Protein AF-0000000069118557 (afdb_homodimer)

Radius of gyration: 42.72 Å; Cα contacts (8 Å, |Δi|>4): 757; chains: 2; bounding box: 110×175×117 Å

pLDDT: mean 75.46, std 29.81, range [17.36, 98.81]

InterPro domains:
  IPR008984 SMAD/FHA domain superfamily [SSF49879] (25-133)
  IPR033621 TRAF-interacting protein with FHA domain-containing protein [PTHR31266] (2-199)

Secondary structure (DSSP, 8-state):
------------PPEEEEEEEE-TTHHHH-TTTTS--STT---EEEETTS-EEEES-TTT-SEE---TTS-SS-EEEEEEEETTEEEEEEEEEE--SS--EEETTEEE-TTBEEEE-SEEEEEETTEEEEEEEE--S-SSEEEEEEEE-SS-HHHHHHHTS-------------------------------------------/------------PPEEEEEEEE-TTHHHH-TTTTS--STTSTTPEEETTS-EEEES-TTT-SEE---TTS-SS-EEEEEEEETTEEEEEEEEEE--SS--EEETTEEE-TTBEEEE-SEEEEEETTEEEEEEEE--S-SSEEEEEEEE-SS-HHHHHHHTS-------------------------------------------

Foldseek 3Di:
DPPPPPVPPPDWDFKEKEKEKEFPCCVPQVQQVQPLDDDPSWWDWDFQQDKQWEFQAVVVHVGYTVDPVTHNTAKIKHWDDDPVDQWIWIKIFGCDQPWWKAKQRDIHHHGDMDTDPQWIWIDTDRMIMIIGIDIINDNRTHTYHYDYDPDHPVVVVVVVVPPPPPPPPVPVPPPPPPDDPDDDDDDPDPDDDDDDDDDPDDDD/DPPPPPVPPPDWDFKEKEKEKEFQCCVPQVQQVQPLDDDPSFWDWDFQQDKQWEFQAVVVHVGYTVDPVTHNTAKIKHWDDDPVDQWIWIKIFGCDQPWWKAKQRDIHHHGDMDTDPQWIWIDTDRMIMIIGIDIINDNRTHTYHYDYDPDHPVVVVVVVVPPPPPPPPVPVPPPPPPDDDPDDDDDPDPDDDDDDDDDDDDDD

Sequence (408 aa):
MDVSQTLETEEDQLTCLHISLYHPQQGAKGMFRLLPLGPGAGHHAHPADEPLRFGRDQQACIFALADPRVSRKQLSVQAFRTPRSPHLQFSVQSLSQRGRVSVDGVSLVYLERLDVGSTALVKFGDYEMLIRVERGEAVASFEVLFDVREARPSRAGQAEAGPSIAPVMETGWSERPADLRSHEQGPMERQGPMESDETLLYLSMDVSQTLETEEDQLTCLHISLYHPQQGAKGMFRLLPLGPGAGHHAHPADEPLRFGRDQQACIFALADPRVSRKQLSVQAFRTPRSPHLQFSVQSLSQRGRVSVDGVSLVYLERLDVGSTALVKFGDYEMLIRVERGEAVASFEVLFDVREARPSRAGQAEAGPSIAPVMETGWSERPADLRSHEQGPMERQGPMESDETLLYLS

Solvent-accessible surface area (backbone atoms only — not comparable to full-atom values): 24129 Å² total; per-residue (Å²): 133,82,74,71,73,70,75,69,76,73,70,59,48,53,23,35,38,40,37,37,34,26,45,92,55,44,88,79,65,46,34,60,71,68,40,63,60,58,90,78,48,56,65,50,71,36,57,31,92,51,67,50,25,32,15,38,30,63,88,79,8,89,41,24,37,62,41,92,86,46,38,56,44,33,32,33,41,34,57,35,28,40,94,89,40,94,46,76,40,43,31,43,29,20,50,14,85,84,50,56,31,29,50,71,82,45,75,25,43,58,39,13,50,47,77,50,71,55,58,42,46,35,35,41,92,74,38,37,36,38,40,35,53,45,83,30,70,32,69,68,33,30,27,52,40,61,47,77,45,96,56,61,65,79,53,58,65,52,61,68,53,52,79,71,71,66,76,74,71,76,71,72,73,70,76,69,76,81,70,75,87,70,86,79,84,84,77,86,79,81,80,89,78,91,74,90,86,96,81,88,78,86,86,134,133,83,76,70,71,70,73,69,76,74,71,60,49,54,22,35,38,40,36,39,35,27,44,92,55,45,88,78,64,47,34,60,70,68,38,65,63,56,90,79,48,56,63,53,72,38,58,32,93,51,68,48,26,33,15,38,29,65,88,80,9,88,39,24,37,62,42,89,88,46,38,55,46,32,33,33,42,33,56,32,26,41,95,90,40,95,46,74,40,42,31,43,29,21,50,15,86,85,50,58,34,28,49,71,82,43,76,24,43,57,41,15,51,47,79,50,70,55,59,41,47,35,37,40,92,74,36,36,37,38,40,36,53,45,86,30,70,32,70,67,35,28,26,52,40,61,47,77,46,94,56,61,67,80,53,59,65,52,59,69,54,51,78,72,71,66,76,74,73,76,72,73,74,67,78,68,77,77,75,77,88,74,82,74,83,82,73,83,71,79,81,75,91,91,83,90,83,92,74,87,86,82,88,129

Nearest PDB structures (foldseek):
  6l9u-assembly1_A-2  TM=9.662E-01  e=6.411E-18  Mus musculus
  4zgi-assembly1_A-2  TM=9.695E-01  e=1.395E-16  Homo sapiens
  6l9v-assembly1_A  TM=9.640E-01  e=1.179E-16  Mus musculus
  8wwy-assembly2_D  TM=9.466E-01  e=3.349E-13  Mus musculus
  5yyz-assembly1_A  TM=7.781E-01  e=2.146E-05  Saccharomyces cerevisiae S288C

Structure (mmCIF, N/CA/C/O backbone):
data_AF-0000000069118557-model_v1
#
loop_
_entity.id
_entity.type
_entity.pdbx_description
1 polymer 'TRAF interacting protein with forkhead associated domain'
#
loop_
_atom_site.group_PDB
_atom_site.id
_atom_site.type_symbol
_atom_site.label_atom_id
_atom_site.label_alt_id
_atom_site.label_comp_id
_atom_site.label_asym_id
_atom_site.label_entity_id
_atom_site.label_seq_id
_atom_site.pdbx_PDB_ins_code
_atom_site.Cartn_x
_atom_site.Cartn_y
_atom_site.Cartn_z
_atom_site.occupancy
_atom_site.B_iso_or_equiv
_atom_site.auth_seq_id
_atom_site.auth_comp_id
_atom_site.auth_asym_id
_atom_site.auth_atom_id
_atom_site.pdbx_PDB_model_num
ATOM 1 N N . MET A 1 1 ? 53.156 5.559 -0.73 1 30.16 1 MET A N 1
ATOM 2 C CA . MET A 1 1 ? 51.906 6.18 -0.312 1 30.16 1 MET A CA 1
ATOM 3 C C . MET A 1 1 ? 50.719 5.625 -1.11 1 30.16 1 MET A C 1
ATOM 5 O O . MET A 1 1 ? 50.625 5.871 -2.312 1 30.16 1 MET A O 1
ATOM 9 N N . ASP A 1 2 ? 50.312 4.352 -0.951 1 38.38 2 ASP A N 1
ATOM 10 C CA . ASP A 1 2 ? 49.156 3.637 -1.493 1 38.38 2 ASP A CA 1
ATOM 11 C C . ASP A 1 2 ? 47.875 4.43 -1.279 1 38.38 2 ASP A C 1
ATOM 13 O O . ASP A 1 2 ? 47.562 4.785 -0.147 1 38.38 2 ASP A O 1
ATOM 17 N N . VAL A 1 3 ? 47.594 5.414 -2.135 1 37.12 3 VAL A N 1
ATOM 18 C CA . VAL A 1 3 ? 46.281 6.082 -2.182 1 37.12 3 VAL A CA 1
ATOM 19 C C . VAL A 1 3 ? 45.188 5.043 -2.072 1 37.12 3 VAL A C 1
ATOM 21 O O . VAL A 1 3 ? 45.031 4.188 -2.949 1 37.12 3 VAL A O 1
ATOM 24 N N . SER A 1 4 ? 44.969 4.41 -0.979 1 40.66 4 SER A N 1
ATOM 25 C CA . SER A 1 4 ? 43.719 3.746 -0.729 1 40.66 4 SER A CA 1
ATOM 26 C C . SER A 1 4 ? 42.531 4.551 -1.298 1 40.66 4 SER A C 1
ATOM 28 O O . SER A 1 4 ? 42.219 5.641 -0.808 1 40.66 4 SER A O 1
ATOM 30 N N . GLN A 1 5 ? 42.5 4.711 -2.611 1 40.88 5 GLN A N 1
ATOM 31 C CA . GLN A 1 5 ? 41.219 5.184 -3.162 1 40.88 5 GLN A CA 1
ATOM 32 C C . GLN A 1 5 ? 40.062 4.59 -2.406 1 40.88 5 GLN A C 1
ATOM 34 O O . GLN A 1 5 ? 39.812 3.377 -2.445 1 40.88 5 GLN A O 1
ATOM 39 N N . THR A 1 6 ? 39.844 4.852 -1.146 1 42.41 6 THR A N 1
ATOM 40 C CA . THR A 1 6 ? 38.531 4.605 -0.526 1 42.41 6 THR A CA 1
ATOM 41 C C . THR A 1 6 ? 37.406 4.773 -1.542 1 42.41 6 THR A C 1
ATOM 43 O O . THR A 1 6 ? 37.188 5.867 -2.068 1 42.41 6 THR A O 1
ATOM 46 N N . LEU A 1 7 ? 37.219 3.979 -2.551 1 43.06 7 LEU A N 1
ATOM 47 C CA . LEU A 1 7 ? 36 3.961 -3.311 1 43.06 7 LEU A CA 1
ATOM 48 C C . LEU A 1 7 ? 34.812 4.375 -2.436 1 43.06 7 LEU A C 1
ATOM 50 O O . LEU A 1 7 ? 34.469 3.672 -1.485 1 43.06 7 LEU A O 1
ATOM 54 N N . GLU A 1 8 ? 34.656 5.508 -1.898 1 44.78 8 GLU A N 1
ATOM 55 C CA . GLU A 1 8 ? 33.469 6.043 -1.237 1 44.78 8 GLU A CA 1
ATOM 56 C C . GLU A 1 8 ? 32.188 5.48 -1.859 1 44.78 8 GLU A C 1
ATOM 58 O O . GLU A 1 8 ? 31.938 5.688 -3.047 1 44.78 8 GLU A O 1
ATOM 63 N N . THR A 1 9 ? 31.844 4.238 -1.725 1 52.38 9 THR A N 1
ATOM 64 C CA . THR A 1 9 ? 30.531 3.764 -2.143 1 52.38 9 THR A CA 1
ATOM 65 C C . THR A 1 9 ? 29.484 4.867 -1.994 1 52.38 9 THR A C 1
ATOM 67 O O . THR A 1 9 ? 29.219 5.344 -0.886 1 52.38 9 THR A O 1
ATOM 70 N N . GLU A 1 10 ? 29.531 5.875 -2.791 1 56.62 10 GLU A N 1
ATOM 71 C CA . GLU A 1 10 ? 28.531 6.949 -2.797 1 56.62 10 GLU A CA 1
ATOM 72 C C . GLU A 1 10 ? 27.141 6.41 -2.5 1 56.62 10 GLU A C 1
ATOM 74 O O . GLU A 1 10 ? 26.594 5.625 -3.275 1 56.62 10 GLU A O 1
ATOM 79 N N . GLU A 1 11 ? 26.828 6.238 -1.248 1 72.56 11 GLU A N 1
ATOM 80 C CA . GLU A 1 11 ? 25.453 5.883 -0.894 1 72.56 11 GLU A CA 1
ATOM 81 C C . GLU A 1 11 ? 24.438 6.773 -1.619 1 72.56 11 GLU A C 1
ATOM 83 O O . GLU A 1 11 ? 24.609 7.996 -1.655 1 72.56 11 GLU A O 1
ATOM 88 N N . ASP A 1 12 ? 23.672 6.18 -2.494 1 83.19 12 ASP A N 1
ATOM 89 C CA . ASP A 1 12 ? 22.656 6.926 -3.221 1 83.19 12 ASP A CA 1
ATOM 90 C C . ASP A 1 12 ? 21.875 7.84 -2.283 1 83.19 12 ASP A C 1
ATOM 92 O O . ASP A 1 12 ? 21.531 7.449 -1.165 1 83.19 12 ASP A O 1
ATOM 96 N N . GLN A 1 13 ? 21.828 9.062 -2.631 1 92.06 13 GLN A N 1
ATOM 97 C CA . GLN A 1 13 ? 21.016 10.023 -1.889 1 92.06 13 GLN A CA 1
ATOM 98 C C . GLN A 1 13 ? 19.578 9.531 -1.742 1 92.06 13 GLN A C 1
ATOM 100 O O . GLN A 1 13 ? 18.984 9.055 -2.707 1 92.06 13 GLN A O 1
ATOM 105 N N . LEU A 1 14 ? 19.094 9.664 -0.593 1 9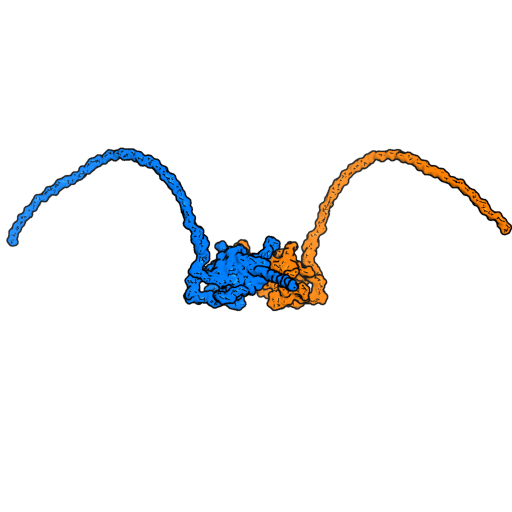4.44 14 LEU A N 1
ATOM 106 C CA . LEU A 1 14 ? 17.719 9.25 -0.315 1 94.44 14 LEU A CA 1
ATOM 107 C C . LEU A 1 14 ? 16.719 10.312 -0.779 1 94.44 14 LEU A C 1
ATOM 109 O O . LEU A 1 14 ? 16.984 11.508 -0.638 1 94.44 14 LEU A O 1
ATOM 113 N N . THR A 1 15 ? 15.641 9.898 -1.39 1 95.75 15 THR A N 1
ATOM 114 C CA . THR A 1 15 ? 14.492 10.789 -1.55 1 95.75 15 THR A CA 1
ATOM 115 C C . THR A 1 15 ? 14.008 11.289 -0.193 1 95.75 15 THR A C 1
ATOM 117 O O . THR A 1 15 ? 13.984 10.531 0.782 1 95.75 15 THR A O 1
ATOM 120 N N . CYS A 1 16 ? 13.672 12.578 -0.117 1 94.69 16 CYS A N 1
ATOM 121 C CA . CYS A 1 16 ? 13.195 13.148 1.14 1 94.69 16 CYS A CA 1
ATOM 122 C C . CYS A 1 16 ? 11.781 13.695 0.992 1 94.69 16 CYS A C 1
ATOM 124 O O . CYS A 1 16 ? 11.516 14.508 0.108 1 94.69 16 CYS A O 1
ATOM 126 N N . LEU A 1 17 ? 10.852 13.258 1.856 1 95.56 17 LEU A N 1
ATOM 127 C CA . LEU A 1 17 ? 9.523 13.852 1.999 1 95.56 17 LEU A CA 1
ATOM 128 C C . LEU A 1 17 ? 9.508 14.891 3.113 1 95.56 17 LEU A C 1
ATOM 130 O O . LEU A 1 17 ? 9.641 14.547 4.289 1 95.56 17 LEU A O 1
ATOM 134 N N . HIS A 1 18 ? 9.367 16.078 2.725 1 94.25 18 HIS A N 1
ATOM 135 C CA . HIS A 1 18 ? 9.141 17.156 3.686 1 94.25 18 HIS A CA 1
ATOM 136 C C . HIS A 1 18 ? 7.648 17.375 3.926 1 94.25 18 HIS A C 1
ATOM 138 O O . HIS A 1 18 ? 6.918 17.766 3.012 1 94.25 18 HIS A O 1
ATOM 144 N N . ILE A 1 19 ? 7.215 17.109 5.105 1 95.69 19 ILE A N 1
ATOM 145 C CA . ILE A 1 19 ? 5.797 17.234 5.43 1 95.69 19 ILE A CA 1
ATOM 146 C C . ILE A 1 19 ? 5.59 18.391 6.422 1 95.69 19 ILE A C 1
ATOM 148 O O . ILE A 1 19 ? 6.062 18.328 7.559 1 95.69 19 ILE A O 1
ATOM 152 N N . SER A 1 20 ? 4.879 19.391 5.969 1 95.88 20 SER A N 1
ATOM 153 C CA . SER A 1 20 ? 4.516 20.531 6.805 1 95.88 20 SER A CA 1
ATOM 154 C C . SER A 1 20 ? 3.061 20.453 7.25 1 95.88 20 SER A C 1
ATOM 156 O O . SER A 1 20 ? 2.154 20.328 6.422 1 95.88 20 SER A O 1
ATOM 158 N N . LEU A 1 21 ? 2.832 20.594 8.531 1 97.06 21 LEU A N 1
ATOM 159 C CA . LEU A 1 21 ? 1.502 20.406 9.102 1 97.06 21 LEU A CA 1
ATOM 160 C C . LEU A 1 21 ? 0.976 21.688 9.711 1 97.06 21 LEU A C 1
ATOM 162 O O . LEU A 1 21 ? 1.754 22.516 10.203 1 97.06 21 LEU A O 1
ATOM 166 N N . TYR A 1 22 ? -0.354 21.781 9.625 1 97.19 22 TYR A N 1
ATOM 167 C CA . TYR A 1 22 ? -1.024 22.906 10.258 1 97.19 22 TYR A CA 1
ATOM 168 C C . TYR A 1 22 ? -2.391 22.5 10.797 1 97.19 22 TYR A C 1
ATOM 170 O O . TYR A 1 22 ? -3.115 21.734 10.148 1 97.19 22 TYR A O 1
ATOM 178 N N . HIS A 1 23 ? -2.719 22.953 11.93 1 97.44 23 HIS A N 1
ATOM 179 C CA . HIS A 1 23 ? -4.043 22.906 12.531 1 97.44 23 HIS A CA 1
ATOM 180 C C . HIS A 1 23 ? -4.328 24.188 13.328 1 97.44 23 HIS A C 1
ATOM 182 O O . HIS A 1 23 ? -3.475 24.656 14.078 1 97.44 23 HIS A O 1
ATOM 188 N N . PRO A 1 24 ? -5.496 24.766 13.203 1 95.25 24 PRO A N 1
ATOM 189 C CA . PRO A 1 24 ? -5.793 26.031 13.867 1 95.25 24 PRO A CA 1
ATOM 190 C C . PRO A 1 24 ? -5.656 25.953 15.383 1 95.25 24 PRO A C 1
ATOM 192 O O . PRO A 1 24 ? -5.352 26.953 16.031 1 95.25 24 PRO A O 1
ATOM 195 N N . GLN A 1 25 ? -5.883 24.781 15.961 1 95.06 25 GLN A N 1
ATOM 196 C CA . GLN A 1 25 ? -5.84 24.641 17.406 1 95.06 25 GLN A CA 1
ATOM 197 C C . GLN A 1 25 ? -4.543 23.969 17.859 1 95.06 25 GLN A C 1
ATOM 199 O O . GLN A 1 25 ? -4.461 23.453 18.969 1 95.06 25 GLN A O 1
ATOM 204 N N . GLN A 1 26 ? -3.537 23.859 17.031 1 92.75 26 GLN A N 1
ATOM 205 C CA . GLN A 1 26 ? -2.299 23.141 17.312 1 92.75 26 GLN A CA 1
ATOM 206 C C . GLN A 1 26 ? -1.604 23.688 18.547 1 92.75 26 GLN A C 1
ATOM 208 O O . GLN A 1 26 ? -0.923 22.953 19.266 1 92.75 26 GLN A O 1
ATOM 213 N N . GLY A 1 27 ? -1.762 24.938 18.891 1 88.75 27 GLY A N 1
ATOM 214 C CA . GLY A 1 27 ? -1.136 25.547 20.047 1 88.75 27 GLY A CA 1
ATOM 215 C C . GLY A 1 27 ? -1.802 25.172 21.359 1 88.75 27 GLY A C 1
ATOM 216 O O . GLY A 1 27 ? -1.145 25.094 22.391 1 88.75 27 GLY A O 1
ATOM 217 N N . ALA A 1 28 ? -3.037 24.781 21.297 1 88.38 28 ALA A N 1
ATOM 218 C CA . ALA A 1 28 ? -3.828 24.562 22.5 1 88.38 28 ALA A CA 1
ATOM 219 C C . ALA A 1 28 ? -3.957 23.078 22.812 1 88.38 28 ALA A C 1
ATOM 221 O O . ALA A 1 28 ? -4.016 22.688 23.984 1 88.38 28 ALA A O 1
ATOM 222 N N . LYS A 1 29 ? -3.996 22.156 21.875 1 88.19 29 LYS A N 1
ATOM 223 C CA . LYS A 1 29 ? -4.441 20.781 22.109 1 88.19 29 LYS A CA 1
ATOM 224 C C . LYS A 1 29 ? -3.309 19.797 21.844 1 88.19 29 LYS A C 1
ATOM 226 O O . LYS A 1 29 ? -3.412 18.625 22.203 1 88.19 29 LYS A O 1
ATOM 231 N N . GLY A 1 30 ? -2.176 20.203 21.328 1 89.12 30 GLY A N 1
ATOM 232 C CA . GLY A 1 30 ? -1.038 19.312 21.109 1 89.12 30 GLY A CA 1
ATOM 233 C C . GLY A 1 30 ? -1.322 18.203 20.125 1 89.12 30 GLY A C 1
ATOM 234 O O . GLY A 1 30 ? -1.016 17.031 20.391 1 89.12 30 GLY A O 1
ATOM 235 N N . MET A 1 31 ? -1.994 18.438 19.125 1 92.44 31 MET A N 1
ATOM 236 C CA . MET A 1 31 ? -2.445 17.453 18.141 1 92.44 31 MET A CA 1
ATOM 237 C C . MET A 1 31 ? -1.262 16.719 17.531 1 92.44 31 MET A C 1
ATOM 239 O O . MET A 1 31 ? -1.399 15.586 17.078 1 92.44 31 MET A O 1
ATOM 243 N N . PHE A 1 32 ? -0.021 17.344 17.547 1 94.94 32 PHE A N 1
ATOM 244 C CA . PHE A 1 32 ? 1.137 16.797 16.844 1 94.94 32 PHE A CA 1
ATOM 245 C C . PHE A 1 32 ? 2.148 16.234 17.844 1 94.94 32 PHE A C 1
ATOM 247 O O . PHE A 1 32 ? 3.289 15.945 17.469 1 94.94 32 PHE A O 1
ATOM 254 N N . ARG A 1 33 ? 1.829 16.047 19.078 1 91.12 33 ARG A N 1
ATOM 255 C CA . ARG A 1 33 ? 2.756 15.664 20.141 1 91.12 33 ARG A CA 1
ATOM 256 C C . ARG A 1 33 ? 3.303 14.258 19.922 1 91.12 33 ARG A C 1
ATOM 258 O O . ARG A 1 33 ? 4.344 13.898 20.469 1 91.12 33 ARG A O 1
ATOM 265 N N . LEU A 1 34 ? 2.584 13.453 19.141 1 91.44 34 LEU A N 1
ATOM 266 C CA . LEU A 1 34 ? 3 12.07 18.938 1 91.44 34 LEU A CA 1
ATOM 267 C C . LEU A 1 34 ? 3.926 11.961 17.719 1 91.44 34 LEU A C 1
ATOM 269 O O . LEU A 1 34 ? 4.465 10.891 17.453 1 91.44 34 LEU A O 1
ATOM 273 N N . LEU A 1 35 ? 4.152 13.039 16.969 1 90.75 35 LEU A N 1
ATOM 274 C CA . LEU A 1 35 ? 4.992 13.031 15.773 1 90.75 35 LEU A CA 1
ATOM 275 C C . LEU A 1 35 ? 6.445 13.336 16.125 1 90.75 35 LEU A C 1
ATOM 277 O O . LEU A 1 35 ? 6.715 14.016 17.125 1 90.75 35 LEU A O 1
ATOM 281 N N . PRO A 1 36 ? 7.305 12.734 15.391 1 86.81 36 PRO A N 1
ATOM 282 C CA . PRO A 1 36 ? 8.719 13.016 15.625 1 86.81 36 PRO A CA 1
ATOM 283 C C . PRO A 1 36 ? 9.133 14.406 15.148 1 86.81 36 PRO A C 1
ATOM 285 O O . PRO A 1 36 ? 9.758 14.539 14.094 1 86.81 36 PRO A O 1
ATOM 288 N N . LEU A 1 37 ? 8.633 15.312 16.094 1 80.31 37 LEU A N 1
ATOM 289 C CA . LEU A 1 37 ? 8.969 16.703 15.797 1 80.31 37 LEU A CA 1
ATOM 290 C C . LEU A 1 37 ? 10.297 17.094 16.422 1 80.31 37 LEU A C 1
ATOM 292 O O . LEU A 1 37 ? 10.719 16.484 17.422 1 80.31 37 LEU A O 1
ATOM 296 N N . GLY A 1 38 ? 11.008 17.859 15.953 1 68 38 GLY A N 1
ATOM 297 C CA . GLY A 1 38 ? 12.156 18.438 16.625 1 68 38 GLY A CA 1
ATOM 298 C C . GLY A 1 38 ? 13.484 17.984 16.047 1 68 38 GLY A C 1
ATOM 299 O O . GLY A 1 38 ? 13.523 17.156 15.141 1 68 38 GLY A O 1
ATOM 300 N N . PRO A 1 39 ? 14.367 18.578 16.859 1 60.44 39 PRO A N 1
ATOM 301 C CA . PRO A 1 39 ? 15.727 18.281 16.406 1 60.44 39 PRO A CA 1
ATOM 302 C C . PRO A 1 39 ? 16.109 16.828 16.625 1 60.44 39 PRO A C 1
ATOM 304 O O . PRO A 1 39 ? 15.758 16.234 17.641 1 60.44 39 PRO A O 1
ATOM 307 N N . GLY A 1 40 ? 16.594 16.078 15.719 1 59.69 40 GLY A N 1
ATOM 308 C CA . GLY A 1 40 ? 17.031 14.695 15.82 1 59.69 40 GLY A CA 1
ATOM 309 C C . GLY A 1 40 ? 16.016 13.703 15.297 1 59.69 40 GLY A C 1
ATOM 310 O O . GLY A 1 40 ? 16.312 12.508 15.172 1 59.69 40 GLY A O 1
ATOM 311 N N . ALA A 1 41 ? 14.688 14.047 15.516 1 61.91 41 ALA A N 1
ATOM 312 C CA . ALA A 1 41 ? 13.625 13.203 14.984 1 61.91 41 ALA A CA 1
ATOM 313 C C . ALA A 1 41 ? 13.852 12.891 13.508 1 61.91 41 ALA A C 1
ATOM 315 O O . ALA A 1 41 ? 13.297 11.93 12.977 1 61.91 41 ALA A O 1
ATOM 316 N N . GLY A 1 42 ? 14.828 13.633 12.945 1 53.97 42 GLY A N 1
ATOM 317 C CA . GLY A 1 42 ? 15.219 13.898 11.562 1 53.97 42 GLY A CA 1
ATOM 318 C C . GLY A 1 42 ? 15.867 12.711 10.891 1 53.97 42 GLY A C 1
ATOM 319 O O . GLY A 1 42 ? 16.234 11.742 11.555 1 53.97 42 GLY A O 1
ATOM 320 N N . HIS A 1 43 ? 15.641 11.859 10.109 1 62.12 43 HIS A N 1
ATOM 321 C CA . HIS A 1 43 ? 16.188 11.188 8.938 1 62.12 43 HIS A CA 1
ATOM 322 C C . HIS A 1 43 ? 16.031 9.672 9.055 1 62.12 43 HIS A C 1
ATOM 324 O O . HIS A 1 43 ? 17 8.93 8.852 1 62.12 43 HIS A O 1
ATOM 330 N N . HIS A 1 44 ? 14.867 9.492 9.641 1 68.5 44 HIS A N 1
ATOM 331 C CA . HIS A 1 44 ? 14.75 8.039 9.734 1 68.5 44 HIS A CA 1
ATOM 332 C C . HIS A 1 44 ? 14.414 7.434 8.375 1 68.5 44 HIS A C 1
ATOM 334 O O . HIS A 1 44 ? 13.5 7.902 7.688 1 68.5 44 HIS A O 1
ATOM 340 N N . ALA A 1 45 ? 15.242 6.723 7.875 1 87.5 45 ALA A N 1
ATOM 341 C CA . ALA A 1 45 ? 15.023 5.965 6.648 1 87.5 45 ALA A CA 1
ATOM 342 C C . ALA A 1 45 ? 13.805 5.055 6.77 1 87.5 45 ALA A C 1
ATOM 344 O O . ALA A 1 45 ? 13.648 4.352 7.773 1 87.5 45 ALA A O 1
ATOM 345 N N . HIS A 1 46 ? 12.844 5.309 5.977 1 94 46 HIS A N 1
ATOM 346 C CA . HIS A 1 46 ? 11.633 4.504 5.891 1 94 46 HIS A CA 1
ATOM 347 C C . HIS A 1 46 ? 11.688 3.559 4.691 1 94 46 HIS A C 1
ATOM 349 O O . HIS A 1 46 ? 12.008 3.98 3.578 1 94 46 HIS A O 1
ATOM 355 N N . PRO A 1 47 ? 11.492 2.256 4.965 1 95.94 47 PRO A N 1
ATOM 356 C CA . PRO A 1 47 ? 11.453 1.354 3.812 1 95.94 47 PRO A CA 1
ATOM 357 C C . PRO A 1 47 ? 10.438 1.783 2.76 1 95.94 47 PRO A C 1
ATOM 359 O O . PRO A 1 47 ? 9.297 2.121 3.098 1 95.94 47 PRO A O 1
ATOM 362 N N . ALA A 1 48 ? 10.812 1.728 1.506 1 97.06 48 ALA A N 1
ATOM 363 C CA . ALA A 1 48 ? 9.984 2.273 0.433 1 97.06 48 ALA A CA 1
ATOM 364 C C . ALA A 1 48 ? 8.773 1.385 0.171 1 97.06 48 ALA A C 1
ATOM 366 O O . ALA A 1 48 ? 7.777 1.835 -0.404 1 97.06 48 ALA A O 1
ATOM 367 N N . ASP A 1 49 ? 8.805 0.117 0.539 1 97.25 49 ASP A N 1
ATOM 368 C CA . ASP A 1 49 ? 7.703 -0.794 0.257 1 97.25 49 ASP A CA 1
ATOM 369 C C . ASP A 1 49 ? 6.656 -0.75 1.369 1 97.25 49 ASP A C 1
ATOM 371 O O . ASP A 1 49 ? 5.672 -1.491 1.333 1 97.25 49 ASP A O 1
ATOM 375 N N . GLU A 1 50 ? 6.824 0.146 2.375 1 96.38 50 GLU A N 1
ATOM 376 C CA . GLU A 1 50 ? 5.859 0.325 3.457 1 96.38 50 GLU A CA 1
ATOM 377 C C . GLU A 1 50 ? 5.129 1.657 3.33 1 96.38 50 GLU A C 1
ATOM 379 O O . GLU A 1 50 ? 5.754 2.701 3.143 1 96.38 50 GLU A O 1
ATOM 384 N N . PRO A 1 51 ? 3.83 1.626 3.484 1 97.19 51 PRO A N 1
ATOM 385 C CA . PRO A 1 51 ? 3.094 2.891 3.438 1 97.19 51 PRO A CA 1
ATOM 386 C C . PRO A 1 51 ? 3.318 3.752 4.68 1 97.19 51 PRO A C 1
ATOM 388 O O . PRO A 1 51 ? 3.549 3.221 5.77 1 97.19 51 PRO A O 1
ATOM 391 N N . LEU A 1 52 ? 3.262 5.086 4.488 1 96.94 52 LEU A N 1
ATOM 392 C CA . LEU A 1 52 ? 3.178 6.031 5.598 1 96.94 52 LEU A CA 1
ATOM 393 C C . LEU A 1 52 ? 1.725 6.289 5.984 1 96.94 52 LEU A C 1
ATOM 395 O O . LEU A 1 52 ? 1.028 7.059 5.312 1 96.94 52 LEU A O 1
ATOM 399 N N . ARG A 1 53 ? 1.314 5.695 7.047 1 98.12 53 ARG A N 1
ATOM 400 C CA . ARG A 1 53 ? -0.076 5.859 7.461 1 98.12 53 ARG A CA 1
ATOM 401 C C . ARG A 1 53 ? -0.202 6.918 8.547 1 98.12 53 ARG A C 1
ATOM 403 O O . ARG A 1 53 ? 0.619 6.973 9.469 1 98.12 53 ARG A O 1
ATOM 410 N N . PHE A 1 54 ? -1.154 7.773 8.375 1 98.06 54 PHE A N 1
ATOM 411 C CA . PHE A 1 54 ? -1.528 8.805 9.336 1 98.06 54 PHE A CA 1
ATOM 412 C C . PHE A 1 54 ? -2.904 8.523 9.93 1 98.06 54 PHE A C 1
ATOM 414 O O . PHE A 1 54 ? -3.824 8.125 9.211 1 98.06 54 PHE A O 1
ATOM 421 N N . GLY A 1 55 ? -3.092 8.672 11.188 1 98.31 55 GLY A N 1
ATOM 422 C CA . GLY A 1 55 ? -4.371 8.484 11.859 1 98.31 55 GLY A CA 1
ATOM 423 C C . GLY A 1 55 ? -4.27 8.57 13.367 1 98.31 55 GLY A C 1
ATOM 424 O O . GLY A 1 55 ? -3.266 9.047 13.906 1 98.31 55 GLY A O 1
ATOM 425 N N . ARG A 1 56 ? -5.285 8.18 13.977 1 97.69 56 ARG A N 1
ATOM 426 C CA . ARG A 1 56 ? -5.355 8.258 15.43 1 97.69 56 ARG A CA 1
ATOM 427 C C . ARG A 1 56 ? -4.758 7.012 16.078 1 97.69 56 ARG A C 1
ATOM 429 O O . ARG A 1 56 ? -4.207 7.078 17.172 1 97.69 56 ARG A O 1
ATOM 436 N N . ASP A 1 57 ? -4.82 5.91 15.414 1 97.62 57 ASP A N 1
ATOM 437 C CA . ASP A 1 57 ? -4.402 4.625 15.961 1 97.62 57 ASP A CA 1
ATOM 438 C C . ASP A 1 57 ? -2.887 4.453 15.867 1 97.62 57 ASP A C 1
ATOM 440 O O . ASP A 1 57 ? -2.348 4.227 14.781 1 97.62 57 ASP A O 1
ATOM 444 N N . GLN A 1 58 ? -2.209 4.383 16.938 1 96.12 58 GLN A N 1
ATOM 445 C CA . GLN A 1 58 ? -0.751 4.348 17 1 96.12 58 GLN A CA 1
ATOM 446 C C . GLN A 1 58 ? -0.22 2.979 16.578 1 96.12 58 GLN A C 1
ATOM 448 O O . GLN A 1 58 ? 0.965 2.836 16.266 1 96.12 58 GLN A O 1
ATOM 453 N N . GLN A 1 59 ? -1.037 2.004 16.656 1 95.56 59 GLN A N 1
ATOM 454 C CA . GLN A 1 59 ? -0.615 0.668 16.25 1 95.56 59 GLN A CA 1
ATOM 455 C C . GLN A 1 59 ? -0.695 0.503 14.742 1 95.56 59 GLN A C 1
ATOM 457 O O . GLN A 1 59 ? 0.123 -0.199 14.148 1 95.56 59 GLN A O 1
ATOM 462 N N . ALA A 1 60 ? -1.638 1.157 14.18 1 96.56 60 ALA A N 1
ATOM 463 C CA . ALA A 1 60 ? -1.893 0.988 12.75 1 96.56 60 ALA A CA 1
ATOM 464 C C . ALA A 1 60 ? -1.175 2.059 11.938 1 96.56 60 ALA A C 1
ATOM 466 O O . ALA A 1 60 ? -1.021 1.923 10.719 1 96.56 60 ALA A O 1
ATOM 467 N N . CYS A 1 61 ? -0.799 3.166 12.594 1 96.88 61 CYS A N 1
ATOM 468 C CA . CYS A 1 61 ? -0.228 4.316 11.898 1 96.88 61 CYS A CA 1
ATOM 469 C C . CYS A 1 61 ? 1.158 4.648 12.445 1 96.88 61 CYS A C 1
ATOM 471 O O . CYS A 1 61 ? 1.324 4.852 13.648 1 96.88 61 CYS A O 1
ATOM 473 N N . ILE A 1 62 ? 2.113 4.715 11.578 1 94.56 62 ILE A N 1
ATOM 474 C CA . ILE A 1 62 ? 3.469 5.07 11.984 1 94.56 62 ILE A CA 1
ATOM 475 C C . ILE A 1 62 ? 3.498 6.516 12.477 1 94.56 62 ILE A C 1
ATOM 477 O O . ILE A 1 62 ? 4.32 6.875 13.32 1 94.56 62 ILE A O 1
ATOM 481 N N . PHE A 1 63 ? 2.604 7.359 11.953 1 95.25 63 PHE A N 1
ATOM 482 C CA . PHE A 1 63 ? 2.455 8.742 12.383 1 95.25 63 PHE A CA 1
ATOM 483 C C . PHE A 1 63 ? 1.054 8.992 12.93 1 95.25 63 PHE A C 1
ATOM 485 O O . PHE A 1 63 ? 0.098 9.125 12.156 1 95.25 63 PHE A O 1
ATOM 492 N N . ALA A 1 64 ? 0.975 9.164 14.172 1 96.94 64 ALA A N 1
ATOM 493 C CA . ALA A 1 64 ? -0.321 9.289 14.836 1 96.94 64 ALA A CA 1
ATOM 494 C C . ALA A 1 64 ? -0.615 10.742 15.188 1 96.94 64 ALA A C 1
ATOM 496 O O . ALA A 1 64 ? 0.293 11.5 15.547 1 96.94 64 ALA A O 1
ATOM 497 N N . LEU A 1 65 ? -1.831 11.109 15.086 1 96.88 65 LEU A N 1
ATOM 498 C CA . LEU A 1 65 ? -2.33 12.422 15.477 1 96.88 65 LEU A CA 1
ATOM 499 C C . LEU A 1 65 ? -3.186 12.312 16.734 1 96.88 65 LEU A C 1
ATOM 501 O O . LEU A 1 65 ? -4.098 11.492 16.812 1 96.88 65 LEU A O 1
ATOM 505 N N . ALA A 1 66 ? -2.91 13.094 17.75 1 96.69 66 ALA A N 1
ATOM 506 C CA . ALA A 1 66 ? -3.619 13.055 19.031 1 96.69 66 ALA A CA 1
ATOM 507 C C . ALA A 1 66 ? -4.922 13.844 18.969 1 96.69 66 ALA A C 1
ATOM 509 O O . ALA A 1 66 ? -5.098 14.836 19.672 1 96.69 66 ALA A O 1
ATOM 510 N N . ASP A 1 67 ? -5.828 13.461 18.156 1 96.69 67 ASP A N 1
ATOM 511 C CA . ASP A 1 67 ? -7.121 14.102 17.922 1 96.69 67 ASP A CA 1
ATOM 512 C C . ASP A 1 67 ? -8.227 13.07 17.734 1 96.69 67 ASP A C 1
ATOM 514 O O . ASP A 1 67 ? -8.219 12.336 16.734 1 96.69 67 ASP A O 1
ATOM 518 N N . PRO A 1 68 ? -9.195 13 18.625 1 95.69 68 PRO A N 1
ATOM 519 C CA . PRO A 1 68 ? -10.25 11.984 18.547 1 95.69 68 PRO A CA 1
ATOM 520 C C . PRO A 1 68 ? -11.133 12.156 17.312 1 95.69 68 PRO A C 1
ATOM 522 O O . PRO A 1 68 ? -11.906 11.258 16.969 1 95.69 68 PRO A O 1
ATOM 525 N N . ARG A 1 69 ? -11.07 13.289 16.672 1 96.06 69 ARG A N 1
ATOM 526 C CA . ARG A 1 69 ? -11.891 13.539 15.492 1 96.06 69 ARG A CA 1
ATOM 527 C C . ARG A 1 69 ? -11.266 12.914 14.25 1 96.06 69 ARG A C 1
ATOM 529 O O . ARG A 1 69 ? -11.914 12.805 13.211 1 96.06 69 ARG A O 1
ATOM 536 N N . VAL A 1 70 ? -10.031 12.547 14.336 1 97.62 70 VAL A N 1
ATOM 537 C CA . VAL A 1 70 ? -9.32 11.922 13.219 1 97.62 70 VAL A CA 1
ATOM 538 C C . VAL A 1 70 ? -9.648 10.43 13.172 1 97.62 70 VAL A C 1
ATOM 540 O O . VAL A 1 70 ? -9.766 9.773 14.211 1 97.62 70 VAL A O 1
ATOM 543 N N . SER A 1 71 ? -9.789 9.852 11.945 1 98.12 71 SER A N 1
ATOM 544 C CA . SER A 1 71 ? -10.055 8.43 11.797 1 98.12 71 SER A CA 1
ATOM 545 C C . SER A 1 71 ? -8.898 7.598 12.344 1 98.12 71 SER A C 1
ATOM 547 O O . SER A 1 71 ? -7.746 8.031 12.32 1 98.12 71 SER A O 1
ATOM 549 N N . ARG A 1 72 ? -9.234 6.34 12.914 1 98 72 ARG A N 1
ATOM 550 C CA . ARG A 1 72 ? -8.172 5.441 13.359 1 98 72 ARG A CA 1
ATOM 551 C C . ARG A 1 72 ? -7.082 5.312 12.297 1 98 72 ARG A C 1
ATOM 553 O O . ARG A 1 72 ? -5.895 5.328 12.617 1 98 72 ARG A O 1
ATOM 560 N N . LYS A 1 73 ? -7.496 5.168 11.117 1 98.62 73 LYS A N 1
ATOM 561 C CA . LYS A 1 73 ? -6.676 5.262 9.914 1 98.62 73 LYS A CA 1
ATOM 562 C C . LYS A 1 73 ? -7.188 6.359 8.984 1 98.62 73 LYS A C 1
ATOM 564 O O . LYS A 1 73 ? -8.25 6.227 8.383 1 98.62 73 LYS A O 1
ATOM 569 N N . GLN A 1 74 ? -6.414 7.453 8.789 1 98.75 74 GLN A N 1
ATOM 570 C CA . GLN A 1 74 ? -6.93 8.625 8.086 1 98.75 74 GLN A CA 1
ATOM 571 C C . GLN A 1 74 ? -6.492 8.625 6.625 1 98.75 74 GLN A C 1
ATOM 573 O O . GLN A 1 74 ? -7.324 8.75 5.727 1 98.75 74 GLN A O 1
ATOM 578 N N . LEU A 1 75 ? -5.199 8.477 6.391 1 98.81 75 LEU A N 1
ATOM 579 C CA . LEU A 1 75 ? -4.664 8.461 5.031 1 98.81 75 LEU A CA 1
ATOM 580 C C . LEU A 1 75 ? -3.322 7.738 4.984 1 98.81 75 LEU A C 1
ATOM 582 O O . LEU A 1 75 ? -2.719 7.473 6.027 1 98.81 75 LEU A O 1
ATOM 586 N N . SER A 1 76 ? -2.947 7.387 3.791 1 98.75 76 SER A N 1
ATOM 587 C CA . SER A 1 76 ? -1.641 6.77 3.572 1 98.75 76 SER A CA 1
ATOM 588 C C . SER A 1 76 ? -0.904 7.438 2.414 1 98.75 76 SER A C 1
ATOM 590 O O . SER A 1 76 ? -1.529 7.895 1.456 1 98.75 76 SER A O 1
ATOM 592 N N . VAL A 1 77 ? 0.37 7.59 2.547 1 98.5 77 VAL A N 1
ATOM 593 C CA . VAL A 1 77 ? 1.276 7.98 1.472 1 98.5 77 VAL A CA 1
ATOM 594 C C . VAL A 1 77 ? 2.143 6.789 1.067 1 98.5 77 VAL A C 1
ATOM 596 O O . VAL A 1 77 ? 2.83 6.203 1.906 1 98.5 77 VAL A O 1
ATOM 599 N N . GLN A 1 78 ? 2.121 6.438 -0.185 1 98.38 78 GLN A N 1
ATOM 600 C CA . GLN A 1 78 ? 2.77 5.211 -0.641 1 98.38 78 GLN A CA 1
ATOM 601 C C . GLN A 1 78 ? 3.738 5.496 -1.786 1 98.38 78 GLN A C 1
ATOM 603 O O . GLN A 1 78 ? 3.41 6.238 -2.713 1 98.38 78 GLN A O 1
ATOM 608 N N . ALA A 1 79 ? 4.887 4.922 -1.727 1 98.19 79 ALA A N 1
ATOM 609 C CA . ALA A 1 79 ? 5.875 5.035 -2.799 1 98.19 79 ALA A CA 1
ATOM 610 C C . ALA A 1 79 ? 5.633 3.988 -3.881 1 98.19 79 ALA A C 1
ATOM 612 O O . ALA A 1 79 ? 5.164 2.883 -3.59 1 98.19 79 ALA A O 1
ATOM 613 N N . PHE A 1 80 ? 5.922 4.34 -5.07 1 98 80 PHE A N 1
ATOM 614 C CA . PHE A 1 80 ? 5.879 3.418 -6.199 1 98 80 PHE A CA 1
ATOM 615 C C . PHE A 1 80 ? 6.789 3.898 -7.324 1 98 80 PHE A C 1
ATOM 617 O O . PHE A 1 80 ? 7.352 4.992 -7.25 1 98 80 PHE A O 1
ATOM 624 N N . ARG A 1 81 ? 6.988 3.033 -8.273 1 97.5 81 ARG A N 1
ATOM 625 C CA . ARG A 1 81 ? 7.676 3.361 -9.516 1 97.5 81 ARG A CA 1
ATOM 626 C C . ARG A 1 81 ? 6.875 2.887 -10.727 1 97.5 81 ARG A C 1
ATOM 628 O O . ARG A 1 81 ? 5.867 2.191 -10.57 1 97.5 81 ARG A O 1
ATOM 635 N N . THR A 1 82 ? 7.168 3.396 -11.836 1 94.38 82 THR A N 1
ATOM 636 C CA . THR A 1 82 ? 6.656 2.939 -13.125 1 94.38 82 THR A CA 1
ATOM 637 C C . THR A 1 82 ? 7.801 2.613 -14.078 1 94.38 82 THR A C 1
ATOM 639 O O . THR A 1 82 ? 8.914 3.115 -13.914 1 94.38 82 THR A O 1
ATOM 642 N N . PRO A 1 83 ? 7.535 1.78 -15.016 1 88.62 83 PRO A N 1
ATOM 643 C CA . PRO A 1 83 ? 8.586 1.474 -15.984 1 88.62 83 PRO A CA 1
ATOM 644 C C . PRO A 1 83 ? 9.109 2.717 -16.703 1 88.62 83 PRO A C 1
ATOM 646 O O . PRO A 1 83 ? 10.242 2.725 -17.188 1 88.62 83 PRO A O 1
ATOM 649 N N . ARG A 1 84 ? 8.406 3.789 -16.688 1 86.38 84 ARG A N 1
ATOM 650 C CA . ARG A 1 84 ? 8.773 4.988 -17.422 1 86.38 84 ARG A CA 1
ATOM 651 C C . ARG A 1 84 ? 9.586 5.945 -16.562 1 86.38 84 ARG A C 1
ATOM 653 O O . ARG A 1 84 ? 10.156 6.914 -17.062 1 86.38 84 ARG A O 1
ATOM 660 N N . SER A 1 85 ? 9.633 5.699 -15.203 1 83.38 85 SER A N 1
ATOM 661 C CA . SER A 1 85 ? 10.312 6.625 -14.312 1 83.38 85 SER A CA 1
ATOM 662 C C . SER A 1 85 ? 11.242 5.887 -13.352 1 83.38 85 SER A C 1
ATOM 664 O O . SER A 1 85 ? 10.805 4.996 -12.617 1 83.38 85 SER A O 1
ATOM 666 N N . PRO A 1 86 ? 12.477 6.316 -13.336 1 83.25 86 PRO A N 1
ATOM 667 C CA . PRO A 1 86 ? 13.43 5.645 -12.445 1 83.25 86 PRO A CA 1
ATOM 668 C C . PRO A 1 86 ? 13.312 6.117 -10.992 1 83.25 86 PRO A C 1
ATOM 670 O O . PRO A 1 86 ? 13.891 5.504 -10.094 1 83.25 86 PRO A O 1
ATOM 673 N N . HIS A 1 87 ? 12.562 7.184 -10.773 1 92.44 87 HIS A N 1
ATOM 674 C CA . HIS A 1 87 ? 12.531 7.766 -9.438 1 92.44 87 HIS A CA 1
ATOM 675 C C . HIS A 1 87 ? 11.305 7.312 -8.664 1 92.44 87 HIS A C 1
ATOM 677 O O . HIS A 1 87 ? 10.297 6.922 -9.258 1 92.44 87 HIS A O 1
ATOM 683 N N . LEU A 1 88 ? 11.453 7.379 -7.371 1 97.06 88 LEU A N 1
ATOM 684 C CA . LEU A 1 88 ? 10.305 7.121 -6.516 1 97.06 88 LEU A CA 1
ATOM 685 C C . LEU A 1 88 ? 9.203 8.148 -6.762 1 97.06 88 LEU A C 1
ATOM 687 O O . LEU A 1 88 ? 9.477 9.344 -6.855 1 97.06 88 LEU A O 1
ATOM 691 N N . GLN A 1 89 ? 8.039 7.684 -6.949 1 97.5 89 GLN A N 1
ATOM 692 C CA . GLN A 1 89 ? 6.816 8.469 -6.992 1 97.5 89 GLN A CA 1
ATOM 693 C C . GLN A 1 89 ? 5.922 8.164 -5.797 1 97.5 89 GLN A C 1
ATOM 695 O O . GLN A 1 89 ? 6.152 7.188 -5.074 1 97.5 89 GLN A O 1
ATOM 700 N N . PHE A 1 90 ? 4.918 9.078 -5.594 1 98.06 90 PHE A N 1
ATOM 701 C CA . PHE A 1 90 ? 4.105 8.875 -4.398 1 98.06 90 PHE A CA 1
ATOM 702 C C . PHE A 1 90 ? 2.625 9.023 -4.719 1 98.06 90 PHE A C 1
ATOM 704 O O . PHE A 1 90 ? 2.248 9.797 -5.602 1 98.06 90 PHE A O 1
ATOM 711 N N . SER A 1 91 ? 1.818 8.258 -4.027 1 98.31 91 SER A N 1
ATOM 712 C CA . SER A 1 91 ? 0.364 8.367 -4.062 1 98.31 91 SER A CA 1
ATOM 713 C C . SER A 1 91 ? -0.205 8.625 -2.67 1 98.31 91 SER A C 1
ATOM 715 O O . SER A 1 91 ? 0.372 8.188 -1.67 1 98.31 91 SER A O 1
ATOM 717 N N . VAL A 1 92 ? -1.264 9.359 -2.629 1 98.75 92 VAL A N 1
ATOM 718 C CA . VAL A 1 92 ? -2.023 9.547 -1.396 1 98.75 92 VAL A CA 1
ATOM 719 C C . VAL A 1 92 ? -3.346 8.789 -1.486 1 98.75 92 VAL A C 1
ATOM 721 O O . VAL A 1 92 ? -4.055 8.883 -2.492 1 98.75 92 VAL A O 1
ATOM 724 N N . GLN A 1 93 ? -3.635 8.031 -0.536 1 98.69 93 GLN A N 1
ATOM 725 C CA . GLN A 1 93 ? -4.875 7.262 -0.487 1 98.69 93 GLN A CA 1
ATOM 726 C C . GLN A 1 93 ? -5.668 7.574 0.777 1 98.69 93 GLN A C 1
ATOM 728 O O . GLN A 1 93 ? -5.113 7.594 1.878 1 98.69 93 GLN A O 1
ATOM 733 N N . SER A 1 94 ? -6.969 7.836 0.641 1 98.69 94 SER A N 1
ATOM 734 C CA . SER A 1 94 ? -7.828 8.031 1.804 1 98.69 94 SER A CA 1
ATOM 735 C C . SER A 1 94 ? -8.141 6.707 2.488 1 98.69 94 SER A C 1
ATOM 737 O O . SER A 1 94 ? -8.539 5.742 1.832 1 98.69 94 SER A O 1
ATOM 739 N N . LEU A 1 95 ? -7.969 6.676 3.787 1 98.62 95 LEU A N 1
ATOM 740 C CA . LEU A 1 95 ? -8.281 5.469 4.547 1 98.62 95 LEU A CA 1
ATOM 741 C C . LEU A 1 95 ? -9.438 5.715 5.512 1 98.62 95 LEU A C 1
ATOM 743 O O . LEU A 1 95 ? -9.82 4.816 6.262 1 98.62 95 LEU A O 1
ATOM 747 N N . SER A 1 96 ? -9.961 6.91 5.457 1 98.19 96 SER A N 1
ATOM 748 C CA . SER A 1 96 ? -11.094 7.23 6.32 1 98.19 96 SER A CA 1
ATOM 749 C C . SER A 1 96 ? -12.391 6.664 5.762 1 98.19 96 SER A C 1
ATOM 751 O O . SER A 1 96 ? -12.758 6.953 4.621 1 98.19 96 SER A O 1
ATOM 753 N N . GLN A 1 97 ? -13.078 5.898 6.512 1 95.31 97 GLN A N 1
ATOM 754 C CA . GLN A 1 97 ? -14.344 5.324 6.059 1 95.31 97 GLN A CA 1
ATOM 755 C C . GLN A 1 97 ? -15.477 6.34 6.168 1 95.31 97 GLN A C 1
ATOM 757 O O . GLN A 1 97 ? -16.5 6.207 5.492 1 95.31 97 GLN A O 1
ATOM 762 N N . ARG A 1 98 ? -15.258 7.34 6.965 1 92.44 98 ARG A N 1
ATOM 763 C CA . ARG A 1 98 ? -16.344 8.273 7.242 1 92.44 98 ARG A CA 1
ATOM 764 C C . ARG A 1 98 ? -16.031 9.656 6.68 1 92.44 98 ARG A C 1
ATOM 766 O O . ARG A 1 98 ? -16.953 10.438 6.406 1 92.44 98 ARG A O 1
ATOM 773 N N . GLY A 1 99 ? -14.797 9.953 6.551 1 96 99 GLY A N 1
ATOM 774 C CA . GLY A 1 99 ? -14.398 11.289 6.141 1 96 99 GLY A CA 1
ATOM 775 C C . GLY A 1 99 ? -13.836 11.344 4.734 1 96 99 GLY A C 1
ATOM 776 O O . GLY A 1 99 ? -13.719 10.312 4.066 1 96 99 GLY A O 1
ATOM 777 N N . ARG A 1 100 ? -13.57 12.586 4.344 1 97.25 100 ARG A N 1
ATOM 778 C CA . ARG A 1 100 ? -12.93 12.836 3.057 1 97.25 100 ARG A CA 1
ATOM 779 C C . ARG A 1 100 ? -11.539 13.438 3.24 1 97.25 100 ARG A C 1
ATOM 781 O O . ARG A 1 100 ? -11.258 14.055 4.266 1 97.25 100 ARG A O 1
ATOM 788 N N . VAL A 1 101 ? -10.742 13.164 2.262 1 98.5 101 VAL A N 1
ATOM 789 C CA . VAL A 1 101 ? -9.414 13.758 2.162 1 98.5 101 VAL A CA 1
ATOM 790 C C . VAL A 1 101 ? -9.281 14.516 0.844 1 98.5 101 VAL A C 1
ATOM 792 O O . VAL A 1 101 ? -9.562 13.969 -0.224 1 98.5 101 VAL A O 1
ATOM 795 N N . SER A 1 102 ? -8.906 15.742 0.924 1 98.56 102 SER A N 1
ATOM 796 C CA . SER A 1 102 ? -8.656 16.516 -0.291 1 98.56 102 SER A CA 1
ATOM 797 C C . SER A 1 102 ? -7.172 16.516 -0.646 1 98.56 102 SER A C 1
ATOM 799 O O . SER A 1 102 ? -6.328 16.797 0.207 1 98.56 102 SER A O 1
ATOM 801 N N . VAL A 1 103 ? -6.867 16.156 -1.837 1 98.44 103 VAL A N 1
ATOM 802 C CA . VAL A 1 103 ? -5.504 16.203 -2.354 1 98.44 103 VAL A CA 1
ATOM 803 C C . VAL A 1 103 ? -5.449 17.094 -3.598 1 98.44 103 VAL A C 1
ATOM 805 O O . VAL A 1 103 ? -6.039 16.75 -4.629 1 98.44 103 VAL A O 1
ATOM 808 N N . ASP A 1 104 ? -4.766 18.219 -3.42 1 97.19 104 ASP A N 1
ATOM 809 C CA . ASP A 1 104 ? -4.664 19.188 -4.508 1 97.19 104 ASP A CA 1
ATOM 810 C C . ASP A 1 104 ? -6.047 19.547 -5.051 1 97.19 104 ASP A C 1
ATOM 812 O O . ASP A 1 104 ? -6.246 19.594 -6.266 1 97.19 104 ASP A O 1
ATOM 816 N N . GLY A 1 105 ? -6.957 19.578 -4.199 1 96.31 105 GLY A N 1
ATOM 817 C CA . GLY A 1 105 ? -8.289 20.047 -4.566 1 96.31 105 GLY A CA 1
ATOM 818 C C . GLY A 1 105 ? -9.219 18.906 -4.957 1 96.31 105 GLY A C 1
ATOM 819 O O . GLY A 1 105 ? -10.414 19.125 -5.156 1 96.31 105 GLY A O 1
ATOM 820 N N . VAL A 1 106 ? -8.742 17.703 -5.113 1 97.31 106 VAL A N 1
ATOM 821 C CA . VAL A 1 106 ? -9.57 16.547 -5.441 1 97.31 106 VAL A CA 1
ATOM 822 C C . VAL A 1 106 ? -10.023 15.859 -4.156 1 97.31 106 VAL A C 1
ATOM 824 O O . VAL A 1 106 ? -9.203 15.477 -3.326 1 97.31 106 VAL A O 1
ATOM 827 N N . SER A 1 107 ? -11.281 15.719 -3.99 1 97.81 107 SER A N 1
ATOM 828 C CA . SER A 1 107 ? -11.844 15.07 -2.807 1 97.81 107 SER A CA 1
ATOM 829 C C . SER A 1 107 ? -11.812 13.555 -2.943 1 97.81 107 SER A C 1
ATOM 831 O O . SER A 1 107 ? -12.328 13 -3.92 1 97.81 107 SER A O 1
ATOM 833 N N . LEU A 1 108 ? -11.258 12.844 -2.01 1 98 108 LEU A N 1
ATOM 834 C CA . LEU A 1 108 ? -11.125 11.391 -1.989 1 98 108 LEU A CA 1
ATOM 835 C C . LEU A 1 108 ? -11.938 10.789 -0.851 1 98 108 LEU A C 1
ATOM 837 O O . LEU A 1 108 ? -11.906 11.289 0.276 1 98 108 LEU A O 1
ATOM 841 N N . VAL A 1 109 ? -12.672 9.766 -1.193 1 97.31 109 VAL A N 1
ATOM 842 C CA . VAL A 1 109 ? -13.352 8.984 -0.166 1 97.31 109 VAL A CA 1
ATOM 843 C C . VAL A 1 109 ? -12.586 7.691 0.089 1 97.31 109 VAL A C 1
ATOM 845 O O . VAL A 1 109 ? -11.492 7.488 -0.453 1 97.31 109 VAL A O 1
ATOM 848 N N . TYR A 1 110 ? -13.18 6.855 0.876 1 97.94 110 TYR A N 1
ATOM 849 C CA . TYR A 1 110 ? -12.492 5.668 1.369 1 97.94 110 TYR A CA 1
ATOM 850 C C . TYR A 1 110 ? -11.852 4.891 0.224 1 97.94 110 TYR A C 1
ATOM 852 O O . TYR A 1 110 ? -12.523 4.535 -0.744 1 97.94 110 TYR A O 1
ATOM 860 N N . LEU A 1 111 ? -10.57 4.66 0.23 1 98.06 111 LEU A N 1
ATOM 861 C CA . LEU A 1 111 ? -9.688 3.828 -0.577 1 98.06 111 LEU A CA 1
ATOM 862 C C . LEU A 1 111 ? -9.391 4.492 -1.917 1 98.06 111 LEU A C 1
ATOM 864 O O . LEU A 1 111 ? -8.664 3.936 -2.742 1 98.06 111 LEU A O 1
ATOM 868 N N . GLU A 1 112 ? -9.945 5.625 -2.088 1 97.75 112 GLU A N 1
ATOM 869 C CA . GLU A 1 112 ? -9.562 6.34 -3.301 1 97.75 112 GLU A CA 1
ATOM 870 C C . GLU A 1 112 ? -8.148 6.895 -3.193 1 97.75 112 GLU A C 1
ATOM 872 O O . GLU A 1 112 ? -7.738 7.367 -2.131 1 97.75 112 GLU A O 1
ATOM 877 N N . ARG A 1 113 ? -7.387 6.785 -4.254 1 97.62 113 ARG A N 1
ATOM 878 C CA . ARG A 1 113 ? -5.988 7.199 -4.27 1 97.62 113 ARG A CA 1
ATOM 879 C C . ARG A 1 113 ? -5.719 8.18 -5.41 1 97.62 113 ARG A C 1
ATOM 881 O O . ARG A 1 113 ? -6.426 8.172 -6.418 1 97.62 113 ARG A O 1
ATOM 888 N N . LEU A 1 114 ? -4.773 9.016 -5.281 1 97.25 114 LEU A N 1
ATOM 889 C CA . LEU A 1 114 ? -4.309 9.977 -6.273 1 97.25 114 LEU A CA 1
ATOM 890 C C . LEU A 1 114 ? -2.787 10.07 -6.277 1 97.25 114 LEU A C 1
ATOM 892 O O . LEU A 1 114 ? -2.174 10.281 -5.227 1 97.25 114 LEU A O 1
ATOM 896 N N . ASP A 1 115 ? -2.16 9.812 -7.445 1 97 115 ASP A N 1
ATOM 897 C CA . ASP A 1 115 ? -0.724 10.031 -7.59 1 97 115 ASP A CA 1
ATOM 898 C C . ASP A 1 115 ? -0.39 11.523 -7.547 1 97 115 ASP A C 1
ATOM 900 O O . ASP A 1 115 ? -1.104 12.344 -8.125 1 97 115 ASP A O 1
ATOM 904 N N . VAL A 1 116 ? 0.664 11.859 -6.855 1 97.69 116 VAL A N 1
ATOM 905 C CA . VAL A 1 116 ? 0.951 13.273 -6.648 1 97.69 116 VAL A CA 1
ATOM 906 C C . VAL A 1 116 ? 2.303 13.617 -7.27 1 97.69 116 VAL A C 1
ATOM 908 O O . VAL A 1 116 ? 3.113 12.734 -7.543 1 97.69 116 VAL A O 1
ATOM 911 N N . GLY A 1 117 ? 2.525 14.875 -7.539 1 96.12 117 GLY A N 1
ATOM 912 C CA . GLY A 1 117 ? 3.795 15.367 -8.055 1 96.12 117 GLY A CA 1
ATOM 913 C C . GLY A 1 117 ? 4.801 15.68 -6.961 1 96.12 117 GLY A C 1
ATOM 914 O O . GLY A 1 117 ? 4.852 14.992 -5.941 1 96.12 117 GLY A O 1
ATOM 915 N N . SER A 1 118 ? 5.641 16.625 -7.242 1 97.12 118 SER A N 1
ATOM 916 C CA . SER A 1 118 ? 6.703 16.984 -6.309 1 97.12 118 SER A CA 1
ATOM 917 C C . SER A 1 118 ? 6.152 17.734 -5.102 1 97.12 118 SER A C 1
ATOM 919 O O . SER A 1 118 ? 6.824 17.859 -4.078 1 97.12 118 SER A O 1
ATOM 921 N N . THR A 1 119 ? 4.984 18.312 -5.312 1 97.69 119 THR A N 1
ATOM 922 C CA . THR A 1 119 ? 4.301 19 -4.223 1 97.69 119 THR A CA 1
ATOM 923 C C . THR A 1 119 ? 2.824 18.625 -4.184 1 97.69 119 THR A C 1
ATOM 925 O O . THR A 1 119 ? 2.18 18.516 -5.227 1 97.69 119 THR A O 1
ATOM 928 N N . ALA A 1 120 ? 2.285 18.438 -2.965 1 98.38 120 ALA A N 1
ATOM 929 C CA . ALA A 1 120 ? 0.871 18.109 -2.812 1 98.38 120 ALA A CA 1
ATOM 930 C C . ALA A 1 120 ? 0.3 18.703 -1.533 1 98.38 120 ALA A C 1
ATOM 932 O O . ALA A 1 120 ? 0.904 18.594 -0.464 1 98.38 120 ALA A O 1
ATOM 933 N N . LEU A 1 121 ? -0.825 19.375 -1.696 1 98.75 121 LEU A N 1
ATOM 934 C CA . LEU A 1 121 ? -1.553 19.891 -0.54 1 98.75 121 LEU A CA 1
ATOM 935 C C . LEU A 1 121 ? -2.68 18.938 -0.144 1 98.75 121 LEU A C 1
ATOM 937 O O . LEU A 1 121 ? -3.588 18.688 -0.938 1 98.75 121 LEU A O 1
ATOM 941 N N . VAL A 1 122 ? -2.641 18.453 1.097 1 98.81 122 VAL A N 1
ATOM 942 C CA . VAL A 1 122 ? -3.625 17.516 1.625 1 98.81 122 VAL A CA 1
ATOM 943 C C . VAL A 1 122 ? -4.434 18.188 2.732 1 98.81 122 VAL A C 1
ATOM 945 O O . VAL A 1 122 ? -3.873 18.859 3.6 1 98.81 122 VAL A O 1
ATOM 948 N N . LYS A 1 123 ? -5.738 18.031 2.691 1 98.69 123 LYS A N 1
ATOM 949 C CA . LYS A 1 123 ? -6.613 18.594 3.717 1 98.69 123 LYS A CA 1
ATOM 950 C C . LYS A 1 123 ? -7.602 17.547 4.234 1 98.69 123 LYS A C 1
ATOM 952 O O . LYS A 1 123 ? -8.125 16.734 3.457 1 98.69 123 LYS A O 1
ATOM 957 N N . PHE A 1 124 ? -7.883 17.547 5.473 1 98.5 124 PHE A N 1
ATOM 958 C CA . PHE A 1 124 ? -8.93 16.766 6.121 1 98.5 124 PHE A CA 1
ATOM 959 C C . PHE A 1 124 ? -9.297 17.359 7.473 1 98.5 124 PHE A C 1
ATOM 961 O O . PHE A 1 124 ? -8.422 17.797 8.227 1 98.5 124 PHE A O 1
ATOM 968 N N . GLY A 1 125 ? -10.625 17.438 7.707 1 97.19 125 GLY A N 1
ATOM 969 C CA . GLY A 1 125 ? -11 18.203 8.891 1 97.19 125 GLY A CA 1
ATOM 970 C C . GLY A 1 125 ? -10.414 19.609 8.906 1 97.19 125 GLY A C 1
ATOM 971 O O . GLY A 1 125 ? -10.586 20.359 7.945 1 97.19 125 GLY A O 1
ATOM 972 N N . ASP A 1 126 ? -9.773 19.906 9.992 1 96.44 126 ASP A N 1
ATOM 973 C CA . ASP A 1 126 ? -9.148 21.219 10.117 1 96.44 126 ASP A CA 1
ATOM 974 C C . ASP A 1 126 ? -7.66 21.156 9.789 1 96.44 126 ASP A C 1
ATOM 976 O O . ASP A 1 126 ? -6.961 22.172 9.867 1 96.44 126 ASP A O 1
ATOM 980 N N . TYR A 1 127 ? -7.25 20.016 9.359 1 98.06 127 TYR A N 1
ATOM 981 C CA . TYR A 1 127 ? -5.832 19.797 9.109 1 98.06 127 TYR A CA 1
ATOM 982 C C . TYR A 1 127 ? -5.457 20.219 7.695 1 98.06 127 TYR A C 1
ATOM 984 O O . TYR A 1 127 ? -6.223 20 6.754 1 98.06 127 TYR A O 1
ATOM 992 N N . GLU A 1 128 ? -4.27 20.781 7.547 1 98.31 128 GLU A N 1
ATOM 993 C CA . GLU A 1 128 ? -3.588 20.938 6.262 1 98.31 128 GLU A CA 1
ATOM 994 C C . GLU A 1 128 ? -2.182 20.344 6.312 1 98.31 128 GLU A C 1
ATOM 996 O O . GLU A 1 128 ? -1.462 20.531 7.297 1 98.31 128 GLU A O 1
ATOM 1001 N N . MET A 1 129 ? -1.878 19.609 5.312 1 98.31 129 MET A N 1
ATOM 1002 C CA . MET A 1 129 ? -0.578 18.969 5.176 1 98.31 129 MET A CA 1
ATOM 1003 C C . MET A 1 129 ? 0.036 19.25 3.812 1 98.31 129 MET A C 1
ATOM 1005 O O . MET A 1 129 ? -0.556 18.938 2.779 1 98.31 129 MET A O 1
ATOM 1009 N N . LEU A 1 130 ? 1.155 19.906 3.809 1 98.25 130 LEU A N 1
ATOM 1010 C CA . LEU A 1 130 ? 1.908 20.125 2.578 1 98.25 130 LEU A CA 1
ATOM 1011 C C . LEU A 1 130 ? 3.051 19.125 2.451 1 98.25 130 LEU A C 1
ATOM 1013 O O . LEU A 1 130 ? 3.92 19.062 3.324 1 98.25 130 LEU A O 1
ATOM 1017 N N . ILE A 1 131 ? 3.016 18.359 1.404 1 98 131 ILE A N 1
ATOM 1018 C CA . ILE A 1 131 ? 4.059 17.375 1.145 1 98 131 ILE A CA 1
ATOM 1019 C C . ILE A 1 131 ? 4.957 17.875 0.011 1 98 131 ILE A C 1
ATOM 1021 O O . ILE A 1 131 ? 4.477 18.172 -1.082 1 98 131 ILE A O 1
ATOM 1025 N N . ARG A 1 132 ? 6.211 17.953 0.257 1 97.88 132 ARG A N 1
ATOM 1026 C CA . ARG A 1 132 ? 7.203 18.266 -0.763 1 97.88 132 ARG A CA 1
ATOM 1027 C C . ARG A 1 132 ? 8.195 17.125 -0.945 1 97.88 132 ARG A C 1
ATOM 1029 O O . ARG A 1 132 ? 8.773 16.641 0.027 1 97.88 132 ARG A O 1
ATOM 1036 N N . VAL A 1 133 ? 8.367 16.75 -2.189 1 97.19 133 VAL A N 1
ATOM 1037 C CA . VAL A 1 133 ? 9.234 15.617 -2.516 1 97.19 133 VAL A CA 1
ATOM 1038 C C . VAL A 1 133 ? 10.562 16.125 -3.059 1 97.19 133 VAL A C 1
ATOM 1040 O O . VAL A 1 133 ? 10.602 16.812 -4.082 1 97.19 133 VAL A O 1
ATOM 1043 N N . GLU A 1 134 ? 11.594 15.906 -2.395 1 95.81 134 GLU A N 1
ATOM 1044 C CA . GLU A 1 134 ? 12.953 16.109 -2.896 1 95.81 134 GLU A CA 1
ATOM 1045 C C . GLU A 1 134 ? 13.555 14.797 -3.385 1 95.81 134 GLU A C 1
ATOM 1047 O O . GLU A 1 134 ? 13.977 13.961 -2.58 1 95.81 134 GLU A O 1
ATOM 1052 N N . ARG A 1 135 ? 13.719 14.672 -4.633 1 94.44 135 ARG A N 1
ATOM 1053 C CA . ARG A 1 135 ? 14.055 13.398 -5.27 1 94.44 135 ARG A CA 1
ATOM 1054 C C . ARG A 1 135 ? 15.492 13.008 -4.977 1 94.44 135 ARG A C 1
ATOM 1056 O O . ARG A 1 135 ? 16.391 13.852 -4.98 1 94.44 135 ARG A O 1
ATOM 1063 N N . GLY A 1 136 ? 15.609 11.711 -4.699 1 94.75 136 GLY A N 1
ATOM 1064 C CA . GLY A 1 136 ? 16.906 11.062 -4.602 1 94.75 136 GLY A CA 1
ATOM 1065 C C . GLY A 1 136 ? 17.047 9.867 -5.527 1 94.75 136 GLY A C 1
ATOM 1066 O O . GLY A 1 136 ? 16.125 9.547 -6.285 1 94.75 136 GLY A O 1
ATOM 1067 N N . GLU A 1 137 ? 18.203 9.195 -5.434 1 92.44 137 GLU A N 1
ATOM 1068 C CA . GLU A 1 137 ? 18.5 8.086 -6.34 1 92.44 137 GLU A CA 1
ATOM 1069 C C . GLU A 1 137 ? 18.141 6.746 -5.707 1 92.44 137 GLU A C 1
ATOM 1071 O O . GLU A 1 137 ? 17.906 5.762 -6.41 1 92.44 137 GLU A O 1
ATOM 1076 N N . ALA A 1 138 ? 18.172 6.723 -4.41 1 92.75 138 ALA A N 1
ATOM 1077 C CA . ALA A 1 138 ? 17.875 5.477 -3.711 1 92.75 138 ALA A CA 1
ATOM 1078 C C . ALA A 1 138 ? 16.422 5.066 -3.906 1 92.75 138 ALA A C 1
ATOM 1080 O O . ALA A 1 138 ? 15.523 5.914 -3.9 1 92.75 138 ALA A O 1
ATOM 1081 N N . VAL A 1 139 ? 16.234 3.803 -4.035 1 93.56 139 VAL A N 1
ATOM 1082 C CA . VAL A 1 139 ? 14.859 3.373 -4.297 1 93.56 139 VAL A CA 1
ATOM 1083 C C . VAL A 1 139 ? 14.383 2.455 -3.176 1 93.56 139 VAL A C 1
ATOM 1085 O O . VAL A 1 139 ? 13.188 2.186 -3.055 1 93.56 139 VAL A O 1
ATOM 1088 N N . ALA A 1 140 ? 15.242 2 -2.314 1 93.94 140 ALA A N 1
ATOM 1089 C CA . ALA A 1 140 ? 14.867 1.023 -1.293 1 93.94 140 ALA A CA 1
ATOM 1090 C C . ALA A 1 140 ? 14.289 1.711 -0.06 1 93.94 140 ALA A C 1
ATOM 1092 O O . ALA A 1 140 ? 13.609 1.078 0.749 1 93.94 140 ALA A O 1
ATOM 1093 N N . SER A 1 141 ? 14.656 2.996 0.089 1 95.88 141 SER A N 1
ATOM 1094 C CA . SER A 1 141 ? 14.195 3.734 1.261 1 95.88 141 SER A CA 1
ATOM 1095 C C . SER A 1 141 ? 14.094 5.227 0.967 1 95.88 141 SER A C 1
ATOM 1097 O O . SER A 1 141 ? 14.609 5.703 -0.047 1 95.88 141 SER A O 1
ATOM 1099 N N . PHE A 1 142 ? 13.406 5.914 1.771 1 95.56 142 PHE A N 1
ATOM 1100 C CA . PHE A 1 142 ? 13.328 7.367 1.724 1 95.56 142 PHE A CA 1
ATOM 1101 C C . PHE A 1 142 ? 13.234 7.953 3.127 1 95.56 142 PHE A C 1
ATOM 1103 O O . PHE A 1 142 ? 13.039 7.219 4.098 1 95.56 142 PHE A O 1
ATOM 1110 N N . GLU A 1 143 ? 13.406 9.242 3.213 1 94.12 143 GLU A N 1
ATOM 1111 C CA . GLU A 1 143 ? 13.375 9.922 4.508 1 94.12 143 GLU A CA 1
ATOM 1112 C C . GLU A 1 143 ? 12.148 10.82 4.629 1 94.12 143 GLU A C 1
ATOM 1114 O O . GLU A 1 143 ? 11.648 11.328 3.627 1 94.12 143 GLU A O 1
ATOM 1119 N N . VAL A 1 144 ? 11.664 11.008 5.867 1 94.31 144 VAL A N 1
ATOM 1120 C CA . VAL A 1 144 ? 10.531 11.883 6.152 1 94.31 144 VAL A CA 1
ATOM 1121 C C . VAL A 1 144 ? 10.938 12.945 7.172 1 94.31 144 VAL A C 1
ATOM 1123 O O . VAL A 1 144 ? 11.516 12.625 8.211 1 94.31 144 VAL A O 1
ATOM 1126 N N . LEU A 1 145 ? 10.711 14.148 6.906 1 92.81 145 LEU A N 1
ATOM 1127 C CA . LEU A 1 145 ? 10.945 15.273 7.809 1 92.81 145 LEU A CA 1
ATOM 1128 C C . LEU A 1 145 ? 9.648 16.031 8.078 1 92.81 145 LEU A C 1
ATOM 1130 O O . LEU A 1 145 ? 8.898 16.344 7.145 1 92.81 145 LEU A O 1
ATOM 1134 N N . PHE A 1 146 ? 9.43 16.375 9.344 1 93.38 146 PHE A N 1
ATOM 1135 C CA . PHE A 1 146 ? 8.203 17.078 9.719 1 93.38 146 PHE A CA 1
ATOM 1136 C C . PHE A 1 146 ? 8.516 18.484 10.203 1 93.38 146 PHE A C 1
ATOM 1138 O O . PHE A 1 146 ? 9.531 18.719 10.852 1 93.38 146 PHE A O 1
ATOM 1145 N N . ASP A 1 147 ? 7.613 19.312 9.938 1 92.12 147 ASP A N 1
ATOM 1146 C CA . ASP A 1 147 ? 7.551 20.594 10.641 1 92.12 147 ASP A CA 1
ATOM 1147 C C . ASP A 1 147 ? 6.109 21.062 10.805 1 92.12 147 ASP A C 1
ATOM 1149 O O . ASP A 1 147 ? 5.211 20.578 10.109 1 92.12 147 ASP A O 1
ATOM 1153 N N . VAL A 1 148 ? 5.902 21.891 11.766 1 94.44 148 VAL A N 1
ATOM 1154 C CA . VAL A 1 148 ? 4.586 22.469 12.023 1 94.44 148 VAL A CA 1
ATOM 1155 C C . VAL A 1 148 ? 4.59 23.953 11.648 1 94.44 148 VAL A C 1
ATOM 1157 O O . VAL A 1 148 ? 5.449 24.703 12.109 1 94.44 148 VAL A O 1
ATOM 1160 N N . ARG A 1 149 ? 3.59 24.297 10.836 1 94.25 149 ARG A N 1
ATOM 1161 C CA . ARG A 1 149 ? 3.525 25.688 10.383 1 94.25 149 ARG A CA 1
ATOM 1162 C C . ARG A 1 149 ? 2.576 26.5 11.25 1 94.25 149 ARG A C 1
ATOM 1164 O O . ARG A 1 149 ? 1.567 25.984 11.734 1 94.25 149 ARG A O 1
ATOM 1171 N N . GLU A 1 150 ? 2.883 27.781 11.289 1 93 150 GLU A N 1
ATOM 1172 C CA . GLU A 1 150 ? 2.055 28.703 12.078 1 93 150 GLU A CA 1
ATOM 1173 C C . GLU A 1 150 ? 0.833 29.156 11.289 1 93 150 GLU A C 1
ATOM 1175 O O . GLU A 1 150 ? -0.141 29.641 11.867 1 93 150 GLU A O 1
ATOM 1180 N N . ALA A 1 151 ? 0.956 29.031 9.922 1 94.12 151 ALA A N 1
ATOM 1181 C CA . ALA A 1 151 ? -0.147 29.422 9.047 1 94.12 151 ALA A CA 1
ATOM 1182 C C . ALA A 1 151 ? -0.489 28.312 8.055 1 94.12 151 ALA A C 1
ATOM 1184 O O . ALA A 1 151 ? 0.341 27.438 7.781 1 94.12 151 ALA A O 1
ATOM 1185 N N . ARG A 1 152 ? -1.7 28.469 7.582 1 93.94 152 ARG A N 1
ATOM 1186 C CA . ARG A 1 152 ? -2.168 27.469 6.629 1 93.94 152 ARG A CA 1
ATOM 1187 C C . ARG A 1 152 ? -1.273 27.438 5.395 1 93.94 152 ARG A C 1
ATOM 1189 O O . ARG A 1 152 ? -1.041 28.453 4.754 1 93.94 152 ARG A O 1
ATOM 1196 N N . PRO A 1 153 ? -0.809 26.297 4.973 1 92.12 153 PRO A N 1
ATOM 1197 C CA . PRO A 1 153 ? -0.017 26.156 3.748 1 92.12 153 PRO A CA 1
ATOM 1198 C C . PRO A 1 153 ? -0.787 26.578 2.498 1 92.12 153 PRO A C 1
ATOM 1200 O O . PRO A 1 153 ? -0.184 27.016 1.516 1 92.12 153 PRO A O 1
ATOM 1203 N N . SER A 1 154 ? -2.023 26.359 2.447 1 89.19 154 SER A N 1
ATOM 1204 C CA . SER A 1 154 ? -2.84 26.703 1.286 1 89.19 154 SER A CA 1
ATOM 1205 C C . SER A 1 154 ? -2.805 28.203 1.002 1 89.19 154 SER A C 1
ATOM 1207 O O . SER A 1 154 ? -3.051 28.625 -0.128 1 89.19 154 SER A O 1
ATOM 1209 N N . ARG A 1 155 ? -2.572 29 1.993 1 81.88 155 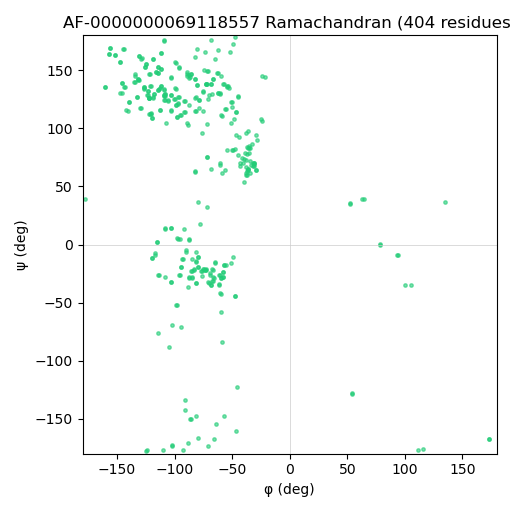ARG A N 1
ATOM 1210 C CA . ARG A 1 155 ? -2.553 30.453 1.854 1 81.88 155 ARG A CA 1
ATOM 1211 C C . ARG A 1 155 ? -1.187 30.953 1.38 1 81.88 155 ARG A C 1
ATOM 1213 O O . ARG A 1 155 ? -1.066 32.062 0.84 1 81.88 155 ARG A O 1
ATOM 1220 N N . ALA A 1 156 ? -0.188 30.172 1.742 1 66 156 ALA A N 1
ATOM 1221 C CA . ALA A 1 156 ? 1.161 30.578 1.366 1 66 156 ALA A CA 1
ATOM 1222 C C . ALA A 1 156 ? 1.301 30.688 -0.15 1 66 156 ALA A C 1
ATOM 1224 O O . ALA A 1 156 ? 2.023 31.547 -0.654 1 66 156 ALA A O 1
ATOM 1225 N N . GLY A 1 157 ? 0.817 29.844 -0.95 1 58.56 157 GLY A N 1
ATOM 1226 C CA . GLY A 1 157 ? 0.885 29.969 -2.396 1 58.56 157 GLY A CA 1
ATOM 1227 C C . GLY A 1 157 ? -0.006 31.078 -2.938 1 58.56 157 GLY A C 1
ATOM 1228 O O . GLY A 1 157 ? 0.162 31.516 -4.078 1 58.56 157 GLY A O 1
ATOM 1229 N N . GLN A 1 158 ? -1.112 31.297 -2.266 1 49.66 158 GLN A N 1
ATOM 1230 C CA . GLN A 1 158 ? -2.012 32.344 -2.73 1 49.66 158 GLN A CA 1
ATOM 1231 C C . GLN A 1 158 ? -1.376 33.719 -2.572 1 49.66 158 GLN A C 1
ATOM 1233 O O . GLN A 1 158 ? -1.719 34.656 -3.301 1 49.66 158 GLN A O 1
ATOM 1238 N N . ALA A 1 159 ? -0.598 33.812 -1.596 1 45.84 159 ALA A N 1
ATOM 1239 C CA . ALA A 1 159 ? -0.025 35.156 -1.378 1 45.84 159 ALA A CA 1
ATOM 1240 C C . ALA A 1 159 ? 0.94 35.531 -2.5 1 45.84 159 ALA A C 1
ATOM 1242 O O . ALA A 1 159 ? 1.251 36.688 -2.695 1 45.84 159 ALA A O 1
ATOM 1243 N N . GLU A 1 160 ? 1.626 34.438 -2.947 1 44.5 160 GLU A N 1
ATOM 1244 C CA . GLU A 1 160 ? 2.516 34.906 -4.008 1 44.5 160 GLU A CA 1
ATOM 1245 C C . GLU A 1 160 ? 1.729 35.312 -5.25 1 44.5 160 GLU A C 1
ATOM 1247 O O . GLU A 1 160 ? 2.316 35.688 -6.262 1 44.5 160 GLU A O 1
ATOM 1252 N N . ALA A 1 161 ? 0.53 34.719 -5.438 1 42.94 161 ALA A N 1
ATOM 1253 C CA . ALA A 1 161 ? -0.222 35.344 -6.52 1 42.94 161 ALA A CA 1
ATOM 1254 C C . ALA A 1 161 ? -0.483 36.812 -6.219 1 42.94 161 ALA A C 1
ATOM 1256 O O . ALA A 1 161 ? -1.185 37.156 -5.262 1 42.94 161 ALA A O 1
ATOM 1257 N N . GLY A 1 162 ? 0.522 37.594 -6.254 1 38.75 162 GLY A N 1
ATOM 1258 C CA . GLY A 1 162 ? 0.345 39.031 -6.203 1 38.75 162 GLY A CA 1
ATOM 1259 C C . GLY A 1 162 ? -1.023 39.469 -6.68 1 38.75 162 GLY A C 1
ATOM 1260 O O . GLY A 1 162 ? -1.755 38.688 -7.301 1 38.75 162 GLY A O 1
ATOM 1261 N N . PRO A 1 163 ? -1.547 40.469 -6.094 1 37.81 163 PRO A N 1
ATOM 1262 C CA . PRO A 1 163 ? -2.811 41.031 -6.566 1 37.81 163 PRO A CA 1
ATOM 1263 C C . PRO A 1 163 ? -2.957 40.969 -8.086 1 37.81 163 PRO A C 1
ATOM 1265 O O . PRO A 1 163 ? -2.008 41.281 -8.812 1 37.81 163 PRO A O 1
ATOM 1268 N N . SER A 1 164 ? -3.438 39.781 -8.586 1 39.44 164 SER A N 1
ATOM 1269 C CA . SER A 1 164 ? -3.787 39.906 -9.992 1 39.44 164 SER A CA 1
ATOM 1270 C C . SER A 1 164 ? -4.215 41.344 -10.328 1 39.44 164 SER A C 1
ATOM 1272 O O . SER A 1 164 ? -5.066 41.906 -9.648 1 39.44 164 SER A O 1
ATOM 1274 N N . ILE A 1 165 ? -3.324 42.125 -10.773 1 39.66 165 ILE A N 1
ATOM 1275 C CA . ILE A 1 165 ? -3.662 43.438 -11.305 1 39.66 165 ILE A CA 1
ATOM 1276 C C . ILE A 1 165 ? -4.961 43.344 -12.109 1 39.66 165 ILE A C 1
ATOM 1278 O O . ILE A 1 165 ? -5.066 42.562 -13.047 1 39.66 165 ILE A O 1
ATOM 1282 N N . ALA A 1 166 ? -6.137 43.312 -11.391 1 38.09 166 ALA A N 1
ATOM 1283 C CA . ALA A 1 166 ? -7.391 43.469 -12.125 1 38.09 166 ALA A CA 1
ATOM 1284 C C . ALA A 1 166 ? -7.172 44.219 -13.43 1 38.09 166 ALA A C 1
ATOM 1286 O O . ALA A 1 166 ? -6.387 45.156 -13.484 1 38.09 166 ALA A O 1
ATOM 1287 N N . PRO A 1 167 ? -7.227 43.5 -14.578 1 37.97 167 PRO A N 1
ATOM 1288 C CA . PRO A 1 167 ? -7.047 44.25 -15.82 1 37.97 167 PRO A CA 1
ATOM 1289 C C . PRO A 1 167 ? -7.688 45.656 -15.766 1 37.97 167 PRO A C 1
ATOM 1291 O O . PRO A 1 167 ? -8.789 45.812 -15.227 1 37.97 167 PRO A O 1
ATOM 1294 N N . VAL A 1 168 ? -6.98 46.656 -15.5 1 34.41 168 VAL A N 1
ATOM 1295 C CA . VAL A 1 168 ? -7.484 48.031 -15.594 1 34.41 168 VAL A CA 1
ATOM 1296 C C . VAL A 1 168 ? -8.406 48.156 -16.812 1 34.41 168 VAL A C 1
ATOM 1298 O O . VAL A 1 168 ? -7.973 47.938 -17.938 1 34.41 168 VAL A O 1
ATOM 1301 N N . MET A 1 169 ? -9.664 47.562 -16.75 1 31.41 169 MET A N 1
ATOM 1302 C CA . MET A 1 169 ? -10.547 47.938 -17.859 1 31.41 169 MET A CA 1
ATOM 1303 C C . MET A 1 169 ? -10.305 49.344 -18.328 1 31.41 169 MET A C 1
ATOM 1305 O O . MET A 1 169 ? -10.297 50.281 -17.5 1 31.41 169 MET A O 1
ATOM 1309 N N . GLU A 1 170 ? -9.375 49.562 -19.219 1 33.62 170 GLU A N 1
ATOM 1310 C CA . GLU A 1 170 ? -9.242 50.875 -19.891 1 33.62 170 GLU A CA 1
ATOM 1311 C C . GLU A 1 170 ? -10.609 51.469 -20.156 1 33.62 170 GLU A C 1
ATOM 1313 O O . GLU A 1 170 ? -11.375 50.969 -20.969 1 33.62 170 GLU A O 1
ATOM 1318 N N . THR A 1 171 ? -11.398 51.688 -19.078 1 32.06 171 THR A N 1
ATOM 1319 C CA . THR A 1 171 ? -12.609 52.469 -19.328 1 32.06 171 THR A CA 1
ATOM 1320 C C . THR A 1 171 ? -12.336 53.625 -20.297 1 32.06 171 THR A C 1
ATOM 1322 O O . THR A 1 171 ? -11.555 54.531 -20 1 32.06 171 THR A O 1
ATOM 1325 N N . GLY A 1 172 ? -12.164 53.312 -21.531 1 30.22 172 GLY A N 1
ATOM 1326 C CA . GLY A 1 172 ? -12.172 54.281 -22.609 1 30.22 172 GLY A CA 1
ATOM 1327 C C . GLY A 1 172 ? -13.141 55.406 -22.375 1 30.22 172 GLY A C 1
ATOM 1328 O O . GLY A 1 172 ? -14.359 55.219 -22.344 1 30.22 172 GLY A O 1
ATOM 1329 N N . TRP A 1 173 ? -12.82 56.344 -21.406 1 28.56 173 TRP A N 1
ATOM 1330 C CA . TRP A 1 173 ? -13.508 57.594 -21.109 1 28.56 173 TRP A CA 1
ATOM 1331 C C . TRP A 1 173 ? -13.977 58.25 -22.406 1 28.56 173 TRP A C 1
ATOM 1333 O O . TRP A 1 173 ? -13.156 58.688 -23.219 1 28.56 173 TRP A O 1
ATOM 1343 N N . SER A 1 174 ? -14.82 57.469 -23.078 1 28.39 174 SER A N 1
ATOM 1344 C CA . SER A 1 174 ? -15.406 58.219 -24.188 1 28.39 174 SER A CA 1
ATOM 1345 C C . SER A 1 174 ? -15.844 59.625 -23.766 1 28.39 174 SER A C 1
ATOM 1347 O O . SER A 1 174 ? -16.516 59.781 -22.734 1 28.39 174 SER A O 1
ATOM 1349 N N . GLU A 1 175 ? -14.969 60.594 -23.938 1 29.64 175 GLU A N 1
ATOM 1350 C CA . GLU A 1 175 ? -15.195 62.031 -23.812 1 29.64 175 GLU A CA 1
ATOM 1351 C C . GLU A 1 175 ? -16.547 62.438 -24.391 1 29.64 175 GLU A C 1
ATOM 1353 O O . GLU A 1 175 ? -16.719 62.469 -25.609 1 29.64 175 GLU A O 1
ATOM 1358 N N . ARG A 1 176 ? -17.562 61.719 -23.859 1 25.81 176 ARG A N 1
ATOM 1359 C CA . ARG A 1 176 ? -18.766 62.25 -24.5 1 25.81 176 ARG A CA 1
ATOM 1360 C C . ARG A 1 176 ? -18.812 63.781 -24.422 1 25.81 176 ARG A C 1
ATOM 1362 O O . ARG A 1 176 ? -18.578 64.375 -23.359 1 25.81 176 ARG A O 1
ATOM 1369 N N . PRO A 1 177 ? -18.812 64.5 -25.516 1 26.44 177 PRO A N 1
ATOM 1370 C CA . PRO A 1 177 ? -18.938 65.938 -25.672 1 26.44 177 PRO A CA 1
ATOM 1371 C C . PRO A 1 177 ? -20.188 66.5 -25 1 26.44 177 PRO A C 1
ATOM 1373 O O . PRO A 1 177 ? -21.297 66.062 -25.219 1 26.44 177 PRO A O 1
ATOM 1376 N N . ALA A 1 178 ? -20.047 66.688 -23.672 1 24.31 178 ALA A N 1
ATOM 1377 C CA . ALA A 1 178 ? -21.109 67.312 -22.906 1 24.31 178 ALA A CA 1
ATOM 1378 C C . ALA A 1 178 ? -21.719 68.5 -23.688 1 24.31 178 ALA A C 1
ATOM 1380 O O . ALA A 1 178 ? -21.094 69.562 -23.828 1 24.31 178 ALA A O 1
ATOM 1381 N N . ASP A 1 179 ? -22.469 68.312 -24.656 1 21.33 179 ASP A N 1
ATOM 1382 C CA . ASP A 1 179 ? -23.219 69.312 -25.359 1 21.33 179 ASP A CA 1
ATOM 1383 C C . ASP A 1 179 ? -24 70.188 -24.391 1 21.33 179 ASP A C 1
ATOM 1385 O O . ASP A 1 179 ? -24.25 69.812 -23.25 1 21.33 179 ASP A O 1
ATOM 1389 N N . LEU A 1 180 ? -24.594 71.25 -25 1 21.59 180 LEU A N 1
ATOM 1390 C CA . LEU A 1 180 ? -25.094 72.625 -24.938 1 21.59 180 LEU A CA 1
ATOM 1391 C C . LEU A 1 180 ? -26.469 72.625 -24.266 1 21.59 180 LEU A C 1
ATOM 1393 O O . LEU A 1 180 ? -27.219 73.625 -24.453 1 21.59 180 LEU A O 1
ATOM 1397 N N . ARG A 1 181 ? -26.734 71.812 -23.281 1 19.14 181 ARG A N 1
ATOM 1398 C CA . ARG A 1 181 ? -28.125 72.062 -22.938 1 19.14 181 ARG A CA 1
ATOM 1399 C C . ARG A 1 181 ? -28.344 73.5 -22.531 1 19.14 181 ARG A C 1
ATOM 1401 O O . ARG A 1 181 ? -27.672 74.062 -21.641 1 19.14 181 ARG A O 1
ATOM 1408 N N . SER A 1 182 ? -29.062 74.25 -23.359 1 19.92 182 SER A N 1
ATOM 1409 C CA . SER A 1 182 ? -29.594 75.625 -23.391 1 19.92 182 SER A CA 1
ATOM 1410 C C . SER A 1 182 ? -30.531 75.875 -22.219 1 19.92 182 SER A C 1
ATOM 1412 O O . SER A 1 182 ? -30.484 77 -21.609 1 19.92 182 SER A O 1
ATOM 1414 N N . HIS A 1 183 ? -31.625 75.062 -22.078 1 18.55 183 HIS A N 1
ATOM 1415 C CA . HIS A 1 183 ? -32.812 75.875 -22.109 1 18.55 183 HIS A CA 1
ATOM 1416 C C . HIS A 1 183 ? -33.031 76.688 -20.812 1 18.55 183 HIS A C 1
ATOM 1418 O O . HIS A 1 183 ? -32.5 76.25 -19.766 1 18.55 183 HIS A O 1
ATOM 1424 N N . GLU A 1 184 ? -33.938 77.688 -20.875 1 19.8 184 GLU A N 1
ATOM 1425 C CA . GLU A 1 184 ? -34.344 79.062 -20.422 1 19.8 184 GLU A CA 1
ATOM 1426 C C . GLU A 1 184 ? -35.156 78.938 -19.141 1 19.8 184 GLU A C 1
ATOM 1428 O O . GLU A 1 184 ? -35 79.812 -18.25 1 19.8 184 GLU A O 1
ATOM 1433 N N . GLN A 1 185 ? -36.062 77.875 -18.922 1 18.77 185 GLN A N 1
ATOM 1434 C CA . GLN A 1 185 ? -37.312 78.562 -18.625 1 18.77 185 GLN A CA 1
ATOM 1435 C C . GLN A 1 185 ? -37.281 79.25 -17.25 1 18.77 185 GLN A C 1
ATOM 1437 O O . GLN A 1 185 ? -36.469 78.875 -16.406 1 18.77 185 GLN A O 1
ATOM 1442 N N . GLY A 1 186 ? -38.562 79.812 -16.859 1 19.16 186 GLY A N 1
ATOM 1443 C CA . GLY A 1 186 ? -39.188 81 -16.391 1 19.16 186 GLY A CA 1
ATOM 1444 C C . GLY A 1 186 ? -39.188 81.125 -14.875 1 19.16 186 GLY A C 1
ATOM 1445 O O . GLY A 1 186 ? -38.875 80.188 -14.172 1 19.16 186 GLY A O 1
ATOM 1446 N N . PRO A 1 187 ? -39.938 82.125 -14.391 1 21.09 187 PRO A N 1
ATOM 1447 C CA . PRO A 1 187 ? -39.875 83.188 -13.367 1 21.09 187 PRO A CA 1
ATOM 1448 C C . PRO A 1 187 ? -40.438 82.75 -12.031 1 21.09 187 PRO A C 1
ATOM 1450 O O . PRO A 1 187 ? -40.406 83.5 -11.055 1 21.09 187 PRO A O 1
ATOM 1453 N N . MET A 1 188 ? -40.719 81.438 -11.68 1 20.47 188 MET A N 1
ATOM 1454 C CA . MET A 1 188 ? -41.969 81.5 -10.883 1 20.47 188 MET A CA 1
ATOM 1455 C C . MET A 1 188 ? -41.75 82.375 -9.648 1 20.47 188 MET A C 1
ATOM 1457 O O . MET A 1 188 ? -40.688 82.375 -9.047 1 20.47 188 MET A O 1
ATOM 1461 N N . GLU A 1 189 ? -42.906 83.125 -9.273 1 20.89 189 GLU A N 1
ATOM 1462 C CA . GLU A 1 189 ? -43.344 84.312 -8.5 1 20.89 189 GLU A CA 1
ATOM 1463 C C . GLU A 1 189 ? -43.312 84 -7 1 20.89 189 GLU A C 1
ATOM 1465 O O . GLU A 1 189 ? -43.875 83 -6.543 1 20.89 189 GLU A O 1
ATOM 1470 N N . ARG A 1 190 ? -42.344 84.312 -6.312 1 20.2 190 ARG A N 1
ATOM 1471 C CA . ARG A 1 190 ? -42.219 84.438 -4.863 1 20.2 190 ARG A CA 1
ATOM 1472 C C . ARG A 1 190 ? -43.375 85.188 -4.246 1 20.2 190 ARG A C 1
ATOM 1474 O O . ARG A 1 190 ? -43.5 86.375 -4.473 1 20.2 190 ARG A O 1
ATOM 1481 N N . GLN A 1 191 ? -44.5 84.562 -4.094 1 19.36 191 GLN A N 1
ATOM 1482 C CA . GLN A 1 191 ? -45.625 85.25 -3.523 1 19.36 191 GLN A CA 1
ATOM 1483 C C . GLN A 1 191 ? -45.219 86 -2.258 1 19.36 191 GLN A C 1
ATOM 1485 O O . GLN A 1 191 ? -44.219 85.688 -1.621 1 19.36 191 GLN A O 1
ATOM 1490 N N . GLY A 1 192 ? -46.312 86.75 -1.628 1 18.69 192 GLY A N 1
ATOM 1491 C CA . GLY A 1 192 ? -46.719 88.062 -1.107 1 18.69 192 GLY A CA 1
ATOM 1492 C C . GLY A 1 192 ? -46.469 88.25 0.375 1 18.69 192 GLY A C 1
ATOM 1493 O O . GLY A 1 192 ? -46.094 87.25 1.057 1 18.69 192 GLY A O 1
ATOM 1494 N N . PRO A 1 193 ? -46.875 89.438 0.981 1 24.14 193 PRO A N 1
ATOM 1495 C CA . PRO A 1 193 ? -46.531 90.5 1.938 1 24.14 193 PRO A CA 1
ATOM 1496 C C . PRO A 1 193 ? -47.125 90.25 3.322 1 24.14 193 PRO A C 1
ATOM 1498 O O . PRO A 1 193 ? -46.781 90.938 4.285 1 24.14 193 PRO A O 1
ATOM 1501 N N . MET A 1 194 ? -47.844 89.125 3.783 1 19.39 194 MET A N 1
ATOM 1502 C CA . MET A 1 194 ? -49 89.625 4.555 1 19.39 194 MET A CA 1
ATOM 1503 C C . MET A 1 194 ? -48.531 90.312 5.84 1 19.39 194 MET A C 1
ATOM 1505 O O . MET A 1 194 ? -47.688 89.75 6.562 1 19.39 194 MET A O 1
ATOM 1509 N N . GLU A 1 195 ? -48.938 91.625 6.285 1 22.91 195 GLU A N 1
ATOM 1510 C CA . GLU A 1 195 ? -48.812 92.75 7.184 1 22.91 195 GLU A CA 1
ATOM 1511 C C . GLU A 1 195 ? -49.438 92.438 8.539 1 22.91 195 GLU A C 1
ATOM 1513 O O . GLU A 1 195 ? -49.125 93.125 9.531 1 22.91 195 GLU A O 1
ATOM 1518 N N . SER A 1 196 ? -50.406 91.625 8.867 1 21.81 196 SER A N 1
ATOM 1519 C CA . SER A 1 196 ? -51.469 92.312 9.594 1 21.81 196 SER A CA 1
ATOM 1520 C C . SER A 1 196 ? -51 92.75 10.969 1 21.81 196 SER A C 1
ATOM 1522 O O . SER A 1 196 ? -50.031 92.25 11.508 1 21.81 196 SER A O 1
ATOM 1524 N N . ASP A 1 197 ? -51.906 93.625 11.992 1 21.39 197 ASP A N 1
ATOM 1525 C CA . ASP A 1 197 ? -52.25 94.812 12.789 1 21.39 197 ASP A CA 1
ATOM 1526 C C . ASP A 1 197 ? -52.188 94.5 14.281 1 21.39 197 ASP A C 1
ATOM 1528 O O . ASP A 1 197 ? -51.594 95.25 15.055 1 21.39 197 ASP A O 1
ATOM 1532 N N . GLU A 1 198 ? -53.156 93.75 15.117 1 24.53 198 GLU A N 1
ATOM 1533 C CA . GLU A 1 198 ? -54.031 94.375 16.078 1 24.53 198 GLU A CA 1
ATOM 1534 C C . GLU A 1 198 ? -53.312 94.688 17.391 1 24.53 198 GLU A C 1
ATOM 1536 O O . GLU A 1 198 ? -52.219 94.125 17.641 1 24.53 198 GLU A O 1
ATOM 1541 N N . THR A 1 199 ? -54.219 95.062 18.625 1 25.08 199 THR A N 1
ATOM 1542 C CA . THR A 1 199 ? -54.781 95.812 19.734 1 25.08 199 THR A CA 1
ATOM 1543 C C . THR A 1 199 ? -54.344 95.188 21.062 1 25.08 199 THR A C 1
ATOM 1545 O O . THR A 1 199 ? -54.594 94.062 21.359 1 25.08 199 THR A O 1
ATOM 1548 N N . LEU A 1 200 ? -53.375 95.875 21.719 1 27.55 200 LEU A N 1
ATOM 1549 C CA . LEU A 1 200 ? -52.938 95.625 23.094 1 27.55 200 LEU A CA 1
ATOM 1550 C C . LEU A 1 200 ? -54.031 96 24.094 1 27.55 200 LEU A C 1
ATOM 1552 O O . LEU A 1 200 ? -54.375 97.188 24.25 1 27.55 200 LEU A O 1
ATOM 1556 N N . LEU A 1 201 ? -55.094 95.438 24.172 1 21.45 201 LEU A N 1
ATOM 1557 C CA . LEU A 1 201 ? -56.188 95.75 25.094 1 21.45 201 LEU A CA 1
ATOM 1558 C C . LEU A 1 201 ? -55.656 95.938 26.516 1 21.45 201 LEU A C 1
ATOM 1560 O O . LEU A 1 201 ? -54.562 95.438 26.828 1 21.45 201 LEU A O 1
ATOM 1564 N N . TYR A 1 202 ? -56.625 95.812 27.469 1 22.78 202 TYR A N 1
ATOM 1565 C CA . TYR A 1 202 ? -57.438 96.375 28.531 1 22.78 202 TYR A CA 1
ATOM 1566 C C . TYR A 1 202 ? -56.75 96.188 29.891 1 22.78 202 TYR A C 1
ATOM 1568 O O . TYR A 1 202 ? -55.906 95.312 30.062 1 22.78 202 TYR A O 1
ATOM 1576 N N . LEU A 1 203 ? -57.719 95.875 31.016 1 23.66 203 LEU A N 1
ATOM 1577 C CA . LEU A 1 203 ? -58.312 96.375 32.25 1 23.66 203 LEU A CA 1
ATOM 1578 C C . LEU A 1 203 ? -57.469 95.938 33.469 1 23.66 203 LEU A C 1
ATOM 1580 O O . LEU A 1 203 ? -56.656 95.062 33.375 1 23.66 203 LEU A O 1
ATOM 1584 N N . SER A 1 204 ? -58.406 95.375 34.594 1 24.67 204 SER A N 1
ATOM 1585 C CA . SER A 1 204 ? -58.5 95.375 36.062 1 24.67 204 SER A CA 1
ATOM 1586 C C . SER A 1 204 ? -57.406 94.5 36.656 1 24.67 204 SER A C 1
ATOM 1588 O O . SER A 1 204 ? -57.031 93.5 36.062 1 24.67 204 SER A O 1
ATOM 1590 N N . MET B 1 1 ? -50.688 -11.5 12.672 1 30.2 1 MET B N 1
ATOM 1591 C CA . MET B 1 1 ? -49.438 -12.039 12.086 1 30.2 1 MET B CA 1
ATOM 1592 C C . MET B 1 1 ? -48.5 -10.914 11.656 1 30.2 1 MET B C 1
ATOM 1594 O O . MET B 1 1 ? -48.812 -10.164 10.727 1 30.2 1 MET B O 1
ATOM 1598 N N . ASP B 1 2 ? -47.875 -10.148 12.555 1 38.34 2 ASP B N 1
ATOM 1599 C CA . ASP B 1 2 ? -46.875 -9.102 12.406 1 38.34 2 ASP B CA 1
ATOM 1600 C C . ASP B 1 2 ? -45.719 -9.586 11.531 1 38.34 2 ASP B C 1
ATOM 1602 O O . ASP B 1 2 ? -45.062 -10.594 11.836 1 38.34 2 ASP B O 1
ATOM 1606 N N . VAL B 1 3 ? -45.844 -9.562 10.188 1 37.25 3 VAL B N 1
ATOM 1607 C CA . VAL B 1 3 ? -44.75 -9.766 9.258 1 37.25 3 VAL B CA 1
ATOM 1608 C C . VAL B 1 3 ? -43.531 -8.992 9.727 1 37.25 3 VAL B C 1
ATOM 1610 O O . VAL B 1 3 ? -43.531 -7.758 9.766 1 37.25 3 VAL B O 1
ATOM 1613 N N . SER B 1 4 ? -42.906 -9.328 10.812 1 40.16 4 SER B N 1
ATOM 1614 C CA . SER B 1 4 ? -41.531 -8.875 11.039 1 40.16 4 SER B CA 1
ATOM 1615 C C . SER B 1 4 ? -40.75 -8.844 9.734 1 40.16 4 SER B C 1
ATOM 1617 O O . SER B 1 4 ? -40.438 -9.891 9.164 1 40.16 4 SER B O 1
ATOM 1619 N N . GLN B 1 5 ? -41.125 -7.984 8.797 1 41.19 5 GLN B N 1
ATOM 1620 C CA . GLN B 1 5 ? -40.188 -7.719 7.715 1 41.19 5 GLN B CA 1
ATOM 1621 C C . GLN B 1 5 ? -38.75 -7.719 8.227 1 41.19 5 GLN B C 1
ATOM 1623 O O . GLN B 1 5 ? -38.344 -6.855 9.016 1 41.19 5 GLN B O 1
ATOM 1628 N N . THR B 1 6 ? -38.156 -8.789 8.711 1 42.44 6 THR B N 1
ATOM 1629 C CA . THR B 1 6 ? -36.719 -8.898 8.852 1 42.44 6 THR B CA 1
ATOM 1630 C C . THR B 1 6 ? -36 -8.109 7.758 1 42.44 6 THR B C 1
ATOM 1632 O O . THR B 1 6 ? -36.125 -8.422 6.574 1 42.44 6 THR B O 1
ATOM 1635 N N . LEU B 1 7 ? -36.031 -6.812 7.676 1 43.19 7 LEU B N 1
ATOM 1636 C CA . LEU B 1 7 ? -35.125 -6.059 6.832 1 43.19 7 LEU B CA 1
ATOM 1637 C C . LEU B 1 7 ? -33.781 -6.797 6.672 1 43.19 7 LEU B C 1
ATOM 1639 O O . LEU B 1 7 ? -33.062 -6.969 7.641 1 43.19 7 LEU B O 1
ATOM 1643 N N . GLU B 1 8 ? -33.625 -7.926 6.117 1 44.41 8 GLU B N 1
ATOM 1644 C CA . GLU B 1 8 ? -32.375 -8.594 5.738 1 44.41 8 GLU B CA 1
ATOM 1645 C C . GLU B 1 8 ? -31.312 -7.574 5.355 1 44.41 8 GLU B C 1
ATOM 1647 O O . GLU B 1 8 ? -31.484 -6.809 4.402 1 44.41 8 GLU B O 1
ATOM 1652 N N . THR B 1 9 ? -30.734 -6.777 6.207 1 52.16 9 THR B N 1
ATOM 1653 C CA . THR B 1 9 ? -29.578 -5.957 5.863 1 52.16 9 THR B CA 1
ATOM 1654 C C . THR B 1 9 ? -28.719 -6.652 4.812 1 52.16 9 THR B C 1
ATOM 1656 O O . THR B 1 9 ? -28.188 -7.738 5.055 1 52.16 9 THR B O 1
ATOM 1659 N N . GLU B 1 10 ? -29.156 -6.766 3.613 1 56.59 10 GLU B N 1
ATOM 1660 C CA . GLU B 1 10 ? -28.406 -7.34 2.508 1 56.59 10 GLU B CA 1
ATOM 1661 C C . GLU B 1 10 ? -26.922 -6.988 2.613 1 56.59 10 GLU B C 1
ATOM 1663 O O . GLU B 1 10 ? -26.547 -5.816 2.52 1 56.59 10 GLU B O 1
ATOM 1668 N N . GLU B 1 11 ? -26.156 -7.727 3.383 1 73 11 GLU B N 1
ATOM 1669 C CA . GLU B 1 11 ? -24.719 -7.543 3.4 1 73 11 GLU B CA 1
ATOM 1670 C C . GLU B 1 11 ? -24.156 -7.461 1.984 1 73 11 GLU B C 1
ATOM 1672 O O . GLU B 1 11 ? -24.5 -8.273 1.125 1 73 11 GLU B O 1
ATOM 1677 N N . ASP B 1 12 ? -23.641 -6.309 1.639 1 83 12 ASP B N 1
ATOM 1678 C CA . ASP B 1 12 ? -23.047 -6.121 0.318 1 83 12 ASP B CA 1
ATOM 1679 C C . ASP B 1 12 ? -22.156 -7.297 -0.05 1 83 12 ASP B C 1
ATOM 1681 O O . ASP B 1 12 ? -21.391 -7.797 0.79 1 83 12 ASP B O 1
ATOM 1685 N N . GLN B 1 13 ? -22.391 -7.836 -1.173 1 92 13 GLN B N 1
ATOM 1686 C CA . GLN B 1 13 ? -21.547 -8.898 -1.699 1 92 13 GLN B CA 1
ATOM 1687 C C . GLN B 1 13 ? -20.078 -8.461 -1.729 1 92 13 GLN B C 1
ATOM 1689 O O . GLN B 1 13 ? -19.766 -7.348 -2.154 1 92 13 GLN B O 1
ATOM 1694 N N . LEU B 1 14 ? -19.25 -9.328 -1.301 1 94.5 14 LEU B N 1
ATOM 1695 C CA . LEU B 1 14 ? -17.828 -9.055 -1.287 1 94.5 14 LEU B CA 1
ATOM 1696 C C . LEU B 1 14 ? -17.219 -9.273 -2.668 1 94.5 14 LEU B C 1
ATOM 1698 O O . LEU B 1 14 ? -17.594 -10.211 -3.373 1 94.5 14 LEU B O 1
ATOM 1702 N N . THR B 1 15 ? -16.344 -8.383 -3.088 1 95.88 15 THR B N 1
ATOM 1703 C CA . THR B 1 15 ? -15.469 -8.688 -4.215 1 95.88 15 THR B CA 1
ATOM 1704 C C . THR B 1 15 ? -14.641 -9.93 -3.932 1 95.88 15 THR B C 1
ATOM 1706 O O . THR B 1 15 ? -14.188 -10.141 -2.805 1 95.88 15 THR B O 1
ATOM 1709 N N . CYS B 1 16 ? -14.492 -10.797 -4.934 1 94.75 16 CYS B N 1
ATOM 1710 C CA . CYS B 1 16 ? -13.719 -12.023 -4.754 1 94.75 16 CYS B CA 1
ATOM 1711 C C . CYS B 1 16 ? -12.531 -12.062 -5.707 1 94.75 16 CYS B C 1
ATOM 1713 O O . CYS B 1 16 ? -12.695 -11.922 -6.922 1 94.75 16 CYS B O 1
ATOM 1715 N N . LEU B 1 17 ? -11.328 -12.273 -5.191 1 95.62 17 LEU B N 1
ATOM 1716 C CA . LEU B 1 17 ? -10.133 -12.562 -5.98 1 95.62 17 LEU B CA 1
ATOM 1717 C C . LEU B 1 17 ? -9.906 -14.07 -6.078 1 95.62 17 LEU B C 1
ATOM 1719 O O . LEU B 1 17 ? -9.586 -14.719 -5.082 1 95.62 17 LEU B O 1
ATOM 1723 N N . HIS B 1 18 ? -10.07 -14.562 -7.219 1 94.31 18 HIS B N 1
ATOM 1724 C CA . HIS B 1 18 ? -9.703 -15.945 -7.504 1 94.31 18 HIS B CA 1
ATOM 1725 C C . HIS B 1 18 ? -8.273 -16.047 -8.016 1 94.31 18 HIS B C 1
ATOM 1727 O O . HIS B 1 18 ? -7.953 -15.531 -9.086 1 94.31 18 HIS B O 1
ATOM 1733 N N . ILE B 1 19 ? -7.438 -16.656 -7.281 1 95.69 19 ILE B N 1
ATOM 1734 C CA . ILE B 1 19 ? -6.027 -16.766 -7.645 1 95.69 19 ILE B CA 1
ATOM 1735 C C . ILE B 1 19 ? -5.68 -18.219 -7.957 1 95.69 19 ILE B C 1
ATOM 1737 O O . ILE B 1 19 ? -5.734 -19.078 -7.078 1 95.69 19 ILE B O 1
ATOM 1741 N N . SER B 1 20 ? -5.32 -18.453 -9.195 1 95.94 20 SER B N 1
ATOM 1742 C CA . SER B 1 20 ? -4.879 -19.766 -9.648 1 95.94 20 SER B CA 1
ATOM 1743 C C . SER B 1 20 ? -3.363 -19.812 -9.805 1 95.94 20 SER B C 1
ATOM 1745 O O . SER B 1 20 ? -2.779 -19 -10.523 1 95.94 20 SER B O 1
ATOM 1747 N N . LEU B 1 21 ? -2.752 -20.812 -9.211 1 97 21 LEU B N 1
ATOM 1748 C CA . LEU B 1 21 ? -1.296 -20.891 -9.172 1 97 21 LEU B CA 1
ATOM 1749 C C . LEU B 1 21 ? -0.799 -22.125 -9.93 1 97 21 LEU B C 1
ATOM 1751 O O . LEU B 1 21 ? -1.487 -23.141 -9.977 1 97 21 LEU B O 1
ATOM 1755 N N . TYR B 1 22 ? 0.4 -21.922 -10.492 1 97.19 22 TYR B N 1
ATOM 1756 C CA . TYR B 1 22 ? 1.063 -23.047 -11.156 1 97.19 22 TYR B CA 1
ATOM 1757 C C . TYR B 1 22 ? 2.576 -22.953 -10.984 1 97.19 22 TYR B C 1
ATOM 1759 O O . TYR B 1 22 ? 3.154 -21.875 -11.07 1 97.19 22 TYR B O 1
ATOM 1767 N N . HIS B 1 23 ? 3.17 -24.031 -10.75 1 97.56 23 HIS B N 1
ATOM 1768 C CA . HIS B 1 23 ? 4.613 -24.234 -10.797 1 97.56 23 HIS B CA 1
ATOM 1769 C C . HIS B 1 23 ? 4.945 -25.625 -11.344 1 97.56 23 HIS B C 1
ATOM 1771 O O . HIS B 1 23 ? 4.332 -26.625 -10.953 1 97.56 23 HIS B O 1
ATOM 1777 N N . PRO B 1 24 ? 5.91 -25.734 -12.234 1 95.25 24 PRO B N 1
ATOM 1778 C CA . PRO B 1 24 ? 6.211 -27.031 -12.867 1 95.25 24 PRO B CA 1
ATOM 1779 C C . PRO B 1 24 ? 6.602 -28.109 -11.852 1 95.25 24 PRO B C 1
ATOM 1781 O O . PRO B 1 24 ? 6.387 -29.297 -12.086 1 95.25 24 PRO B O 1
ATOM 1784 N N . GLN B 1 25 ? 7.188 -27.688 -10.719 1 95.12 25 GLN B N 1
ATOM 1785 C CA . GLN B 1 25 ? 7.652 -28.672 -9.734 1 95.12 25 GLN B CA 1
ATOM 1786 C C . GLN B 1 25 ? 6.691 -28.75 -8.555 1 95.12 25 GLN B C 1
ATOM 1788 O O . GLN B 1 25 ? 7.066 -29.234 -7.477 1 95.12 25 GLN B O 1
ATOM 1793 N N . GLN B 1 26 ? 5.492 -28.219 -8.633 1 93 26 GLN B N 1
ATOM 1794 C CA . GLN B 1 26 ? 4.539 -28.125 -7.531 1 93 26 GLN B CA 1
ATOM 1795 C C . GLN B 1 26 ? 4.223 -29.516 -6.961 1 93 26 GLN B C 1
ATOM 1797 O O . GLN B 1 26 ? 3.939 -29.641 -5.77 1 93 26 GLN B O 1
ATOM 1802 N N . GLY B 1 27 ? 4.301 -30.578 -7.719 1 88.88 27 GLY B N 1
ATOM 1803 C CA . GLY B 1 27 ? 4.012 -31.922 -7.266 1 88.88 27 GLY B CA 1
ATOM 1804 C C . GLY B 1 27 ? 5.125 -32.531 -6.43 1 88.88 27 GLY B C 1
ATOM 1805 O O . GLY B 1 27 ? 4.875 -33.344 -5.547 1 88.88 27 GLY B O 1
ATOM 1806 N N . ALA B 1 28 ? 6.301 -32.031 -6.598 1 88.69 28 ALA B N 1
ATOM 1807 C CA . ALA B 1 28 ? 7.477 -32.656 -5.984 1 88.69 28 ALA B CA 1
ATOM 1808 C C . ALA B 1 28 ? 7.93 -31.859 -4.758 1 88.69 28 ALA B C 1
ATOM 1810 O O . ALA B 1 28 ? 8.43 -32.438 -3.793 1 88.69 28 ALA B O 1
ATOM 1811 N N . LYS B 1 29 ? 7.797 -30.562 -4.652 1 88.44 29 LYS B N 1
ATOM 1812 C CA . LYS B 1 29 ? 8.5 -29.75 -3.668 1 88.44 29 LYS B CA 1
ATOM 1813 C C . LYS B 1 29 ? 7.512 -29.078 -2.717 1 88.44 29 LYS B C 1
ATOM 1815 O O . LYS B 1 29 ? 7.914 -28.531 -1.684 1 88.44 29 LYS B O 1
ATOM 1820 N N . GLY B 1 30 ? 6.219 -29.125 -2.941 1 89.25 30 GLY B N 1
ATOM 1821 C CA . GLY B 1 30 ? 5.227 -28.562 -2.041 1 89.25 30 GLY B CA 1
ATOM 1822 C C . GLY B 1 30 ? 5.332 -27.062 -1.909 1 89.25 30 GLY B C 1
ATOM 1823 O O . GLY B 1 30 ? 5.312 -26.516 -0.798 1 89.25 30 GLY B O 1
ATOM 1824 N N . MET B 1 31 ? 5.594 -26.375 -2.914 1 92.56 31 MET B N 1
ATOM 1825 C CA . MET B 1 31 ? 5.84 -24.938 -2.932 1 92.56 31 MET B CA 1
ATOM 1826 C C . MET B 1 31 ? 4.645 -24.172 -2.369 1 92.56 31 MET B C 1
ATOM 1828 O O . MET B 1 31 ? 4.793 -23.062 -1.85 1 92.56 31 MET B O 1
ATOM 1832 N N . PHE B 1 32 ? 3.4 -24.797 -2.404 1 95 32 PHE B N 1
ATOM 1833 C CA . PHE B 1 32 ? 2.172 -24.094 -2.039 1 95 32 PHE B CA 1
ATOM 1834 C C . PHE B 1 32 ? 1.644 -24.594 -0.7 1 95 32 PHE B C 1
ATOM 1836 O O . PHE B 1 32 ? 0.506 -24.297 -0.327 1 95 32 PHE B O 1
ATOM 1843 N N . ARG B 1 33 ? 2.385 -25.312 0.083 1 91.19 33 ARG B N 1
ATOM 1844 C CA . ARG B 1 33 ? 1.931 -25.984 1.298 1 91.19 33 ARG B CA 1
ATOM 1845 C C . ARG B 1 33 ? 1.564 -24.969 2.375 1 91.19 33 ARG B C 1
ATOM 1847 O O . ARG B 1 33 ? 0.841 -25.297 3.32 1 91.19 33 ARG B O 1
ATOM 1854 N N . LEU B 1 34 ? 2.088 -23.766 2.25 1 91.44 34 LEU B N 1
ATOM 1855 C CA . LEU B 1 34 ? 1.842 -22.766 3.271 1 91.44 34 LEU B CA 1
ATOM 1856 C C . LEU B 1 34 ? 0.596 -21.953 2.941 1 91.44 34 LEU B C 1
ATOM 1858 O O . LEU B 1 34 ? 0.166 -21.109 3.74 1 91.44 34 LEU B O 1
ATOM 1862 N N . LEU B 1 35 ? -0.03 -22.125 1.786 1 90.69 35 LEU B N 1
ATOM 1863 C CA . LEU B 1 35 ? -1.208 -21.391 1.356 1 90.69 35 LEU B CA 1
ATOM 1864 C C . LEU B 1 35 ? -2.486 -22.062 1.834 1 90.69 35 LEU B C 1
ATOM 1866 O O . LEU B 1 35 ? -2.512 -23.281 2.021 1 90.69 35 LEU B O 1
ATOM 1870 N N . PRO B 1 36 ? -3.438 -21.25 2.127 1 86.69 36 PRO B N 1
ATOM 1871 C CA . PRO B 1 36 ? -4.719 -21.828 2.533 1 86.69 36 PRO B CA 1
ATOM 1872 C C . PRO B 1 36 ? -5.473 -22.469 1.372 1 86.69 36 PRO B C 1
ATOM 1874 O O . PRO B 1 36 ? -6.426 -21.891 0.85 1 86.69 36 PRO B O 1
ATOM 1877 N N . LEU B 1 37 ? -4.82 -23.688 1.104 1 80.31 37 LEU B N 1
ATOM 1878 C CA . LEU B 1 37 ? -5.438 -24.453 0.029 1 80.31 37 LEU B CA 1
ATOM 1879 C C . LEU B 1 37 ? -6.516 -25.391 0.577 1 80.31 37 LEU B C 1
ATOM 1881 O O . LEU B 1 37 ? -6.477 -25.766 1.75 1 80.31 37 LEU B O 1
ATOM 1885 N N . GLY B 1 38 ? -7.473 -25.641 0.007 1 67.88 38 GLY B N 1
ATOM 1886 C CA . GLY B 1 38 ? -8.398 -26.703 0.385 1 67.88 38 GLY B CA 1
ATOM 1887 C C . GLY B 1 38 ? -9.766 -26.188 0.793 1 67.88 38 GLY B C 1
ATOM 1888 O O . GLY B 1 38 ? -9.984 -24.969 0.861 1 67.88 38 GLY B O 1
ATOM 1889 N N . PRO B 1 39 ? -10.391 -27.297 1.176 1 60.53 39 PRO B N 1
ATOM 1890 C CA . PRO B 1 39 ? -11.766 -26.984 1.574 1 60.53 39 PRO B CA 1
ATOM 1891 C C . PRO B 1 39 ? -11.836 -26.219 2.895 1 60.53 39 PRO B C 1
ATOM 1893 O O . PRO B 1 39 ? -11.062 -26.5 3.814 1 60.53 39 PRO B O 1
ATOM 1896 N N . GLY B 1 40 ? -12.43 -25.094 3.033 1 59.97 40 GLY B N 1
ATOM 1897 C CA . GLY B 1 40 ? -12.594 -24.312 4.246 1 59.97 40 GLY B CA 1
ATOM 1898 C C . GLY B 1 40 ? -11.688 -23.094 4.301 1 59.97 40 GLY B C 1
ATOM 1899 O O . GLY B 1 40 ? -11.82 -22.25 5.191 1 59.97 40 GLY B O 1
ATOM 1900 N N . ALA B 1 41 ? -10.445 -23.266 3.719 1 62.06 41 ALA B N 1
ATOM 1901 C CA . ALA B 1 41 ? -9.508 -22.156 3.67 1 62.06 41 ALA B CA 1
ATOM 1902 C C . ALA B 1 41 ? -10.164 -20.906 3.1 1 62.06 41 ALA B C 1
ATOM 1904 O O . ALA B 1 41 ? -9.695 -19.781 3.33 1 62.06 41 ALA B O 1
ATOM 1905 N N . GLY B 1 42 ? -11.312 -21.297 2.484 1 54.91 42 GLY B N 1
ATOM 1906 C CA . GLY B 1 42 ? -12.055 -20.703 1.378 1 54.91 42 GLY B CA 1
ATOM 1907 C C . GLY B 1 42 ? -12.773 -19.422 1.753 1 54.91 42 GLY B C 1
ATOM 1908 O O . GLY B 1 42 ? -13.148 -19.234 2.91 1 54.91 42 GLY B O 1
ATOM 1909 N N . HIS B 1 43 ? -12.797 -18.25 2.537 1 61.22 43 HIS B N 1
ATOM 1910 C CA . HIS B 1 43 ? -13.586 -17.016 2.416 1 61.22 43 HIS B CA 1
ATOM 1911 C C . HIS B 1 43 ? -13.211 -16.016 3.498 1 61.22 43 HIS B C 1
ATOM 1913 O O . HIS B 1 43 ? -14.078 -15.477 4.184 1 61.22 43 HIS B O 1
ATOM 1919 N N . HIS B 1 44 ? -11.891 -16.094 3.639 1 68.31 44 HIS B N 1
ATOM 1920 C CA . HIS B 1 44 ? -11.609 -15.148 4.715 1 68.31 44 HIS B CA 1
ATOM 1921 C C . HIS B 1 44 ? -11.609 -13.711 4.203 1 68.31 44 HIS B C 1
ATOM 1923 O O . HIS B 1 44 ? -11.016 -13.414 3.166 1 68.31 44 HIS B O 1
ATOM 1929 N N . ALA B 1 45 ? -12.445 -12.953 4.652 1 87.5 45 ALA B N 1
ATOM 1930 C CA . ALA B 1 45 ? -12.523 -11.523 4.379 1 87.5 45 ALA B CA 1
ATOM 1931 C C . ALA B 1 45 ? -11.211 -10.82 4.715 1 87.5 45 ALA B C 1
ATOM 1933 O O . ALA B 1 45 ? -10.625 -11.062 5.773 1 87.5 45 ALA B O 1
ATOM 1934 N N . HIS B 1 46 ? -10.602 -10.273 3.738 1 94.06 46 HIS B N 1
ATOM 1935 C CA . HIS B 1 46 ? -9.383 -9.492 3.867 1 94.06 46 HIS B CA 1
ATOM 1936 C C . HIS B 1 46 ? -9.68 -8 3.857 1 94.06 46 HIS B C 1
ATOM 1938 O O . HIS B 1 46 ? -10.406 -7.512 2.992 1 94.06 46 HIS B O 1
ATOM 1944 N N . PRO B 1 47 ? -9.211 -7.297 4.902 1 96 47 PRO B N 1
ATOM 1945 C CA . PRO B 1 47 ? -9.422 -5.852 4.859 1 96 47 PRO B CA 1
ATOM 1946 C C . PRO B 1 47 ? -8.891 -5.211 3.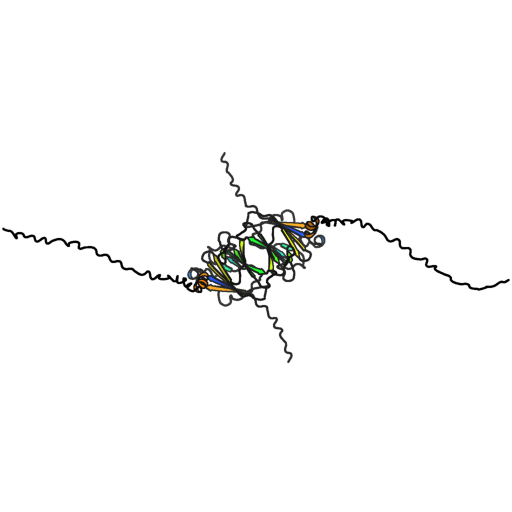58 1 96 47 PRO B C 1
ATOM 1948 O O . PRO B 1 47 ? -7.77 -5.508 3.156 1 96 47 PRO B O 1
ATOM 1951 N N . ALA B 1 48 ? -9.648 -4.312 2.998 1 97.06 48 ALA B N 1
ATOM 1952 C CA . ALA B 1 48 ? -9.32 -3.77 1.684 1 97.06 48 ALA B CA 1
ATOM 1953 C C . ALA B 1 48 ? -8.141 -2.805 1.771 1 97.06 48 ALA B C 1
ATOM 1955 O O . ALA B 1 48 ? -7.473 -2.535 0.769 1 97.06 48 ALA B O 1
ATOM 1956 N N . ASP B 1 49 ? -7.855 -2.23 2.938 1 97.25 49 ASP B N 1
ATOM 1957 C CA . ASP B 1 49 ? -6.781 -1.25 3.066 1 97.25 49 ASP B CA 1
ATOM 1958 C C . ASP B 1 49 ? -5.445 -1.933 3.354 1 97.25 49 ASP B C 1
ATOM 1960 O O . ASP B 1 49 ? -4.43 -1.263 3.551 1 97.25 49 ASP B O 1
ATOM 1964 N N . GLU B 1 50 ? -5.41 -3.297 3.35 1 96.38 50 GLU B N 1
ATOM 1965 C CA . GLU B 1 50 ? -4.184 -4.059 3.549 1 96.38 50 GLU B CA 1
ATOM 1966 C C . GLU B 1 50 ? -3.74 -4.742 2.258 1 96.38 50 GLU B C 1
ATOM 1968 O O . GLU B 1 50 ? -4.543 -5.402 1.595 1 96.38 50 GLU B O 1
ATOM 1973 N N . PRO B 1 51 ? -2.479 -4.617 1.938 1 97.19 51 PRO B N 1
ATOM 1974 C CA . PRO B 1 51 ? -1.997 -5.312 0.744 1 97.19 51 PRO B CA 1
ATOM 1975 C C . PRO B 1 51 ? -1.925 -6.828 0.932 1 97.19 51 PRO B C 1
ATOM 1977 O O . PRO B 1 51 ? -1.695 -7.305 2.047 1 97.19 51 PRO B O 1
ATOM 1980 N N . LEU B 1 52 ? -2.133 -7.562 -0.177 1 96.88 52 LEU B N 1
ATOM 1981 C CA . LEU B 1 52 ? -1.83 -8.992 -0.235 1 96.88 52 LEU B CA 1
ATOM 1982 C C . LEU B 1 52 ? -0.39 -9.219 -0.678 1 96.88 52 LEU B C 1
ATOM 1984 O O . LEU B 1 52 ? -0.077 -9.117 -1.866 1 96.88 52 LEU B O 1
ATOM 1988 N N . ARG B 1 53 ? 0.434 -9.562 0.25 1 98.06 53 ARG B N 1
ATOM 1989 C CA . ARG B 1 53 ? 1.841 -9.758 -0.084 1 98.06 53 ARG B CA 1
ATOM 1990 C C . ARG B 1 53 ? 2.162 -11.242 -0.247 1 98.06 53 ARG B C 1
ATOM 1992 O O . ARG B 1 53 ? 1.692 -12.07 0.532 1 98.06 53 ARG B O 1
ATOM 1999 N N . PHE B 1 54 ? 2.865 -11.539 -1.282 1 98 54 PHE B N 1
ATOM 2000 C CA . PHE B 1 54 ? 3.379 -12.867 -1.587 1 98 54 PHE B CA 1
ATOM 2001 C C . PHE B 1 54 ? 4.898 -12.898 -1.481 1 98 54 PHE B C 1
ATOM 2003 O O . PHE B 1 54 ? 5.574 -11.969 -1.927 1 98 54 PHE B O 1
ATOM 2010 N N . GLY B 1 55 ? 5.469 -13.898 -0.896 1 98.25 55 GLY B N 1
ATOM 2011 C CA . GLY B 1 55 ? 6.906 -14.07 -0.788 1 98.25 55 GLY B CA 1
ATOM 2012 C C . GLY B 1 55 ? 7.305 -15.242 0.086 1 98.25 55 GLY B C 1
ATOM 2013 O O . GLY B 1 55 ? 6.477 -16.094 0.402 1 98.25 55 GLY B O 1
ATOM 2014 N N . ARG B 1 56 ? 8.516 -15.273 0.406 1 97.69 56 ARG B N 1
ATOM 2015 C CA . ARG B 1 56 ? 9.055 -16.375 1.198 1 97.69 56 ARG B CA 1
ATOM 2016 C C . ARG B 1 56 ? 8.906 -16.094 2.691 1 97.69 56 ARG B C 1
ATOM 2018 O O . ARG B 1 56 ? 8.75 -17.031 3.484 1 97.69 56 ARG B O 1
ATOM 2025 N N . ASP B 1 57 ? 8.898 -14.875 3.064 1 97.56 57 ASP B N 1
ATOM 2026 C CA . ASP B 1 57 ? 8.891 -14.477 4.469 1 97.56 57 ASP B CA 1
ATOM 2027 C C . ASP B 1 57 ? 7.473 -14.531 5.039 1 97.56 57 ASP B C 1
ATOM 2029 O O . ASP B 1 57 ? 6.645 -13.672 4.734 1 97.56 57 ASP B O 1
ATOM 2033 N N . GLN B 1 58 ? 7.203 -15.367 5.961 1 96.06 58 GLN B N 1
ATOM 2034 C CA . GLN B 1 58 ? 5.871 -15.609 6.504 1 96.06 58 GLN B CA 1
ATOM 2035 C C . GLN B 1 58 ? 5.445 -14.469 7.43 1 96.06 58 GLN B C 1
ATOM 2037 O O . GLN B 1 58 ? 4.262 -14.336 7.75 1 96.06 58 GLN B O 1
ATOM 2042 N N . GLN B 1 59 ? 6.383 -13.75 7.914 1 95.44 59 GLN B N 1
ATOM 2043 C CA . GLN B 1 59 ? 6.055 -12.625 8.789 1 95.44 59 GLN B CA 1
ATOM 2044 C C . GLN B 1 59 ? 5.645 -11.398 7.977 1 95.44 59 GLN B C 1
ATOM 2046 O O . GLN B 1 59 ? 4.781 -10.625 8.406 1 95.44 59 GLN B O 1
ATOM 2051 N N . ALA B 1 60 ? 6.238 -11.273 6.848 1 96.44 60 ALA B N 1
ATOM 2052 C CA . ALA B 1 60 ? 6.02 -10.086 6.035 1 96.44 60 ALA B CA 1
ATOM 2053 C C . ALA B 1 60 ? 4.918 -10.312 5.004 1 96.44 60 ALA B C 1
ATOM 2055 O O . ALA B 1 60 ? 4.387 -9.359 4.434 1 96.44 60 ALA B O 1
ATOM 2056 N N . CYS B 1 61 ? 4.629 -11.594 4.727 1 96.81 61 CYS B N 1
ATOM 2057 C CA . CYS B 1 61 ? 3.693 -11.945 3.662 1 96.81 61 CYS B CA 1
ATOM 2058 C C . CYS B 1 61 ? 2.535 -12.773 4.207 1 96.81 61 CYS B C 1
ATOM 2060 O O . CYS B 1 61 ? 2.748 -13.812 4.828 1 96.81 61 CYS B O 1
ATOM 2062 N N . ILE B 1 62 ? 1.338 -12.336 3.953 1 94.44 62 ILE B N 1
ATOM 2063 C CA . ILE B 1 62 ? 0.157 -13.078 4.387 1 94.44 62 ILE B CA 1
ATOM 2064 C C . ILE B 1 62 ? 0.071 -14.398 3.629 1 94.44 62 ILE B C 1
ATOM 2066 O O . ILE B 1 62 ? -0.471 -15.383 4.145 1 94.44 62 ILE B O 1
ATOM 2070 N N . PHE B 1 63 ? 0.613 -14.438 2.42 1 95.12 63 PHE B N 1
ATOM 2071 C CA . PHE B 1 63 ? 0.686 -15.648 1.615 1 95.12 63 PHE B CA 1
ATOM 2072 C C . PHE B 1 63 ? 2.133 -16 1.295 1 95.12 63 PHE B C 1
ATOM 2074 O O . PHE B 1 63 ? 2.752 -15.383 0.428 1 95.12 63 PHE B O 1
ATOM 2081 N N . ALA B 1 64 ? 2.6 -17.016 1.889 1 96.94 64 ALA B N 1
ATOM 2082 C CA . ALA B 1 64 ? 4.008 -17.391 1.762 1 96.94 64 ALA B CA 1
ATOM 2083 C C . ALA B 1 64 ? 4.176 -18.578 0.815 1 96.94 64 ALA B C 1
ATOM 2085 O O . ALA B 1 64 ? 3.334 -19.484 0.78 1 96.94 64 ALA B O 1
ATOM 2086 N N . LEU B 1 65 ? 5.211 -18.562 0.073 1 96.88 65 LEU B N 1
ATOM 2087 C CA . LEU B 1 65 ? 5.609 -19.656 -0.812 1 96.88 65 LEU B CA 1
ATOM 2088 C C . LEU B 1 65 ? 6.84 -20.375 -0.271 1 96.88 65 LEU B C 1
ATOM 2090 O O . LEU B 1 65 ? 7.836 -19.734 0.072 1 96.88 65 LEU B O 1
ATOM 2094 N N . ALA B 1 66 ? 6.805 -21.672 -0.143 1 96.62 66 ALA B N 1
ATOM 2095 C CA . ALA B 1 66 ? 7.895 -22.469 0.416 1 96.62 66 ALA B CA 1
ATOM 2096 C C . ALA B 1 66 ? 8.969 -22.75 -0.635 1 96.62 66 ALA B C 1
ATOM 2098 O O . ALA B 1 66 ? 9.219 -23.906 -0.985 1 96.62 66 ALA B O 1
ATOM 2099 N N . ASP B 1 67 ? 9.609 -21.75 -1.138 1 96.62 67 ASP B N 1
ATOM 2100 C CA . ASP B 1 67 ? 10.633 -21.828 -2.17 1 96.62 67 ASP B CA 1
ATOM 2101 C C . ASP B 1 67 ? 11.75 -20.828 -1.9 1 96.62 67 ASP B C 1
ATOM 2103 O O . ASP B 1 67 ? 11.531 -19.609 -1.96 1 96.62 67 ASP B O 1
ATOM 2107 N N . PRO B 1 68 ? 12.961 -21.281 -1.641 1 95.69 68 PRO B N 1
ATOM 2108 C CA . PRO B 1 68 ? 14.07 -20.391 -1.303 1 95.69 68 PRO B CA 1
ATOM 2109 C C . PRO B 1 68 ? 14.461 -19.469 -2.459 1 95.69 68 PRO B C 1
ATOM 2111 O O . PRO B 1 68 ? 15.195 -18.5 -2.264 1 95.69 68 PRO B O 1
ATOM 2114 N N . ARG B 1 69 ? 14.023 -19.766 -3.645 1 96.06 69 ARG B N 1
ATOM 2115 C CA . ARG B 1 69 ? 14.359 -18.953 -4.805 1 96.06 69 ARG B CA 1
ATOM 2116 C C . ARG B 1 69 ? 13.453 -17.719 -4.887 1 96.06 69 ARG B C 1
ATOM 2118 O O . ARG B 1 69 ? 13.734 -16.781 -5.641 1 96.06 69 ARG B O 1
ATOM 2125 N N . VAL B 1 70 ? 12.383 -17.719 -4.145 1 97.62 70 VAL B N 1
ATOM 2126 C CA . VAL B 1 70 ? 11.453 -16.594 -4.121 1 97.62 70 VAL B CA 1
ATOM 2127 C C . VAL B 1 70 ? 11.969 -15.508 -3.17 1 97.62 70 VAL B C 1
ATOM 2129 O O . VAL B 1 70 ? 12.523 -15.82 -2.111 1 97.62 70 VAL B O 1
ATOM 2132 N N . SER B 1 71 ? 11.789 -14.219 -3.521 1 98.12 71 SER B N 1
ATOM 2133 C CA . SER B 1 71 ? 12.195 -13.117 -2.654 1 98.12 71 SER B CA 1
ATOM 2134 C C . SER B 1 71 ? 11.43 -13.141 -1.335 1 98.12 71 SER B C 1
ATOM 2136 O O . SER B 1 71 ? 10.281 -13.578 -1.285 1 98.12 71 SER B O 1
ATOM 2138 N N . ARG B 1 72 ? 12.109 -12.672 -0.205 1 98 72 ARG B N 1
ATOM 2139 C CA . ARG B 1 72 ? 11.414 -12.555 1.068 1 98 72 ARG B CA 1
ATOM 2140 C C . ARG B 1 72 ? 10.062 -11.859 0.889 1 98 72 ARG B C 1
ATOM 2142 O O . ARG B 1 72 ? 9.062 -12.281 1.464 1 98 72 ARG B O 1
ATOM 2149 N N . LYS B 1 73 ? 10.07 -10.836 0.146 1 98.62 73 LYS B N 1
ATOM 2150 C CA . LYS B 1 73 ? 8.898 -10.148 -0.37 1 98.62 73 LYS B CA 1
ATOM 2151 C C . LYS B 1 73 ? 8.891 -10.125 -1.896 1 98.62 73 LYS B C 1
ATOM 2153 O O . LYS B 1 73 ? 9.703 -9.438 -2.514 1 98.62 73 LYS B O 1
ATOM 2158 N N . GLN B 1 74 ? 7.953 -10.828 -2.541 1 98.69 74 GLN B N 1
ATOM 2159 C CA . GLN B 1 74 ? 8.023 -11.023 -3.986 1 98.69 74 GLN B CA 1
ATOM 2160 C C . GLN B 1 74 ? 7.129 -10.023 -4.715 1 98.69 74 GLN B C 1
ATOM 2162 O O . GLN B 1 74 ? 7.582 -9.32 -5.625 1 98.69 74 GLN B O 1
ATOM 2167 N N . LEU B 1 75 ? 5.855 -9.953 -4.316 1 98.81 75 LEU B N 1
ATOM 2168 C CA . LEU B 1 75 ? 4.91 -9.031 -4.938 1 98.81 75 LEU B CA 1
ATOM 2169 C C . LEU B 1 75 ? 3.756 -8.719 -3.994 1 98.81 75 LEU B C 1
ATOM 2171 O O . LEU B 1 75 ? 3.578 -9.398 -2.979 1 98.81 75 LEU B O 1
ATOM 2175 N N . SER B 1 76 ? 3.061 -7.672 -4.34 1 98.75 76 SER B N 1
ATOM 2176 C CA . SER B 1 76 ? 1.864 -7.305 -3.59 1 98.75 76 SER B CA 1
ATOM 2177 C C . SER B 1 76 ? 0.693 -7.02 -4.523 1 98.75 76 SER B C 1
ATOM 2179 O O . SER B 1 76 ? 0.887 -6.531 -5.641 1 98.75 76 SER B O 1
ATOM 2181 N N . VAL B 1 77 ? -0.471 -7.402 -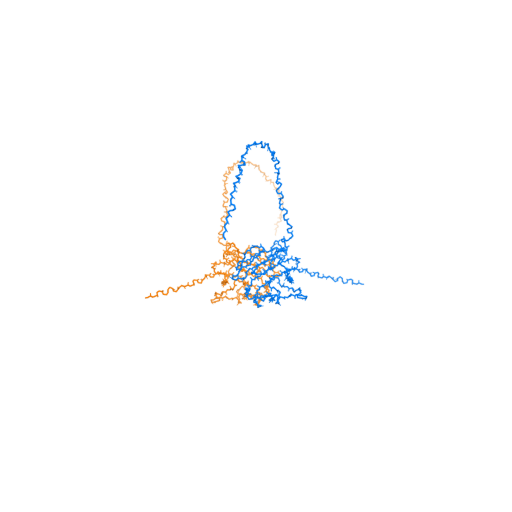4.129 1 98.5 77 VAL B N 1
ATOM 2182 C CA . VAL B 1 77 ? -1.73 -7.016 -4.754 1 98.5 77 VAL B CA 1
ATOM 2183 C C . VAL B 1 77 ? -2.492 -6.059 -3.84 1 98.5 77 VAL B C 1
ATOM 2185 O O . VAL B 1 77 ? -2.76 -6.383 -2.68 1 98.5 77 VAL B O 1
ATOM 218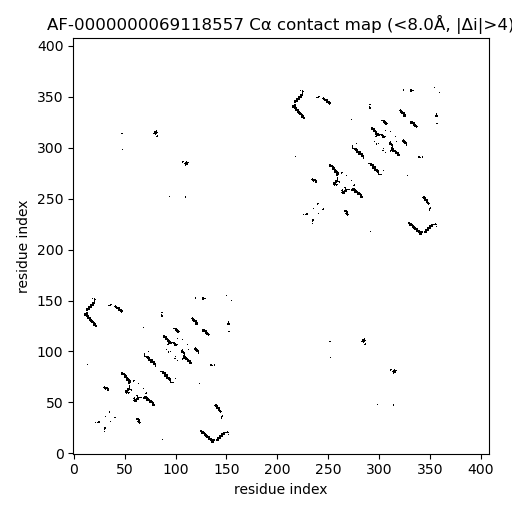8 N N . GLN B 1 78 ? -2.838 -4.91 -4.34 1 98.38 78 GLN B N 1
ATOM 2189 C CA . GLN B 1 78 ? -3.404 -3.855 -3.502 1 98.38 78 GLN B CA 1
ATOM 2190 C C . GLN B 1 78 ? -4.73 -3.357 -4.066 1 98.38 78 GLN B C 1
ATOM 2192 O O . GLN B 1 78 ? -4.852 -3.125 -5.273 1 98.38 78 GLN B O 1
ATOM 2197 N N . ALA B 1 79 ? -5.688 -3.188 -3.232 1 98.19 79 ALA B N 1
ATOM 2198 C CA . ALA B 1 79 ? -6.98 -2.633 -3.625 1 98.19 79 ALA B CA 1
ATOM 2199 C C . ALA B 1 79 ? -6.957 -1.106 -3.584 1 98.19 79 ALA B C 1
ATOM 2201 O O . ALA B 1 79 ? -6.258 -0.513 -2.758 1 98.19 79 ALA B O 1
ATOM 2202 N N . PHE B 1 80 ? -7.676 -0.515 -4.453 1 98 80 PHE B N 1
ATOM 2203 C CA . PHE B 1 80 ? -7.875 0.93 -4.473 1 98 80 PHE B CA 1
ATOM 2204 C C . PHE B 1 80 ? -9.164 1.292 -5.195 1 98 80 PHE B C 1
ATOM 2206 O O . PHE B 1 80 ? -9.828 0.423 -5.762 1 98 80 PHE B O 1
ATOM 2213 N N . ARG B 1 81 ? -9.531 2.529 -5.066 1 97.56 81 ARG B N 1
ATOM 2214 C CA . ARG B 1 81 ? -10.641 3.113 -5.82 1 97.56 81 ARG B CA 1
ATOM 2215 C C . ARG B 1 81 ? -10.227 4.43 -6.465 1 97.56 81 ARG B C 1
ATOM 2217 O O . ARG B 1 81 ? -9.125 4.938 -6.207 1 97.56 81 ARG B O 1
ATOM 2224 N N . THR B 1 82 ? -10.945 4.852 -7.398 1 94.5 82 THR B N 1
ATOM 2225 C CA . THR B 1 82 ? -10.828 6.172 -8.008 1 94.5 82 THR B CA 1
ATOM 2226 C C . THR B 1 82 ? -12.156 6.914 -7.961 1 94.5 82 THR B C 1
ATOM 2228 O O . THR B 1 82 ? -13.219 6.289 -7.859 1 94.5 82 THR B O 1
ATOM 2231 N N . PRO B 1 83 ? -12.094 8.195 -8 1 88.75 83 PRO B N 1
ATOM 2232 C CA . PRO B 1 83 ? -13.352 8.953 -8 1 88.75 83 PRO B CA 1
ATOM 2233 C C . PRO B 1 83 ? -14.266 8.57 -9.164 1 88.75 83 PRO B C 1
ATOM 2235 O O . PRO B 1 83 ? -15.484 8.734 -9.078 1 88.75 83 PRO B O 1
ATOM 2238 N N . ARG B 1 84 ? -13.766 7.941 -10.164 1 86.69 84 ARG B N 1
ATOM 2239 C CA . ARG B 1 84 ? -14.539 7.633 -11.367 1 86.69 84 ARG B CA 1
ATOM 2240 C C . ARG B 1 84 ? -15.156 6.242 -11.273 1 86.69 84 ARG B C 1
ATOM 2242 O O . ARG B 1 84 ? -16 5.879 -12.094 1 86.69 84 ARG B O 1
ATOM 2249 N N . SER B 1 85 ? -14.719 5.414 -10.281 1 83.62 85 SER B N 1
ATOM 2250 C CA . SER B 1 85 ? -15.195 4.039 -10.195 1 83.62 85 SER B CA 1
ATOM 2251 C C . SER B 1 85 ? -15.625 3.691 -8.773 1 83.62 85 SER B C 1
ATOM 2253 O O . SER B 1 85 ? -14.844 3.83 -7.832 1 83.62 85 SER B O 1
ATOM 2255 N N . PRO B 1 86 ? -16.844 3.195 -8.68 1 83.5 86 PRO B N 1
ATOM 2256 C CA . PRO B 1 86 ? -17.328 2.85 -7.344 1 83.5 86 PRO B CA 1
ATOM 2257 C C . PRO B 1 86 ? -16.797 1.497 -6.859 1 83.5 86 PRO B C 1
ATOM 2259 O O . PRO B 1 86 ? -16.953 1.16 -5.684 1 83.5 86 PRO B O 1
ATOM 2262 N N . HIS B 1 87 ? -16.188 0.733 -7.734 1 92.5 87 HIS B N 1
ATOM 2263 C CA . HIS B 1 87 ? -15.805 -0.625 -7.367 1 92.5 87 HIS B CA 1
ATOM 2264 C C . HIS B 1 87 ? -14.328 -0.696 -6.988 1 92.5 87 HIS B C 1
ATOM 2266 O O . HIS B 1 87 ? -13.539 0.159 -7.387 1 92.5 87 HIS B O 1
ATOM 2272 N N . LEU B 1 88 ? -14.055 -1.715 -6.219 1 97.12 88 LEU B N 1
ATOM 2273 C CA . LEU B 1 88 ? -12.656 -1.988 -5.902 1 97.12 88 LEU B CA 1
ATOM 2274 C C . LEU B 1 88 ? -11.867 -2.318 -7.168 1 97.12 88 LEU B C 1
ATOM 2276 O O . LEU B 1 88 ? -12.336 -3.092 -8.008 1 97.12 88 LEU B O 1
ATOM 2280 N N . GLN B 1 89 ? -10.789 -1.688 -7.324 1 97.5 89 GLN B N 1
ATOM 2281 C CA . GLN B 1 89 ? -9.781 -1.993 -8.336 1 97.5 89 GLN B CA 1
ATOM 2282 C C . GLN B 1 89 ? -8.5 -2.529 -7.691 1 97.5 89 GLN B C 1
ATOM 2284 O O . GLN B 1 89 ? -8.328 -2.439 -6.477 1 97.5 89 GLN B O 1
ATOM 2289 N N . PHE B 1 90 ? -7.633 -3.146 -8.562 1 98.12 90 PHE B N 1
ATOM 2290 C CA . PHE B 1 90 ? -6.453 -3.768 -7.977 1 98.12 90 PHE B CA 1
ATOM 2291 C C . PHE B 1 90 ? -5.199 -3.408 -8.766 1 98.12 90 PHE B C 1
ATOM 2293 O O . PHE B 1 90 ? -5.262 -3.223 -9.984 1 98.12 90 PHE B O 1
ATOM 2300 N N . SER B 1 91 ? -4.109 -3.268 -8.07 1 98.31 91 SER B N 1
ATOM 2301 C CA . SER B 1 91 ? -2.783 -3.096 -8.648 1 98.31 91 SER B CA 1
ATOM 2302 C C . SER B 1 91 ? -1.83 -4.191 -8.188 1 98.31 91 SER B C 1
ATOM 2304 O O . SER B 1 91 ? -1.971 -4.723 -7.086 1 98.31 91 SER B O 1
ATOM 2306 N N . VAL B 1 92 ? -0.937 -4.559 -9.047 1 98.75 92 VAL B N 1
ATOM 2307 C CA . VAL B 1 92 ? 0.151 -5.465 -8.695 1 98.75 92 VAL B CA 1
ATOM 2308 C C . VAL B 1 92 ? 1.469 -4.695 -8.641 1 98.75 92 VAL B C 1
ATOM 2310 O O . VAL B 1 92 ? 1.782 -3.922 -9.547 1 98.75 92 VAL B O 1
ATOM 2313 N N . GLN B 1 93 ? 2.164 -4.832 -7.621 1 98.62 93 GLN B N 1
ATOM 2314 C CA . GLN B 1 93 ? 3.449 -4.164 -7.441 1 98.62 93 GLN B CA 1
ATOM 2315 C C . GLN B 1 93 ? 4.562 -5.176 -7.176 1 98.62 93 GLN B C 1
ATOM 2317 O O . GLN B 1 93 ? 4.406 -6.078 -6.348 1 98.62 93 GLN B O 1
ATOM 2322 N N . SER B 1 94 ? 5.684 -5.062 -7.871 1 98.69 94 SER B N 1
ATOM 2323 C CA . SER B 1 94 ? 6.84 -5.91 -7.602 1 98.69 94 SER B CA 1
ATOM 2324 C C . SER B 1 94 ? 7.559 -5.477 -6.328 1 98.69 94 SER B C 1
ATOM 2326 O O . SER B 1 94 ? 7.855 -4.293 -6.148 1 98.69 94 SER B O 1
ATOM 2328 N N . LEU B 1 95 ? 7.844 -6.434 -5.484 1 98.62 95 LEU B N 1
ATOM 2329 C CA . LEU B 1 95 ? 8.562 -6.137 -4.254 1 98.62 95 LEU B CA 1
ATOM 2330 C C . LEU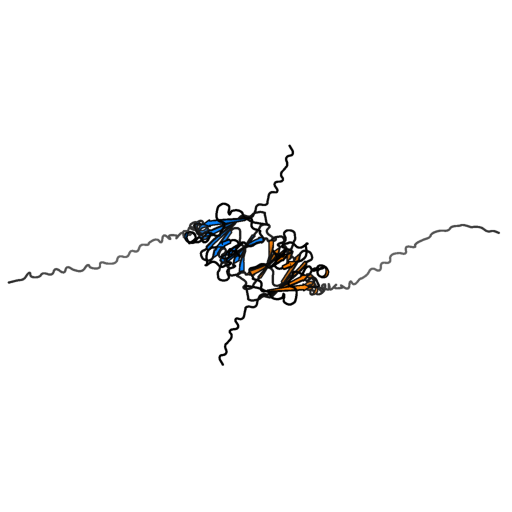 B 1 95 ? 9.93 -6.824 -4.238 1 98.62 95 LEU B C 1
ATOM 2332 O O . LEU B 1 95 ? 10.68 -6.707 -3.27 1 98.62 95 LEU B O 1
ATOM 2336 N N . SER B 1 96 ? 10.219 -7.5 -5.312 1 98.19 96 SER B N 1
ATOM 2337 C CA . SER B 1 96 ? 11.508 -8.172 -5.41 1 98.19 96 SER B CA 1
ATOM 2338 C C . SER B 1 96 ? 12.617 -7.184 -5.766 1 98.19 96 SER B C 1
ATOM 2340 O O . SER B 1 96 ? 12.531 -6.484 -6.777 1 98.19 96 SER B O 1
ATOM 2342 N N . GLN B 1 97 ? 13.625 -7.117 -4.992 1 95.31 97 GLN B N 1
ATOM 2343 C CA . GLN B 1 97 ? 14.734 -6.211 -5.266 1 95.31 97 GLN B CA 1
ATOM 2344 C C . GLN B 1 97 ? 15.672 -6.789 -6.32 1 95.31 97 GLN B C 1
ATOM 2346 O O . GLN B 1 97 ? 16.422 -6.051 -6.969 1 95.31 97 GLN B O 1
ATOM 2351 N N . ARG B 1 98 ? 15.594 -8.062 -6.496 1 92.19 98 ARG B N 1
ATOM 2352 C CA . ARG B 1 98 ? 16.547 -8.719 -7.379 1 92.19 98 ARG B CA 1
ATOM 2353 C C . ARG B 1 98 ? 15.867 -9.281 -8.617 1 92.19 98 ARG B C 1
ATOM 2355 O O . ARG B 1 98 ? 16.5 -9.445 -9.664 1 92.19 98 ARG B O 1
ATOM 2362 N N . GLY B 1 99 ? 14.625 -9.586 -8.492 1 95.94 99 GLY B N 1
ATOM 2363 C CA . GLY B 1 99 ? 13.922 -10.25 -9.586 1 95.94 99 GLY B CA 1
ATOM 2364 C C . GLY B 1 99 ? 12.914 -9.344 -10.273 1 95.94 99 GLY B C 1
ATOM 2365 O O . GLY B 1 99 ? 12.734 -8.195 -9.883 1 95.94 99 GLY B O 1
ATOM 2366 N N . ARG B 1 100 ? 12.352 -9.938 -11.32 1 97.19 100 ARG B N 1
ATOM 2367 C CA . ARG B 1 100 ? 11.297 -9.258 -12.07 1 97.19 100 ARG B CA 1
ATOM 2368 C C . ARG B 1 100 ? 9.969 -10.008 -11.93 1 97.19 100 ARG B C 1
ATOM 2370 O O . ARG B 1 100 ? 9.953 -11.211 -11.672 1 97.19 100 ARG B O 1
ATOM 2377 N N . VAL B 1 101 ? 8.938 -9.219 -12.055 1 98.5 101 VAL B N 1
ATOM 2378 C CA . VAL B 1 101 ? 7.578 -9.742 -12.109 1 98.5 101 VAL B CA 1
ATOM 2379 C C . VAL B 1 101 ? 6.898 -9.305 -13.406 1 98.5 101 VAL B C 1
ATOM 2381 O O . VAL B 1 101 ? 6.895 -8.117 -13.734 1 98.5 101 VAL B O 1
ATOM 2384 N N . SER B 1 102 ? 6.387 -10.242 -14.125 1 98.56 102 SER B N 1
ATOM 2385 C CA . SER B 1 102 ? 5.637 -9.906 -15.328 1 98.56 102 SER B CA 1
ATOM 2386 C C . SER B 1 102 ? 4.137 -9.883 -15.055 1 98.56 102 SER B C 1
ATOM 2388 O O . SER B 1 102 ? 3.59 -10.82 -14.469 1 98.56 102 SER B O 1
ATOM 2390 N N . VAL B 1 103 ? 3.51 -8.828 -15.398 1 98.44 103 VAL B N 1
ATOM 2391 C CA . VAL B 1 103 ? 2.061 -8.688 -15.281 1 98.44 103 VAL B CA 1
ATOM 2392 C C . VAL B 1 103 ? 1.463 -8.375 -16.656 1 98.44 103 VAL B C 1
ATOM 2394 O O . VAL B 1 103 ? 1.716 -7.305 -17.219 1 98.44 103 VAL B O 1
ATOM 2397 N N . ASP B 1 104 ? 0.718 -9.352 -17.141 1 97.12 104 ASP B N 1
ATOM 2398 C CA . ASP B 1 104 ? 0.116 -9.219 -18.469 1 97.12 104 ASP B CA 1
ATOM 2399 C C . ASP B 1 104 ? 1.166 -8.852 -19.516 1 97.12 104 ASP B C 1
ATOM 2401 O O . ASP B 1 104 ? 0.944 -7.961 -20.328 1 97.12 104 ASP B O 1
ATOM 2405 N N . GLY B 1 105 ? 2.287 -9.367 -19.344 1 96.25 105 GLY B N 1
ATOM 2406 C CA . GLY B 1 105 ? 3.336 -9.203 -20.328 1 96.25 105 GLY B CA 1
ATOM 2407 C C . GLY B 1 105 ? 4.242 -8.023 -20.047 1 96.25 105 GLY B C 1
ATOM 2408 O O . GLY B 1 105 ? 5.258 -7.836 -20.734 1 96.25 105 GLY B O 1
ATOM 2409 N N . VAL B 1 106 ? 3.932 -7.176 -19.109 1 97.31 106 VAL B N 1
ATOM 2410 C CA . VAL B 1 106 ? 4.77 -6.043 -18.734 1 97.31 106 VAL B CA 1
ATOM 2411 C C . VAL B 1 106 ? 5.727 -6.449 -17.625 1 97.31 106 VAL B C 1
ATOM 2413 O O . VAL B 1 106 ? 5.293 -6.926 -16.562 1 97.31 106 VAL B O 1
ATOM 2416 N N . SER B 1 107 ? 6.977 -6.285 -17.828 1 97.81 107 SER B N 1
ATOM 2417 C CA . SER B 1 107 ? 7.988 -6.633 -16.844 1 97.81 107 SER B CA 1
ATOM 2418 C C . SER B 1 107 ? 8.148 -5.527 -15.805 1 97.81 107 SER B C 1
ATOM 2420 O O . SER B 1 107 ? 8.391 -4.371 -16.156 1 97.81 107 SER B O 1
ATOM 2422 N N . LEU B 1 108 ? 8.047 -5.824 -14.547 1 98 108 LEU B N 1
ATOM 2423 C CA . LEU B 1 108 ? 8.148 -4.891 -13.43 1 98 108 LEU B CA 1
ATOM 2424 C C . LEU B 1 108 ? 9.375 -5.191 -12.578 1 98 108 LEU B C 1
ATOM 2426 O O . LEU B 1 108 ? 9.641 -6.352 -12.258 1 98 108 LEU B O 1
ATOM 2430 N N . VAL B 1 109 ? 10.094 -4.148 -12.281 1 97.31 109 VAL B N 1
ATOM 2431 C CA . VAL B 1 109 ? 11.188 -4.273 -11.32 1 97.31 109 VAL B CA 1
ATOM 2432 C C . VAL B 1 109 ? 10.758 -3.707 -9.969 1 97.31 109 VAL B C 1
ATOM 2434 O O . VAL B 1 109 ? 9.594 -3.342 -9.789 1 97.31 109 VAL B O 1
ATOM 2437 N N . TYR B 1 110 ? 11.68 -3.641 -9.086 1 97.88 110 TYR B N 1
ATOM 2438 C CA . TYR B 1 110 ? 11.383 -3.312 -7.695 1 97.88 110 TYR B CA 1
ATOM 2439 C C . TYR B 1 110 ? 10.531 -2.055 -7.602 1 97.88 110 TYR B C 1
ATOM 2441 O O . TYR B 1 110 ? 10.891 -1.01 -8.148 1 97.88 110 TYR B O 1
ATOM 2449 N N . LEU B 1 111 ? 9.383 -2.09 -7.008 1 98.06 111 LEU B N 1
ATOM 2450 C CA . LEU B 1 111 ? 8.414 -1.079 -6.59 1 98.06 111 LEU B CA 1
ATOM 2451 C C . LEU B 1 111 ? 7.59 -0.591 -7.777 1 98.06 111 LEU B C 1
ATOM 2453 O O . LEU B 1 111 ? 6.719 0.267 -7.621 1 98.06 111 LEU B O 1
ATOM 2457 N N . GLU B 1 112 ? 7.883 -1.129 -8.891 1 97.75 112 GLU B N 1
ATOM 2458 C CA . GLU B 1 112 ? 7.016 -0.781 -10.008 1 97.75 112 GLU B CA 1
ATOM 2459 C C . GLU B 1 112 ? 5.648 -1.446 -9.875 1 97.75 112 GLU B C 1
ATOM 2461 O O . GLU B 1 112 ? 5.555 -2.6 -9.453 1 97.75 112 GLU B O 1
ATOM 2466 N N . ARG B 1 113 ? 4.602 -0.721 -10.18 1 97.62 113 ARG B N 1
ATOM 2467 C CA . ARG B 1 113 ? 3.232 -1.204 -10.031 1 97.62 113 ARG B CA 1
ATOM 2468 C C . ARG B 1 113 ? 2.457 -1.066 -11.336 1 97.62 113 ARG B C 1
ATOM 2470 O O . ARG B 1 113 ? 2.783 -0.222 -12.172 1 97.62 113 ARG B O 1
ATOM 2477 N N . LEU B 1 114 ? 1.499 -1.862 -11.562 1 97.25 114 LEU B N 1
ATOM 2478 C CA . LEU B 1 114 ? 0.592 -1.849 -12.703 1 97.25 114 LEU B CA 1
ATOM 2479 C C . LEU B 1 114 ? -0.839 -2.141 -12.266 1 97.25 114 LEU B C 1
ATOM 2481 O O . LEU B 1 114 ? -1.094 -3.137 -11.586 1 97.25 114 LEU B O 1
ATOM 2485 N N . ASP B 1 115 ? -1.771 -1.214 -12.57 1 97 115 ASP B N 1
ATOM 2486 C CA . ASP B 1 115 ? -3.189 -1.474 -12.344 1 97 115 ASP B CA 1
ATOM 2487 C C . ASP B 1 115 ? -3.711 -2.553 -13.289 1 97 115 ASP B C 1
ATOM 2489 O O . ASP B 1 115 ? -3.365 -2.566 -14.477 1 97 115 ASP B O 1
ATOM 2493 N N . VAL B 1 116 ? -4.516 -3.432 -12.766 1 97.69 116 VAL B N 1
ATOM 2494 C CA . VAL B 1 116 ? -4.93 -4.57 -13.578 1 97.69 116 VAL B CA 1
ATOM 2495 C C . VAL B 1 116 ? -6.445 -4.559 -13.75 1 97.69 116 VAL B C 1
ATOM 2497 O O . VAL B 1 116 ? -7.16 -3.891 -12.992 1 97.69 116 VAL B O 1
ATOM 2500 N N . GLY B 1 117 ? -6.934 -5.238 -14.766 1 96.12 117 GLY B N 1
ATOM 2501 C CA . GLY B 1 117 ? -8.359 -5.379 -15 1 96.12 117 GLY B CA 1
ATOM 2502 C C . GLY B 1 117 ? -8.984 -6.539 -14.25 1 96.12 117 GLY B C 1
ATOM 2503 O O . GLY B 1 117 ? -8.586 -6.836 -13.117 1 96.12 117 GLY B O 1
ATOM 2504 N N . SER B 1 118 ? -10.008 -7.094 -14.82 1 97.06 118 SER B N 1
ATOM 2505 C CA . SER B 1 118 ? -10.742 -8.18 -14.172 1 97.06 118 SER B CA 1
ATOM 2506 C C . SER B 1 118 ? -9.938 -9.477 -14.188 1 97.06 118 SER B C 1
ATOM 2508 O O . SER B 1 118 ? -10.242 -10.406 -13.438 1 97.06 118 SER B O 1
ATOM 2510 N N . THR B 1 119 ? -9 -9.523 -15.117 1 97.69 119 THR B N 1
ATOM 2511 C CA . THR B 1 119 ? -8.109 -10.672 -15.188 1 97.69 119 THR B CA 1
ATOM 2512 C C . THR B 1 119 ? -6.664 -10.227 -15.383 1 97.69 119 THR B C 1
ATOM 2514 O O . THR B 1 119 ? -6.391 -9.297 -16.141 1 97.69 119 THR B O 1
ATOM 2517 N N . ALA B 1 120 ? -5.73 -10.898 -14.695 1 98.31 120 ALA B N 1
ATOM 2518 C CA . ALA B 1 120 ? -4.312 -10.578 -14.836 1 98.31 120 ALA B CA 1
ATOM 2519 C C . ALA B 1 120 ? -3.451 -11.836 -14.703 1 98.31 120 ALA B C 1
ATOM 2521 O O . ALA B 1 120 ? -3.643 -12.633 -13.789 1 98.31 120 ALA B O 1
ATOM 2522 N N . LEU B 1 121 ? -2.557 -11.992 -15.656 1 98.75 121 LEU B N 1
ATOM 2523 C CA . LEU B 1 121 ? -1.573 -13.062 -15.578 1 98.75 121 LEU B CA 1
ATOM 2524 C C . LEU B 1 121 ? -0.248 -12.547 -15.023 1 98.75 121 LEU B C 1
ATOM 2526 O O . LEU B 1 121 ? 0.376 -11.664 -15.617 1 98.75 121 LEU B O 1
ATOM 2530 N N . VAL B 1 122 ? 0.198 -13.125 -13.914 1 98.81 122 VAL B N 1
ATOM 2531 C CA . VAL B 1 122 ? 1.434 -12.742 -13.242 1 98.81 122 VAL B CA 1
ATOM 2532 C C . VAL B 1 122 ? 2.453 -13.875 -13.336 1 98.81 122 VAL B C 1
ATOM 2534 O O . VAL B 1 122 ? 2.117 -15.039 -13.125 1 98.81 122 VAL B O 1
ATOM 2537 N N . LYS B 1 123 ? 3.684 -13.539 -13.672 1 98.69 123 LYS B N 1
ATOM 2538 C CA . LYS B 1 123 ? 4.754 -14.531 -13.766 1 98.69 123 LYS B CA 1
ATOM 2539 C C . LYS B 1 123 ? 6 -14.062 -13.023 1 98.69 123 LYS B C 1
ATOM 2541 O O . LYS B 1 123 ? 6.352 -12.883 -13.07 1 98.69 123 LYS B O 1
ATOM 2546 N N . PHE B 1 124 ? 6.676 -14.93 -12.383 1 98.5 124 PHE B N 1
ATOM 2547 C CA . PHE B 1 124 ? 7.98 -14.719 -11.773 1 98.5 124 PHE B CA 1
ATOM 2548 C C . PHE B 1 124 ? 8.688 -16.047 -11.531 1 98.5 124 PHE B C 1
ATOM 2550 O O . PHE B 1 124 ? 8.055 -17.016 -11.094 1 98.5 124 PHE B O 1
ATOM 2557 N N . GLY B 1 125 ? 9.984 -16.078 -11.883 1 97.06 125 GLY B N 1
ATOM 2558 C CA . GLY B 1 125 ? 10.609 -17.391 -11.859 1 97.06 125 GLY B CA 1
ATOM 2559 C C . GLY B 1 125 ? 9.859 -18.422 -12.68 1 97.06 125 GLY B C 1
ATOM 2560 O O . GLY B 1 125 ? 9.586 -18.203 -13.859 1 97.06 125 GLY B O 1
ATOM 2561 N N . ASP B 1 126 ? 9.594 -19.516 -12.039 1 96.38 126 ASP B N 1
ATOM 2562 C CA . ASP B 1 126 ? 8.852 -20.578 -12.719 1 96.38 126 ASP B CA 1
ATOM 2563 C C . ASP B 1 126 ? 7.367 -20.516 -12.375 1 96.38 126 ASP B C 1
ATOM 2565 O O . ASP B 1 126 ? 6.586 -21.359 -12.828 1 96.38 126 ASP B O 1
ATOM 2569 N N . TYR B 1 127 ? 7.012 -19.5 -11.641 1 98.06 127 TYR B N 1
ATOM 2570 C CA . TYR B 1 127 ? 5.637 -19.391 -11.164 1 98.06 127 TYR B CA 1
ATOM 2571 C C . TYR B 1 127 ? 4.754 -18.703 -12.195 1 98.06 127 TYR B C 1
ATOM 2573 O O . TYR B 1 127 ? 5.184 -17.75 -12.852 1 98.06 127 TYR B O 1
ATOM 2581 N N . GLU B 1 128 ? 3.512 -19.141 -12.305 1 98.31 128 GLU B N 1
ATOM 2582 C CA . GLU B 1 128 ? 2.43 -18.406 -12.953 1 98.31 128 GLU B CA 1
ATOM 2583 C C . GLU B 1 128 ? 1.227 -18.266 -12.023 1 98.31 128 GLU B C 1
ATOM 2585 O O . GLU B 1 128 ? 0.856 -19.219 -11.328 1 98.31 128 GLU B O 1
ATOM 2590 N N . MET B 1 129 ? 0.714 -17.094 -11.992 1 98.31 129 MET B N 1
ATOM 2591 C CA . MET B 1 129 ? -0.443 -16.766 -11.164 1 98.31 129 MET B CA 1
ATOM 2592 C C . MET B 1 129 ? -1.513 -16.047 -11.992 1 98.31 129 MET B C 1
ATOM 2594 O O . MET B 1 129 ? -1.258 -15 -12.578 1 98.31 129 MET B O 1
ATOM 2598 N N . LEU B 1 130 ? -2.65 -16.656 -12.102 1 98.25 130 LEU B N 1
ATOM 2599 C CA . LEU B 1 130 ? -3.793 -16.016 -12.75 1 98.25 130 LEU B CA 1
ATOM 2600 C C . LEU B 1 130 ? -4.746 -15.43 -11.711 1 98.25 130 LEU B C 1
ATOM 2602 O O . LEU B 1 130 ? -5.25 -16.141 -10.852 1 98.25 130 LEU B O 1
ATOM 2606 N N . ILE B 1 131 ? -4.945 -14.156 -11.789 1 98 131 ILE B N 1
ATOM 2607 C CA . ILE B 1 131 ? -5.852 -13.469 -10.883 1 98 131 ILE B CA 1
ATOM 2608 C C . ILE B 1 131 ? -7.141 -13.102 -11.617 1 98 131 ILE B C 1
ATOM 2610 O O . ILE B 1 131 ? -7.105 -12.438 -12.656 1 98 131 ILE B O 1
ATOM 2614 N N . ARG B 1 132 ? -8.234 -13.523 -11.125 1 97.88 132 ARG B N 1
ATOM 2615 C CA . ARG B 1 132 ? -9.547 -13.141 -11.641 1 97.88 132 ARG B CA 1
ATOM 2616 C C . ARG B 1 132 ? -10.359 -12.398 -10.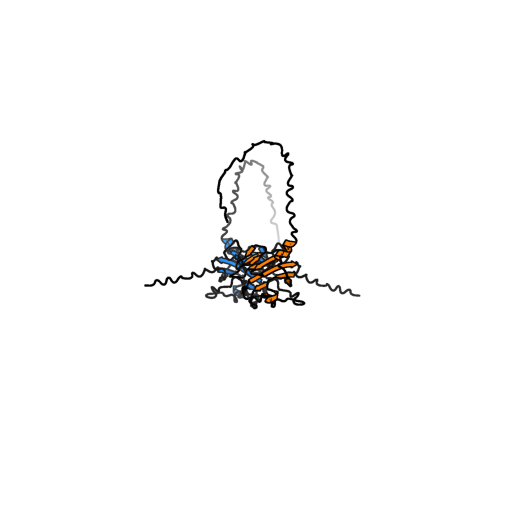586 1 97.88 132 ARG B C 1
ATOM 2618 O O . ARG B 1 132 ? -10.508 -12.867 -9.453 1 97.88 132 ARG B O 1
ATOM 2625 N N . VAL B 1 133 ? -10.875 -11.273 -10.984 1 97.25 133 VAL B N 1
ATOM 2626 C CA . VAL B 1 133 ? -11.617 -10.414 -10.07 1 97.25 133 VAL B CA 1
ATOM 2627 C C . VAL B 1 133 ? -13.117 -10.562 -10.32 1 97.25 133 VAL B C 1
ATOM 2629 O O . VAL B 1 133 ? -13.594 -10.273 -11.422 1 97.25 133 VAL B O 1
ATOM 2632 N N . GLU B 1 134 ? -13.812 -11.039 -9.422 1 95.88 134 GLU B N 1
ATOM 2633 C CA . GLU B 1 134 ? -15.273 -11.008 -9.414 1 95.88 134 GLU B CA 1
ATOM 2634 C C . GLU B 1 134 ? -15.797 -9.867 -8.555 1 95.88 134 GLU B C 1
ATOM 2636 O O . GLU B 1 134 ? -15.789 -9.961 -7.324 1 95.88 134 GLU B O 1
ATOM 2641 N N . ARG B 1 135 ? -16.344 -8.906 -9.164 1 94.44 135 ARG B N 1
ATOM 2642 C CA . ARG B 1 135 ? -16.672 -7.645 -8.508 1 94.44 135 ARG B CA 1
ATOM 2643 C C . ARG B 1 135 ? -17.859 -7.809 -7.566 1 94.44 135 ARG B C 1
ATOM 2645 O O . ARG B 1 135 ? -18.828 -8.508 -7.887 1 94.44 135 ARG B O 1
ATOM 2652 N N . GLY B 1 136 ? -17.688 -7.168 -6.414 1 94.81 136 GLY B N 1
ATOM 2653 C CA . GLY B 1 136 ? -18.766 -7.004 -5.453 1 94.81 136 GLY B CA 1
ATOM 2654 C C . GLY B 1 136 ? -19.016 -5.559 -5.082 1 94.81 136 GLY B C 1
ATOM 2655 O O . GLY B 1 136 ? -18.359 -4.652 -5.598 1 94.81 136 GLY B O 1
ATOM 2656 N N . GLU B 1 137 ? -19.969 -5.355 -4.156 1 92.56 137 GLU B N 1
ATOM 2657 C CA . GLU B 1 137 ? -20.375 -4 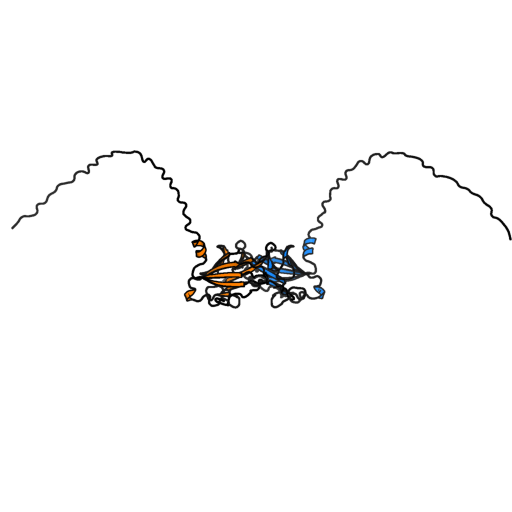-3.795 1 92.56 137 GLU B CA 1
ATOM 2658 C C . GLU B 1 137 ? -19.625 -3.516 -2.553 1 92.56 137 GLU B C 1
ATOM 2660 O O . GLU B 1 137 ? -19.5 -2.311 -2.328 1 92.56 137 GLU B O 1
ATOM 2665 N N . ALA B 1 138 ? -19.219 -4.453 -1.747 1 92.94 138 ALA B N 1
ATOM 2666 C CA . ALA B 1 138 ? -18.531 -4.086 -0.515 1 92.94 138 ALA B CA 1
ATOM 2667 C C . ALA B 1 138 ? -17.172 -3.447 -0.816 1 92.94 138 ALA B C 1
ATOM 2669 O O . ALA B 1 138 ? -16.469 -3.879 -1.731 1 92.94 138 ALA B O 1
ATOM 2670 N N . VAL B 1 139 ? -16.844 -2.482 -0.029 1 93.69 139 VAL B N 1
ATOM 2671 C CA . VAL B 1 139 ? -15.594 -1.795 -0.326 1 93.69 139 VAL B CA 1
ATOM 2672 C C . VAL B 1 139 ? -14.633 -1.93 0.856 1 93.69 139 VAL B C 1
ATOM 2674 O O . VAL B 1 139 ? -13.438 -1.657 0.729 1 93.69 139 VAL B O 1
ATOM 2677 N N . ALA B 1 140 ? -15.086 -2.379 1.985 1 94 140 ALA B N 1
ATOM 2678 C CA . ALA B 1 140 ? -14.25 -2.418 3.186 1 94 140 ALA B CA 1
ATOM 2679 C C . ALA B 1 140 ? -13.406 -3.688 3.229 1 94 140 ALA B C 1
ATOM 2681 O O . ALA B 1 140 ? -12.406 -3.75 3.945 1 94 140 ALA B O 1
ATOM 2682 N N . SER B 1 141 ? -13.898 -4.707 2.506 1 95.88 141 SER B N 1
ATOM 2683 C CA . SER B 1 141 ? -13.195 -5.988 2.514 1 95.88 141 SER B CA 1
ATOM 2684 C C . SER B 1 141 ? -13.422 -6.75 1.213 1 95.88 141 SER B C 1
ATOM 2686 O O . SER B 1 141 ? -14.305 -6.402 0.428 1 95.88 141 SER B O 1
ATOM 2688 N N . PHE B 1 142 ? -12.609 -7.688 0.973 1 95.56 142 PHE B N 1
ATOM 2689 C CA . PHE B 1 142 ? -12.773 -8.609 -0.144 1 95.56 142 PHE B CA 1
ATOM 2690 C C . PHE B 1 142 ? -12.305 -10.008 0.237 1 95.56 142 PHE B C 1
ATOM 2692 O O . PHE B 1 142 ? -11.695 -10.203 1.29 1 95.56 142 PHE B O 1
ATOM 2699 N N . GLU B 1 143 ? -12.633 -10.961 -0.601 1 94.06 143 GLU B N 1
ATOM 2700 C CA . GLU B 1 143 ? -12.281 -12.352 -0.332 1 94.06 143 GLU B CA 1
ATOM 2701 C C . GLU B 1 143 ? -11.234 -12.852 -1.323 1 94.06 143 GLU B C 1
ATOM 2703 O O . GLU B 1 143 ? -11.172 -12.383 -2.461 1 94.06 143 GLU B O 1
ATOM 2708 N N . VAL B 1 144 ? -10.406 -13.812 -0.891 1 94.31 144 VAL B N 1
ATOM 2709 C CA . VAL B 1 144 ? -9.383 -14.43 -1.733 1 94.31 144 VAL B CA 1
ATOM 2710 C C . VAL B 1 144 ? -9.586 -15.945 -1.762 1 94.31 144 VAL B C 1
ATOM 2712 O O . VAL B 1 144 ? -9.719 -16.578 -0.713 1 94.31 144 VAL B O 1
ATOM 2715 N N . LEU B 1 145 ? -9.641 -16.516 -2.869 1 92.81 145 LEU B N 1
ATOM 2716 C CA . LEU B 1 145 ? -9.727 -17.969 -3.07 1 92.81 145 LEU B CA 1
ATOM 2717 C C . LEU B 1 145 ? -8.547 -18.469 -3.898 1 92.81 145 LEU B C 1
ATOM 2719 O O . LEU B 1 145 ? -8.211 -17.875 -4.926 1 92.81 145 LEU B O 1
ATOM 2723 N N . PHE B 1 146 ? -7.977 -19.594 -3.455 1 93.38 146 PHE B N 1
ATOM 2724 C CA . PHE B 1 146 ? -6.82 -20.141 -4.152 1 93.38 146 PHE B CA 1
ATOM 2725 C C . PHE B 1 146 ? -7.164 -21.484 -4.789 1 93.38 146 PHE B C 1
ATOM 2727 O O . PHE B 1 146 ? -7.938 -22.266 -4.23 1 93.38 146 PHE B O 1
ATOM 2734 N N . ASP B 1 147 ? -6.539 -21.703 -5.852 1 92.19 147 ASP B N 1
ATOM 2735 C CA . ASP B 1 147 ? -6.438 -23.062 -6.379 1 92.19 147 ASP B CA 1
ATOM 2736 C C . ASP B 1 147 ? -5.113 -23.281 -7.105 1 92.19 147 ASP B C 1
ATOM 2738 O O . ASP B 1 147 ? -4.434 -22.312 -7.461 1 92.19 147 ASP B O 1
ATOM 2742 N N . VAL B 1 148 ? -4.723 -24.5 -7.203 1 94.56 148 VAL B N 1
ATOM 2743 C CA . VAL B 1 148 ? -3.502 -24.859 -7.91 1 94.56 148 VAL B CA 1
ATOM 2744 C C . VAL B 1 148 ? -3.854 -25.578 -9.211 1 94.56 148 VAL B C 1
ATOM 2746 O O . VAL B 1 148 ? -4.613 -26.562 -9.195 1 94.56 148 VAL B O 1
ATOM 2749 N N . ARG B 1 149 ? -3.254 -25.078 -10.297 1 94.31 149 ARG B N 1
ATOM 2750 C CA . ARG B 1 149 ? -3.559 -25.656 -11.602 1 94.31 149 ARG B CA 1
ATOM 2751 C C . ARG B 1 149 ? -2.514 -26.703 -12 1 94.31 149 ARG B C 1
ATOM 2753 O O . ARG B 1 149 ? -1.335 -26.562 -11.664 1 94.31 149 ARG B O 1
ATOM 2760 N N . GLU B 1 150 ? -2.967 -27.625 -12.789 1 93 150 GLU B N 1
ATOM 2761 C CA . GLU B 1 150 ? -2.072 -28.688 -13.258 1 93 150 GLU B CA 1
ATOM 2762 C C . GLU B 1 150 ? -1.266 -28.234 -14.469 1 93 150 GLU B C 1
ATOM 2764 O O . GLU B 1 150 ? -0.242 -28.844 -14.797 1 93 150 GLU B O 1
ATOM 2769 N N . ALA B 1 151 ? -1.824 -27.172 -15.172 1 94.06 151 ALA B N 1
ATOM 2770 C CA . ALA B 1 151 ? -1.146 -26.641 -16.344 1 94.06 151 ALA B CA 1
ATOM 2771 C C . ALA B 1 151 ? -0.985 -25.125 -16.234 1 94.06 151 ALA B C 1
ATOM 2773 O O . ALA B 1 151 ? -1.713 -24.469 -15.492 1 94.06 151 ALA B O 1
ATOM 2774 N N . ARG B 1 152 ? -0.043 -24.703 -17.047 1 93.81 152 ARG B N 1
ATOM 2775 C CA . ARG B 1 152 ? 0.228 -23.266 -17.047 1 93.81 152 ARG B CA 1
ATOM 2776 C C . ARG B 1 152 ? -1.01 -22.469 -17.453 1 93.81 152 ARG B C 1
ATOM 2778 O O . ARG B 1 152 ? -1.597 -22.719 -18.5 1 93.81 152 ARG B O 1
ATOM 2785 N N . PRO B 1 153 ? -1.419 -21.469 -16.719 1 91.94 153 PRO B N 1
ATOM 2786 C CA . PRO B 1 153 ? -2.543 -20.609 -17.078 1 91.94 153 PRO B CA 1
ATOM 2787 C C . PRO B 1 153 ? -2.303 -19.859 -18.391 1 91.94 153 PRO B C 1
ATOM 2789 O O . PRO B 1 153 ? -3.256 -19.531 -19.094 1 91.94 153 PRO B O 1
ATOM 2792 N N . SER B 1 154 ? -1.128 -19.5 -18.672 1 88.62 154 SER B N 1
ATOM 2793 C CA . SER B 1 154 ? -0.803 -18.75 -19.891 1 88.62 154 SER B CA 1
ATOM 2794 C C . SER B 1 154 ? -1.153 -19.547 -21.141 1 88.62 154 SER B C 1
ATOM 2796 O O . SER B 1 154 ? -1.358 -18.984 -22.203 1 88.62 154 SER B O 1
ATOM 2798 N N . ARG B 1 155 ? -1.174 -20.859 -21.062 1 81.94 155 ARG B N 1
ATOM 2799 C CA . ARG B 1 155 ? -1.458 -21.734 -22.188 1 81.94 155 ARG B CA 1
ATOM 2800 C C . ARG B 1 155 ? -2.961 -21.922 -22.375 1 81.94 155 ARG B C 1
ATOM 2802 O O . ARG B 1 155 ? -3.418 -22.281 -23.453 1 81.94 155 ARG B O 1
ATOM 2809 N N . ALA B 1 156 ? -3.65 -21.812 -21.25 1 66.19 156 ALA B N 1
ATOM 2810 C CA . ALA B 1 156 ? -5.094 -22.016 -21.328 1 66.19 156 ALA B CA 1
ATOM 2811 C C . ALA B 1 156 ? -5.742 -21 -22.266 1 66.19 156 ALA B C 1
ATOM 2813 O O . ALA B 1 156 ? -6.715 -21.312 -22.953 1 66.19 156 ALA B O 1
ATOM 2814 N N . GLY B 1 157 ? -5.441 -19.797 -22.297 1 58.47 157 GLY B N 1
ATOM 2815 C CA . GLY B 1 157 ? -6.012 -18.844 -23.25 1 58.47 157 GLY B CA 1
ATOM 2816 C C . GLY B 1 157 ? -5.527 -19.062 -24.672 1 58.47 157 GLY B C 1
ATOM 2817 O O . GLY B 1 157 ? -6.148 -18.578 -25.625 1 58.47 157 GLY B O 1
ATOM 2818 N N . GLN B 1 158 ? -4.309 -19.5 -24.781 1 49.38 158 GLN B N 1
ATOM 2819 C CA . GLN B 1 158 ? -3.783 -19.719 -26.125 1 49.38 158 GLN B CA 1
ATOM 2820 C C . GLN B 1 158 ? -4.512 -20.859 -26.812 1 49.38 158 GLN B C 1
ATOM 2822 O O . GLN B 1 158 ? -4.574 -20.906 -28.047 1 49.38 158 GLN B O 1
ATOM 2827 N N . ALA B 1 159 ? -4.918 -21.766 -26.031 1 46.12 159 ALA B N 1
ATOM 2828 C CA . ALA B 1 159 ? -5.555 -22.906 -26.688 1 46.12 159 ALA B CA 1
ATOM 2829 C C . ALA B 1 159 ? -6.887 -22.516 -27.312 1 46.12 159 ALA B C 1
ATOM 2831 O O . ALA B 1 159 ? -7.398 -23.219 -28.188 1 46.12 159 ALA B O 1
ATOM 2832 N N . GLU B 1 160 ? -7.539 -21.578 -26.562 1 44.34 160 GLU B N 1
ATOM 2833 C CA . GLU B 1 160 ? -8.797 -21.297 -27.234 1 44.34 160 GLU B CA 1
ATOM 2834 C C . GLU B 1 160 ? -8.547 -20.547 -28.547 1 44.34 160 GLU B C 1
ATOM 2836 O O . GLU B 1 160 ? -9.492 -20.172 -29.25 1 44.34 160 GLU B O 1
ATOM 2841 N N . ALA B 1 161 ? -7.402 -19.844 -28.625 1 43.66 161 ALA B N 1
ATOM 2842 C CA . ALA B 1 161 ? -7.172 -19.359 -29.984 1 43.66 161 ALA B CA 1
ATOM 2843 C C . ALA B 1 161 ? -7.062 -20.516 -30.969 1 43.66 161 ALA B C 1
ATOM 2845 O O . ALA B 1 161 ? -6.117 -21.312 -30.906 1 43.66 161 ALA B O 1
ATOM 2846 N N . GLY B 1 162 ? -8.125 -21.188 -31.188 1 38.94 162 GLY B N 1
ATOM 2847 C CA . GLY B 1 162 ? -8.18 -22.156 -32.281 1 38.94 162 GLY B CA 1
ATOM 2848 C C . GLY B 1 162 ? -7.148 -21.891 -33.344 1 38.94 162 GLY B C 1
ATOM 2849 O O . GLY B 1 162 ? -6.594 -20.797 -33.438 1 38.94 162 GLY B O 1
ATOM 2850 N N . PRO B 1 163 ? -6.609 -22.922 -33.906 1 38.06 163 PRO B N 1
ATOM 2851 C CA . PRO B 1 163 ? -5.703 -22.75 -35.062 1 38.06 163 PRO B CA 1
ATOM 2852 C C . PRO B 1 163 ? -6.094 -21.594 -35.969 1 38.06 163 PRO B C 1
ATOM 2854 O O . PRO B 1 163 ? -7.273 -21.422 -36.281 1 38.06 163 PRO B O 1
ATOM 2857 N N . SER B 1 164 ? -5.633 -20.359 -35.531 1 40.31 164 SER B N 1
ATOM 2858 C CA . SER B 1 164 ? -5.84 -19.344 -36.562 1 40.31 164 SER B CA 1
ATOM 2859 C C . SER B 1 164 ? -5.812 -19.969 -37.969 1 40.31 164 SER B C 1
ATOM 2861 O O . SER B 1 164 ? -4.871 -20.688 -38.312 1 40.31 164 SER B O 1
ATOM 2863 N N . ILE B 1 165 ? -6.93 -20.375 -38.438 1 40.25 165 ILE B N 1
ATOM 2864 C CA . ILE B 1 165 ? -7.031 -20.781 -39.844 1 40.25 165 ILE B CA 1
ATOM 2865 C C . ILE B 1 165 ? -6.133 -19.906 -40.719 1 40.25 165 ILE B C 1
ATOM 2867 O O . ILE B 1 165 ? -6.281 -18.688 -40.719 1 40.25 165 ILE B O 1
ATOM 2871 N N . ALA B 1 166 ? -4.773 -20.219 -40.719 1 39.03 166 ALA B N 1
ATOM 2872 C CA . ALA B 1 166 ? -3.936 -19.562 -41.719 1 39.03 166 ALA B CA 1
ATOM 2873 C C . ALA B 1 166 ? -4.754 -19.141 -42.938 1 39.03 166 ALA B C 1
ATOM 2875 O O . ALA B 1 166 ? -5.609 -19.906 -43.406 1 39.03 166 ALA B O 1
ATOM 2876 N N . PRO B 1 167 ? -4.996 -17.844 -43.125 1 39.38 167 PRO B N 1
ATOM 2877 C CA . PRO B 1 167 ? -5.742 -17.453 -44.312 1 39.38 167 PRO B CA 1
ATOM 2878 C C . PRO B 1 167 ? -5.371 -18.297 -45.531 1 39.38 167 PRO B C 1
ATOM 2880 O O . PRO B 1 167 ? -4.191 -18.578 -45.781 1 39.38 167 PRO B O 1
ATOM 2883 N N . VAL B 1 168 ? -6.074 -19.344 -45.875 1 34.38 168 VAL B N 1
ATOM 2884 C CA . VAL B 1 168 ? -5.875 -20.078 -47.125 1 34.38 168 VAL B CA 1
ATOM 2885 C C . VAL B 1 168 ? -5.539 -19.109 -48.25 1 34.38 168 VAL B C 1
ATOM 2887 O O . VAL B 1 168 ? -6.336 -18.219 -48.594 1 34.38 168 VAL B O 1
ATOM 2890 N N . MET B 1 169 ? -4.254 -18.594 -48.344 1 31.98 169 MET B N 1
ATOM 2891 C CA . MET B 1 169 ? -3.928 -17.844 -49.562 1 31.98 169 MET B CA 1
ATOM 2892 C C . MET B 1 169 ? -4.59 -18.469 -50.781 1 31.98 169 MET B C 1
ATOM 2894 O O . MET B 1 169 ? -4.465 -19.672 -51 1 31.98 169 MET B O 1
ATOM 2898 N N . GLU B 1 170 ? -5.816 -18.172 -51.062 1 34.34 170 GLU B N 1
ATOM 2899 C CA . GLU B 1 170 ? -6.414 -18.531 -52.344 1 34.34 170 GLU B CA 1
ATOM 2900 C C . GLU B 1 170 ? -5.391 -18.453 -53.5 1 34.34 170 GLU B C 1
ATOM 2902 O O . GLU B 1 170 ? -4.918 -17.359 -53.844 1 34.34 170 GLU B O 1
ATOM 2907 N N . THR B 1 171 ? -4.305 -19.328 -53.375 1 32 171 THR B N 1
ATOM 2908 C CA . THR B 1 171 ? -3.443 -19.438 -54.531 1 32 171 THR B CA 1
ATOM 2909 C C . THR B 1 171 ? -4.273 -19.469 -55.812 1 32 171 THR B C 1
ATOM 2911 O O . THR B 1 171 ? -5.027 -20.422 -56.062 1 32 171 THR B O 1
ATOM 2914 N N . GLY B 1 172 ? -4.871 -18.406 -56.188 1 30.52 172 GLY B N 1
ATOM 2915 C CA . GLY B 1 172 ? -5.43 -18.234 -57.5 1 30.52 172 GLY B CA 1
ATOM 2916 C C . GLY B 1 172 ? -4.578 -18.859 -58.594 1 30.52 172 GLY B C 1
ATOM 2917 O O . GLY B 1 172 ? -3.475 -18.375 -58.875 1 30.52 172 GLY B O 1
ATOM 2918 N N . TRP B 1 173 ? -4.473 -20.281 -58.594 1 28.2 173 TRP B N 1
ATOM 2919 C CA . TRP B 1 173 ? -3.846 -21.062 -59.656 1 28.2 173 TRP B CA 1
ATOM 2920 C C . TRP B 1 173 ? -4.141 -20.469 -61.031 1 28.2 173 TRP B C 1
ATOM 2922 O O . TRP B 1 173 ? -5.289 -20.453 -61.469 1 28.2 173 TRP B O 1
ATOM 2932 N N . SER B 1 174 ? -3.674 -19.25 -61.156 1 28.17 174 SER B N 1
ATOM 2933 C CA . SER B 1 174 ? -3.717 -18.797 -62.531 1 28.17 174 SER B CA 1
ATOM 2934 C C . SER B 1 174 ? -3.176 -19.859 -63.5 1 28.17 174 SER B C 1
ATOM 2936 O O . SER B 1 174 ? -2.113 -20.438 -63.25 1 28.17 174 SER B O 1
ATOM 2938 N N . GLU B 1 175 ? -4.094 -20.672 -64.062 1 29.27 175 GLU B N 1
ATOM 2939 C CA . GLU B 1 175 ? -3.885 -21.609 -65.188 1 29.27 175 GLU B CA 1
ATOM 2940 C C . GLU B 1 175 ? -2.865 -21.078 -66.188 1 29.27 175 GLU B C 1
ATOM 2942 O O . GLU B 1 175 ? -3.119 -20.094 -66.875 1 29.27 175 GLU B O 1
ATOM 2947 N N . ARG B 1 176 ? -1.664 -21.078 -65.625 1 24.94 176 ARG B N 1
ATOM 2948 C CA . ARG B 1 176 ? -0.645 -20.703 -66.625 1 24.94 176 ARG B CA 1
ATOM 2949 C C . ARG B 1 176 ? -0.775 -21.531 -67.875 1 24.94 176 ARG B C 1
ATOM 2951 O O . ARG B 1 176 ? -0.772 -22.766 -67.875 1 24.94 176 ARG B O 1
ATOM 2958 N N . PRO B 1 177 ? -1.296 -21.062 -69 1 26.47 177 PRO B N 1
ATOM 2959 C CA . PRO B 1 177 ? -1.271 -21.766 -70.25 1 26.47 177 PRO B CA 1
ATOM 2960 C C . PRO B 1 177 ? 0.14 -22.156 -70.688 1 26.47 177 PRO B C 1
ATOM 2962 O O . PRO B 1 177 ? 0.987 -21.281 -70.938 1 26.47 177 PRO B O 1
ATOM 2965 N N . ALA B 1 178 ? 0.715 -23 -69.875 1 23.02 178 ALA B N 1
ATOM 2966 C CA . ALA B 1 178 ? 2.096 -23.344 -70.188 1 23.02 178 ALA B CA 1
ATOM 2967 C C . ALA B 1 178 ? 2.234 -23.703 -71.688 1 23.02 178 ALA B C 1
ATOM 2969 O O . ALA B 1 178 ? 1.689 -24.719 -72.125 1 23.02 178 ALA B O 1
ATOM 2970 N N . ASP B 1 179 ? 2.357 -22.719 -72.5 1 20.09 179 ASP B N 1
ATOM 2971 C CA . ASP B 1 179 ? 2.617 -22.844 -73.938 1 20.09 179 ASP B CA 1
ATOM 2972 C C . ASP B 1 179 ? 3.727 -23.859 -74.188 1 20.09 179 ASP B C 1
ATOM 2974 O O . ASP B 1 179 ? 4.41 -24.297 -73.25 1 20.09 179 ASP B O 1
ATOM 2978 N N . LEU B 1 180 ? 4.766 -23.328 -74.875 1 19.38 180 LEU B N 1
ATOM 2979 C CA . LEU B 1 180 ? 5.195 -23.641 -76.188 1 19.38 180 LEU B CA 1
ATOM 2980 C C . LEU B 1 180 ? 6.301 -24.703 -76.188 1 19.38 180 LEU B C 1
ATOM 2982 O O . LEU B 1 180 ? 6.23 -25.688 -76.938 1 19.38 180 LEU B O 1
ATOM 2986 N N . ARG B 1 181 ? 7.551 -24.391 -75.75 1 18.19 181 ARG B N 1
ATOM 2987 C CA . ARG B 1 181 ? 8.602 -24.5 -76.75 1 18.19 181 ARG B CA 1
ATOM 2988 C C . ARG B 1 181 ? 9.188 -25.906 -76.812 1 18.19 181 ARG B C 1
ATOM 2990 O O . ARG B 1 181 ? 9.445 -26.516 -75.75 1 18.19 181 ARG B O 1
ATOM 2997 N N . SER B 1 182 ? 9.109 -26.578 -77.938 1 21.44 182 SER B N 1
ATOM 2998 C CA . SER B 1 182 ? 9.438 -27.828 -78.625 1 21.44 182 SER B CA 1
ATOM 2999 C C . SER B 1 182 ? 10.938 -28.109 -78.562 1 21.44 182 SER B C 1
ATOM 3001 O O . SER B 1 182 ? 11.398 -29.156 -79 1 21.44 182 SER B O 1
ATOM 3003 N N . HIS B 1 183 ? 11.773 -27.047 -78.25 1 18.69 183 HIS B N 1
ATOM 3004 C CA . HIS B 1 183 ? 12.859 -27.172 -79.25 1 18.69 183 HIS B CA 1
ATOM 3005 C C . HIS B 1 183 ? 13.633 -28.484 -79 1 18.69 183 HIS B C 1
ATOM 3007 O O . HIS B 1 183 ? 13.656 -29.016 -77.938 1 18.69 183 HIS B O 1
ATOM 3013 N N . GLU B 1 184 ? 14.352 -28.906 -80.125 1 20.83 184 GLU B N 1
ATOM 3014 C CA . GLU B 1 184 ? 14.898 -30 -80.875 1 20.83 184 GLU B CA 1
ATOM 3015 C C . GLU B 1 184 ? 16.234 -30.469 -80.312 1 20.83 184 GLU B C 1
ATOM 3017 O O . GLU B 1 184 ? 16.734 -31.531 -80.75 1 20.83 184 GLU B O 1
ATOM 3022 N N . GLN B 1 185 ? 16.797 -29.766 -79.312 1 18.58 185 GLN B N 1
ATOM 3023 C CA . GLN B 1 185 ? 18.203 -29.844 -79.688 1 18.58 185 GLN B CA 1
ATOM 3024 C C . GLN B 1 185 ? 18.703 -31.281 -79.688 1 18.58 185 GLN B C 1
ATOM 3026 O O . GLN B 1 185 ? 18.203 -32.125 -78.938 1 18.58 185 GLN B O 1
ATOM 3031 N N . GLY B 1 186 ? 19.969 -31.422 -80.312 1 18.95 186 GLY B N 1
ATOM 3032 C CA . GLY B 1 186 ? 20.828 -32.219 -81.188 1 18.95 186 GLY B CA 1
ATOM 3033 C C . GLY B 1 186 ? 21.453 -33.406 -80.438 1 18.95 186 GLY B C 1
ATOM 3034 O O . GLY B 1 186 ? 21.422 -33.469 -79.188 1 18.95 186 GLY B O 1
ATOM 3035 N N . PRO B 1 187 ? 22.031 -34.281 -81.188 1 21.08 187 PRO B N 1
ATOM 3036 C CA . PRO B 1 187 ? 22.359 -35.688 -81.375 1 21.08 187 PRO B CA 1
ATOM 3037 C C . PRO B 1 187 ? 23.547 -36.125 -80.5 1 21.08 187 PRO B C 1
ATOM 3039 O O . PRO B 1 187 ? 23.969 -37.281 -80.562 1 21.08 187 PRO B O 1
ATOM 3042 N N . MET B 1 188 ? 23.984 -35.438 -79.438 1 19.3 188 MET B N 1
ATOM 3043 C CA . MET B 1 188 ? 25.438 -35.594 -79.375 1 19.3 188 MET B CA 1
ATOM 3044 C C . MET B 1 188 ? 25.828 -37.062 -79.25 1 19.3 188 MET B C 1
ATOM 3046 O O . MET B 1 188 ? 25.344 -37.75 -78.312 1 19.3 188 MET B O 1
ATOM 3050 N N . GLU B 1 189 ? 26.406 -37.562 -80.312 1 21.42 189 GLU B N 1
ATOM 3051 C CA . GLU B 1 189 ? 26.969 -38.844 -80.688 1 21.42 189 GLU B CA 1
ATOM 3052 C C . GLU B 1 189 ? 28.078 -39.312 -79.812 1 21.42 189 GLU B C 1
ATOM 3054 O O . GLU B 1 189 ? 29.125 -38.656 -79.688 1 21.42 189 GLU B O 1
ATOM 3059 N N . ARG B 1 190 ? 27.734 -39.5 -78.562 1 18.3 190 ARG B N 1
ATOM 3060 C CA . ARG B 1 190 ? 28.891 -39.969 -77.812 1 18.3 190 ARG B CA 1
ATOM 3061 C C . ARG B 1 190 ? 29.594 -41.094 -78.5 1 18.3 190 ARG B C 1
ATOM 3063 O O . ARG B 1 190 ? 28.984 -42.125 -78.812 1 18.3 190 ARG B O 1
ATOM 3070 N N . GLN B 1 191 ? 30.766 -40.906 -79.062 1 17.97 191 GLN B N 1
ATOM 3071 C CA . GLN B 1 191 ? 31.797 -41.562 -79.875 1 17.97 191 GLN B CA 1
ATOM 3072 C C . GLN B 1 191 ? 32.281 -42.844 -79.188 1 17.97 191 GLN B C 1
ATOM 3074 O O . GLN B 1 191 ? 32 -43.062 -78 1 17.97 191 GLN B O 1
ATOM 3079 N N . GLY B 1 192 ? 33.656 -43.219 -79.375 1 18.16 192 GLY B N 1
ATOM 3080 C CA . GLY B 1 192 ? 34.469 -44.188 -80.062 1 18.16 192 GLY B CA 1
ATOM 3081 C C . GLY B 1 192 ? 35.094 -45.219 -79.188 1 18.16 192 GLY B C 1
ATOM 3082 O O . GLY B 1 192 ? 35.531 -46.281 -79.625 1 18.16 192 GLY B O 1
ATOM 3083 N N . PRO B 1 193 ? 35.469 -45.125 -77.812 1 20.72 193 PRO B N 1
ATOM 3084 C CA . PRO B 1 193 ? 36.875 -45.562 -77.812 1 20.72 193 PRO B CA 1
ATOM 3085 C C . PRO B 1 193 ? 37.031 -47.031 -78.188 1 20.72 193 PRO B C 1
ATOM 3087 O O . PRO B 1 193 ? 36.062 -47.781 -78.125 1 20.72 193 PRO B O 1
ATOM 3090 N N . MET B 1 194 ? 38.406 -47.688 -77.938 1 17.36 194 MET B N 1
ATOM 3091 C CA . MET B 1 194 ? 39.625 -48.281 -78.375 1 17.36 194 MET B CA 1
ATOM 3092 C C . MET B 1 194 ? 39.656 -49.781 -78.062 1 17.36 194 MET B C 1
ATOM 3094 O O . MET B 1 194 ? 38.969 -50.219 -77.125 1 17.36 194 MET B O 1
ATOM 3098 N N . GLU B 1 195 ? 40.875 -50.562 -78.375 1 22.23 195 GLU B N 1
ATOM 3099 C CA . GLU B 1 195 ? 41.406 -51.75 -79.062 1 22.23 195 GLU B CA 1
ATOM 3100 C C . GLU B 1 195 ? 41.688 -52.844 -78.062 1 22.23 195 GLU B C 1
ATOM 3102 O O . GLU B 1 195 ? 41.312 -54 -78.312 1 22.23 195 GLU B O 1
ATOM 3107 N N . SER B 1 196 ? 42.688 -52.812 -77.125 1 19.81 196 SER B N 1
ATOM 3108 C CA . SER B 1 196 ? 43.906 -53.594 -77.375 1 19.81 196 SER B CA 1
ATOM 3109 C C . SER B 1 196 ? 43.719 -55.031 -77 1 19.81 196 SER B C 1
ATOM 3111 O O . SER B 1 196 ? 42.781 -55.406 -76.312 1 19.81 196 SER B O 1
ATOM 3113 N N . ASP B 1 197 ? 45 -55.812 -76.438 1 19.56 197 ASP B N 1
ATOM 3114 C CA . ASP B 1 197 ? 45.875 -56.875 -76.875 1 19.56 197 ASP B CA 1
ATOM 3115 C C . ASP B 1 197 ? 45.562 -58.188 -76.125 1 19.56 197 ASP B C 1
ATOM 3117 O O . ASP B 1 197 ? 45.406 -59.25 -76.75 1 19.56 197 ASP B O 1
ATOM 3121 N N . GLU B 1 198 ? 46.219 -58.531 -74.812 1 22.94 198 GLU B N 1
ATOM 3122 C CA . GLU B 1 198 ? 47.219 -59.594 -74.688 1 22.94 198 GLU B CA 1
ATOM 3123 C C . GLU B 1 198 ? 46.562 -60.969 -74.562 1 22.94 198 GLU B C 1
ATOM 3125 O O . GLU B 1 198 ? 45.406 -61.062 -74.188 1 22.94 198 GLU B O 1
ATOM 3130 N N . THR B 1 199 ? 47.469 -62.125 -74.875 1 22.69 199 THR B N 1
ATOM 3131 C CA . THR B 1 199 ? 47.812 -63.469 -75.312 1 22.69 199 THR B CA 1
ATOM 3132 C C . THR B 1 199 ? 47.688 -64.5 -74.125 1 22.69 199 THR B C 1
ATOM 3134 O O . THR B 1 199 ? 47.781 -65.688 -74.312 1 22.69 199 THR B O 1
ATOM 3137 N N . LEU B 1 200 ? 47.562 -64.062 -72.938 1 21.77 200 LEU B N 1
ATOM 3138 C CA . LEU B 1 200 ? 48.375 -65.062 -72.188 1 21.77 200 LEU B CA 1
ATOM 3139 C C . LEU B 1 200 ? 47.906 -66.5 -72.562 1 21.77 200 LEU B C 1
ATOM 3141 O O . LEU B 1 200 ? 46.75 -66.75 -72.812 1 21.77 200 LEU B O 1
ATOM 3145 N N . LEU B 1 201 ? 48.844 -67.375 -72.125 1 21.27 201 LEU B N 1
ATOM 3146 C CA . LEU B 1 201 ? 49.688 -68.562 -72.25 1 21.27 201 LEU B CA 1
ATOM 3147 C C . LEU B 1 201 ? 48.875 -69.875 -72.062 1 21.27 201 LEU B C 1
ATOM 3149 O O . LEU B 1 201 ? 47.875 -69.875 -71.375 1 21.27 201 LEU B O 1
ATOM 3153 N N . TYR B 1 202 ? 49.406 -70.812 -72.75 1 22.98 202 TYR B N 1
ATOM 3154 C CA . TYR B 1 202 ? 49.312 -72.125 -73.438 1 22.98 202 TYR B CA 1
ATOM 3155 C C . TYR B 1 202 ? 48.906 -73.25 -72.5 1 22.98 202 TYR B C 1
ATOM 3157 O O . TYR B 1 202 ? 47.969 -74 -72.75 1 22.98 202 TYR B O 1
ATOM 3165 N N . LEU B 1 203 ? 50.125 -73.688 -71.875 1 21.08 203 LEU B N 1
ATOM 3166 C CA . LEU B 1 203 ? 50.625 -75.062 -72 1 21.08 203 LEU B CA 1
ATOM 3167 C C . LEU B 1 203 ? 49.719 -76.062 -71.375 1 21.08 203 LEU B C 1
ATOM 3169 O O . LEU B 1 203 ? 48.938 -75.688 -70.438 1 21.08 203 LEU B O 1
ATOM 3173 N N . SER B 1 204 ? 50.594 -77.125 -71.062 1 21.84 204 SER B N 1
ATOM 3174 C CA . SER B 1 204 ? 51 -78.5 -70.75 1 21.84 204 SER B CA 1
ATOM 3175 C C . SER B 1 204 ? 50.562 -78.875 -69.375 1 21.84 204 SER B C 1
ATOM 3177 O O . SER B 1 204 ? 50.562 -78.062 -68.438 1 21.84 204 SER B O 1
#

Organism: Gadus morhua (NCBI:txid8049)